Protein AF-A0A7S3MCD0-F1 (afdb_monomer_lite)

InterPro domains:
  IPR003661 Signal transduction histidine kinase, dimerisation/phosphoacceptor domain [PF00512] (341-425)
  IPR003661 Signal transduction histidine kinase, dimerisation/phosphoacceptor domain [SM00388] (340-426)
  IPR003661 Signal transduction histidine kinase, dimerisation/phosphoacceptor domain [cd00082] (338-400)
  IPR036097 Signal transduction histidine kinase, dimerisation/phosphoacceptor domain superfamily [SSF47384] (332-425)

Radius of gyration: 58.05 Å; chains: 1; bounding box: 93×43×176 Å

Sequence (426 aa):
NETYWPFVNLNGFYDTATTLARVSSVDSLIFAPMFRQDKRDEFVTFMADYFANEPAIDMTGTPYQLVGNQIYSINPFTPTYIYPDMDGAVTLYPTPNQNLYSVTLQITFSEDVTPAQLAFNSHPDPLFGPSIDFILACVDNSADYQAALNNCAFFSNTVTLPVPNPMNPTPTTTNMQAFIFRPIVLERVTPEGSVGVIVGTVAGAINWKILLSKAVPTYVNGLDCVVSTSTTTTNEKRYFTYAMVDGEPVFQGESDLHDPEYSEYARSVDLLQDAAVTSFVSYELTFYPRRSYFRVYQTNAPLMTTIGAVVIILFCCLVFFIYDVSISRESSRKELVLETKRRFVRFISHEIRTPLNAVHLGLEALTAELTRAVEQFAGACGAASSTMFADLINNWLELSAEMISNSESAVDVLNDLLNYDKIEMG

Foldseek 3Di:
DVVCPPLDDDPCCQVVQVVVCVVVLFQKKWWWFKDFLVCFVVNLQSQLVVVVPDPVDDPPPDPPPPRSNAQWEADLVPNLDIDGDRQQAQPPDDAPDGRMFGFGRDMHDHPLRDPQRHSYRQCSPPQRNVLVRQLQVQQVPAPAQVSNQQQSWEKGDKDFTSDQGNVRSPDDGFFIKIKTKGFDWDWDQDPVGTGTDGGHIMITINTVQSVQLVVFALCQAAKKKKKWKAFQVPRDIKIWIWGQHNSGTGTDDGHPPDDPVFPVVKDKDWPCPPPSHDYSMTIIIIMTGGPVNCVVVVDCVVVVVVVVVVVVVVVVVVVVVVVVVVVVVVVVVVVVVLVVVVVVLVCCLVVVLVVLVVLLVVLVVVLVVLVVVLVVLVVPDDDPVNVVSVVVSVVVNVVSVVSNVVSVVVNVVSVVVVVVSVVVVD

Organism: NCBI:txid89044

Secondary structure (DSSP, 8-state):
-GGG-SS---TTHHHHHHHHHHHHT-SEEEEEEEEEGGGHHHHHHHHHHHHHT-TTS--TT-S-TTTTT--EEE-TTSTT-EEE-SS----SS--S-TTEEEB--EE---SS--GGGTTBB-SSSTTTHHHHHHHHHHHHT-SSHHHHHHH--EEPPPEEESPP-SS-SS----EEEEEEEEEEEEEEEETTEEEEEEEEEEEEEEEHHHHHHHHS-TT--SEEEEEEEEETTT--EEEEEEEEETTEEEEEESS----GGGGGG-EEEESSTT-S-B-SEEEEEEEEE-HHHHHHH--SHHHHHHHHHHHHHHHHHHHHHHHHHHHHHHHHHHHHHHHHHHHHHHHHHHHHHHHHHHHHHHHHHHHHHHHHHHHHHHHHS-TTSHHHHHHHHHHHHHHHHHHHHHHHHHHHHHHHHHHHHHHHT-

p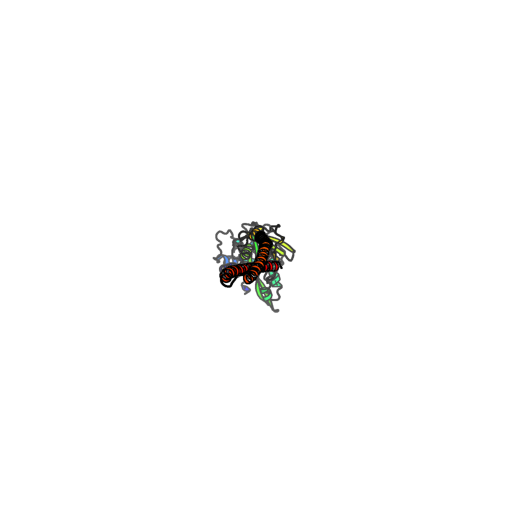LDDT: mean 89.9, std 9.05, range [50.25, 98.62]

Structure (mmCIF, N/CA/C/O backbone):
data_AF-A0A7S3MCD0-F1
#
_entry.id   AF-A0A7S3MCD0-F1
#
loop_
_atom_site.group_PDB
_atom_site.id
_atom_site.type_symbol
_atom_site.label_atom_id
_atom_site.label_alt_id
_atom_site.label_comp_id
_atom_site.label_asym_id
_atom_site.label_entity_id
_atom_site.label_seq_id
_atom_site.pdbx_PDB_ins_code
_atom_site.Cartn_x
_atom_site.Cartn_y
_atom_site.Cartn_z
_atom_site.occupancy
_atom_site.B_iso_or_equiv
_atom_site.auth_seq_id
_atom_site.auth_comp_id
_atom_site.auth_asym_id
_atom_site.auth_atom_id
_atom_site.pdbx_PDB_model_num
ATOM 1 N N . ASN A 1 1 ? 29.640 -6.165 -16.397 1.00 76.12 1 ASN A N 1
ATOM 2 C CA . ASN A 1 1 ? 30.483 -5.990 -17.598 1.00 76.12 1 ASN A CA 1
ATOM 3 C C . ASN A 1 1 ? 29.647 -5.228 -18.616 1.00 76.12 1 ASN A C 1
ATOM 5 O O . ASN A 1 1 ? 28.601 -5.732 -19.001 1.00 76.12 1 ASN A O 1
ATOM 9 N N . GLU A 1 2 ? 30.063 -4.008 -18.960 1.00 84.12 2 GLU A N 1
ATOM 10 C CA . GLU A 1 2 ? 29.336 -3.070 -19.838 1.00 84.12 2 GLU A CA 1
ATOM 11 C C . GLU A 1 2 ? 29.102 -3.634 -21.243 1.00 84.12 2 GLU A C 1
ATOM 13 O O . GLU A 1 2 ? 28.064 -3.379 -21.837 1.00 84.12 2 GLU A O 1
ATOM 18 N N . THR A 1 3 ? 29.998 -4.500 -21.725 1.00 89.62 3 THR A N 1
ATOM 19 C CA . THR A 1 3 ? 29.931 -5.069 -23.085 1.00 89.62 3 THR A CA 1
ATOM 20 C C . THR A 1 3 ? 28.721 -5.963 -23.360 1.00 89.62 3 THR A C 1
ATOM 22 O O . THR A 1 3 ? 28.396 -6.181 -24.521 1.00 89.62 3 THR A O 1
ATOM 25 N N . TYR A 1 4 ? 28.053 -6.474 -22.322 1.00 92.75 4 TYR A N 1
ATOM 26 C CA . TYR A 1 4 ? 26.858 -7.308 -22.486 1.00 92.75 4 TYR A CA 1
ATOM 27 C C . TYR A 1 4 ? 25.556 -6.505 -22.514 1.00 92.75 4 TYR A C 1
ATOM 29 O O . TYR A 1 4 ? 24.523 -7.068 -22.849 1.00 92.75 4 TYR A O 1
ATOM 37 N N . TRP A 1 5 ? 25.565 -5.219 -22.154 1.00 95.44 5 TRP A N 1
ATOM 38 C CA . TRP A 1 5 ? 24.347 -4.409 -22.157 1.00 95.44 5 TRP A CA 1
ATOM 39 C C . TRP A 1 5 ? 24.062 -3.853 -23.558 1.00 95.44 5 TRP A C 1
ATOM 41 O O . TRP A 1 5 ? 24.997 -3.438 -24.243 1.00 95.44 5 TRP A O 1
ATOM 51 N N . PRO A 1 6 ? 22.790 -3.811 -23.997 1.00 96.88 6 PRO A N 1
ATOM 52 C CA . PRO A 1 6 ? 21.570 -4.233 -23.289 1.00 96.88 6 PRO A CA 1
ATOM 53 C C . PRO A 1 6 ? 21.219 -5.732 -23.398 1.00 96.88 6 PRO A C 1
ATOM 55 O O . PRO A 1 6 ? 20.214 -6.149 -22.835 1.00 96.88 6 PRO A O 1
ATOM 58 N N . PHE A 1 7 ? 22.011 -6.540 -24.108 1.00 97.38 7 PHE A N 1
ATOM 59 C CA . PHE A 1 7 ? 21.762 -7.956 -24.446 1.00 97.38 7 PHE A CA 1
ATOM 60 C C . PHE A 1 7 ? 21.980 -8.927 -23.271 1.00 97.38 7 PHE A C 1
ATOM 62 O O . PHE A 1 7 ? 22.774 -9.868 -23.328 1.00 97.38 7 PHE A O 1
ATOM 69 N N . VAL A 1 8 ? 21.287 -8.669 -22.169 1.00 96.56 8 VAL A N 1
ATOM 70 C CA . VAL A 1 8 ? 21.391 -9.405 -20.912 1.00 96.56 8 VAL A CA 1
ATOM 71 C C . VAL A 1 8 ? 20.006 -9.831 -20.456 1.00 96.56 8 VAL A C 1
ATOM 73 O O . VAL A 1 8 ? 19.061 -9.050 -20.477 1.00 96.56 8 VAL A O 1
ATOM 76 N N . ASN A 1 9 ? 19.914 -11.071 -19.989 1.00 95.62 9 ASN A N 1
ATOM 77 C CA . ASN A 1 9 ? 18.785 -11.622 -19.255 1.00 95.62 9 ASN A CA 1
ATOM 78 C C . ASN A 1 9 ? 19.263 -12.137 -17.887 1.00 95.62 9 ASN A C 1
ATOM 80 O O . ASN A 1 9 ? 20.437 -12.463 -17.687 1.00 95.62 9 ASN A O 1
ATOM 84 N N . LEU A 1 10 ? 18.348 -12.230 -16.928 1.00 95.12 10 LEU A N 1
ATOM 85 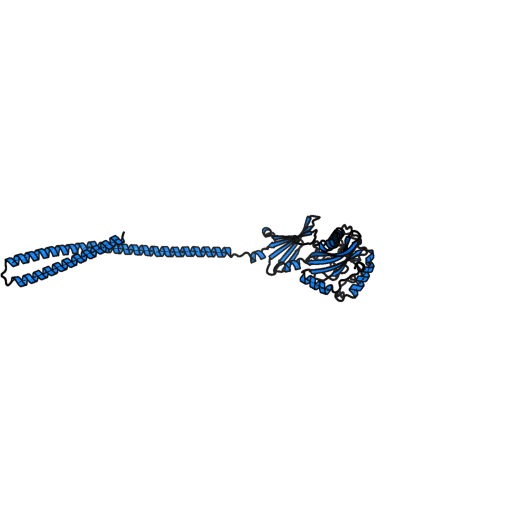C CA . LEU A 1 10 ? 18.611 -12.829 -15.627 1.00 95.12 10 LEU A CA 1
ATOM 86 C C . LEU A 1 10 ? 18.294 -14.329 -15.697 1.00 95.12 10 LEU A C 1
ATOM 88 O O . LEU A 1 10 ? 17.139 -14.736 -15.840 1.00 95.12 10 LEU A O 1
ATOM 92 N N . ASN A 1 11 ? 19.329 -15.164 -15.610 1.00 94.56 11 ASN A N 1
ATOM 93 C CA . ASN A 1 11 ? 19.165 -16.618 -15.581 1.00 94.56 11 ASN A CA 1
ATOM 94 C C . ASN A 1 11 ? 18.426 -17.047 -14.305 1.00 94.56 11 ASN A C 1
ATOM 96 O O . ASN A 1 11 ? 18.782 -16.616 -13.209 1.00 94.56 11 ASN A O 1
ATOM 100 N N . GLY A 1 12 ? 17.406 -17.900 -14.446 1.00 93.56 12 GLY A N 1
ATOM 101 C CA . GLY A 1 12 ? 16.565 -18.318 -13.318 1.00 93.56 12 GLY A CA 1
ATOM 102 C C . GLY A 1 12 ? 15.673 -17.199 -12.765 1.00 93.56 12 GLY A C 1
ATOM 103 O O . GLY A 1 12 ? 15.259 -17.266 -11.604 1.00 93.56 12 GLY A O 1
ATOM 104 N N . PHE A 1 13 ? 15.395 -16.161 -13.571 1.00 96.00 13 PHE A N 1
ATOM 105 C CA . PHE A 1 13 ? 14.531 -15.047 -13.181 1.00 96.00 13 PHE A CA 1
ATOM 106 C C . PHE A 1 13 ? 13.176 -15.537 -12.689 1.00 96.00 13 PHE A C 1
ATOM 108 O O . PHE A 1 13 ? 12.809 -15.217 -11.569 1.00 96.00 13 PHE A O 1
ATOM 115 N N . TYR A 1 14 ? 12.454 -16.343 -13.471 1.00 94.94 14 TYR A N 1
ATOM 116 C CA . TYR A 1 14 ? 11.092 -16.752 -13.120 1.00 94.94 14 TYR A CA 1
ATOM 117 C C . TYR A 1 14 ? 11.027 -17.542 -11.806 1.00 94.94 14 TYR A C 1
ATOM 119 O O . TYR A 1 14 ? 10.143 -17.280 -10.990 1.00 94.94 14 TYR A O 1
ATOM 127 N N . ASP A 1 15 ? 12.000 -18.413 -11.531 1.00 93.25 15 ASP A N 1
ATOM 128 C CA . ASP A 1 15 ? 12.066 -19.173 -10.274 1.00 93.25 15 ASP A CA 1
ATOM 129 C C . ASP A 1 15 ? 12.334 -18.260 -9.066 1.00 93.25 15 ASP A C 1
ATOM 131 O O . ASP A 1 15 ? 11.649 -18.311 -8.034 1.00 93.25 15 ASP A O 1
ATOM 135 N N . THR A 1 16 ? 13.333 -17.385 -9.205 1.00 94.50 16 THR A N 1
ATOM 136 C CA . THR A 1 16 ? 13.794 -16.514 -8.117 1.00 94.50 16 THR A CA 1
ATOM 137 C C . THR A 1 16 ? 12.810 -15.379 -7.868 1.00 94.50 16 THR A C 1
ATOM 139 O O . THR A 1 16 ? 12.421 -15.131 -6.729 1.00 94.50 16 THR A O 1
ATOM 142 N N . ALA A 1 17 ? 12.379 -14.701 -8.929 1.00 94.00 17 ALA A N 1
ATOM 143 C CA . ALA A 1 17 ? 11.503 -13.544 -8.873 1.00 94.00 17 ALA A CA 1
ATOM 144 C C . ALA A 1 17 ? 10.104 -13.927 -8.381 1.00 94.00 17 ALA A C 1
ATOM 146 O O . ALA A 1 17 ? 9.559 -13.221 -7.543 1.00 94.00 17 ALA A O 1
ATOM 147 N N . THR A 1 18 ? 9.547 -15.073 -8.787 1.00 91.50 18 THR A N 1
ATOM 148 C CA . THR A 1 18 ? 8.241 -15.524 -8.263 1.00 91.50 18 THR A CA 1
ATOM 149 C C . THR A 1 18 ? 8.304 -15.774 -6.756 1.00 91.50 18 THR A C 1
ATOM 151 O O . THR A 1 18 ? 7.399 -15.399 -6.006 1.00 91.50 18 THR A O 1
ATOM 154 N N . THR A 1 19 ? 9.400 -16.377 -6.288 1.00 92.75 19 THR A N 1
ATOM 155 C CA . THR A 1 19 ? 9.631 -16.588 -4.855 1.00 92.75 19 THR A CA 1
ATOM 156 C C . THR A 1 19 ? 9.802 -15.256 -4.131 1.00 92.75 19 THR A C 1
ATOM 158 O O . THR A 1 19 ? 9.177 -15.040 -3.092 1.00 92.75 19 THR A O 1
ATOM 161 N N . LEU A 1 20 ? 10.605 -14.350 -4.698 1.00 92.50 20 LEU A N 1
ATOM 162 C CA . LEU A 1 20 ? 10.879 -13.039 -4.126 1.00 92.50 20 LEU A CA 1
ATOM 163 C C . LEU A 1 20 ? 9.606 -12.190 -4.032 1.00 92.50 20 LEU A C 1
ATOM 165 O O . LEU A 1 20 ? 9.331 -11.669 -2.960 1.00 92.50 20 LEU A O 1
ATOM 169 N N . ALA A 1 21 ? 8.805 -12.123 -5.097 1.00 89.50 21 ALA A N 1
ATOM 170 C CA . ALA A 1 21 ? 7.519 -11.428 -5.144 1.00 89.50 21 ALA A CA 1
ATOM 171 C C . ALA A 1 21 ? 6.580 -11.907 -4.022 1.00 89.50 21 ALA A C 1
ATOM 173 O O . ALA A 1 21 ? 6.036 -11.109 -3.252 1.00 89.50 21 ALA A O 1
ATOM 174 N N . ARG A 1 22 ? 6.487 -13.230 -3.825 1.00 87.44 22 ARG A N 1
ATOM 175 C CA . ARG A 1 22 ? 5.665 -13.825 -2.762 1.00 87.44 22 ARG A CA 1
ATOM 176 C C . ARG A 1 22 ? 6.104 -13.392 -1.361 1.00 87.44 22 ARG A C 1
ATOM 178 O O . ARG A 1 22 ? 5.245 -13.063 -0.540 1.00 87.44 22 ARG A O 1
ATOM 185 N N . VAL A 1 23 ? 7.410 -13.406 -1.077 1.00 88.44 23 VAL A N 1
ATOM 186 C CA . VAL A 1 23 ? 7.936 -13.059 0.259 1.00 88.44 23 VAL A CA 1
ATOM 187 C C . VAL A 1 23 ? 7.972 -11.554 0.511 1.00 88.44 23 VAL A C 1
ATOM 189 O O . VAL A 1 23 ? 7.765 -11.130 1.644 1.00 88.44 23 VAL A O 1
ATOM 192 N N . SER A 1 24 ? 8.189 -10.740 -0.524 1.00 86.75 24 SER A N 1
ATOM 193 C CA . SER A 1 24 ? 8.251 -9.278 -0.417 1.00 86.75 24 SER A CA 1
ATOM 194 C C . SER A 1 24 ? 6.884 -8.605 -0.511 1.00 86.75 24 SER A C 1
ATOM 196 O O . SER A 1 24 ? 6.789 -7.397 -0.324 1.00 86.75 24 SER A O 1
ATOM 198 N N . SER A 1 25 ? 5.814 -9.373 -0.751 1.00 87.00 25 SER A N 1
ATOM 199 C CA . SER A 1 25 ? 4.457 -8.847 -0.964 1.00 87.00 25 SER A CA 1
ATOM 200 C C . SER A 1 25 ? 4.339 -7.918 -2.172 1.00 87.00 25 SER A C 1
ATOM 202 O O . SER A 1 25 ? 3.447 -7.076 -2.223 1.00 87.00 25 SER A O 1
ATOM 204 N N . VAL A 1 26 ? 5.230 -8.100 -3.139 1.00 92.75 26 VAL A N 1
ATOM 205 C CA . VAL A 1 26 ? 5.193 -7.439 -4.437 1.00 92.75 26 VAL A CA 1
ATOM 206 C C . VAL A 1 26 ? 4.391 -8.332 -5.381 1.00 92.75 26 VAL A C 1
ATOM 208 O O . VAL A 1 26 ? 4.567 -9.547 -5.383 1.00 92.75 26 VAL A O 1
ATOM 211 N N . ASP A 1 27 ? 3.494 -7.742 -6.162 1.00 94.19 27 ASP A N 1
ATOM 212 C CA . ASP A 1 27 ? 2.631 -8.472 -7.096 1.00 94.19 27 ASP A CA 1
ATOM 213 C C . ASP A 1 27 ? 3.411 -8.967 -8.314 1.00 94.19 27 ASP A C 1
ATOM 215 O O . ASP A 1 27 ? 3.220 -10.079 -8.799 1.00 94.19 27 ASP A O 1
ATOM 219 N N . SER A 1 28 ? 4.333 -8.139 -8.807 1.00 95.50 28 SER A N 1
ATOM 220 C CA . SER A 1 28 ? 5.175 -8.491 -9.943 1.00 95.50 28 SER A CA 1
ATOM 221 C C . SER A 1 28 ? 6.560 -7.865 -9.852 1.00 95.50 28 SER A C 1
ATOM 223 O O . SER A 1 28 ? 6.704 -6.712 -9.455 1.00 95.50 28 SER A O 1
ATOM 225 N N . LEU A 1 29 ? 7.591 -8.611 -10.234 1.00 97.19 29 LEU A N 1
ATOM 226 C CA . LEU A 1 29 ? 8.942 -8.100 -10.436 1.00 97.19 29 LEU A CA 1
ATOM 227 C C . LEU A 1 29 ? 9.212 -7.968 -11.926 1.00 97.19 29 LEU A C 1
ATOM 229 O O . LEU A 1 29 ? 8.868 -8.863 -12.691 1.00 97.19 29 LEU A O 1
ATOM 233 N N . ILE A 1 30 ? 9.846 -6.867 -12.312 1.00 97.50 30 ILE A N 1
ATOM 234 C CA . ILE A 1 30 ? 10.095 -6.470 -13.695 1.00 97.50 30 ILE A CA 1
ATOM 235 C C . ILE A 1 30 ? 11.588 -6.226 -13.860 1.00 97.50 30 ILE A C 1
ATOM 237 O O . ILE A 1 30 ? 12.194 -5.528 -13.050 1.00 97.50 30 ILE A O 1
ATOM 241 N N . PHE A 1 31 ? 12.174 -6.770 -14.917 1.00 98.06 31 PHE A N 1
ATOM 242 C CA . PHE A 1 31 ? 13.521 -6.456 -15.366 1.00 98.06 31 PHE A CA 1
ATOM 243 C C . PHE A 1 31 ? 13.449 -5.795 -16.743 1.00 98.06 31 PHE A C 1
ATOM 245 O O . PHE A 1 31 ? 12.948 -6.395 -17.701 1.00 98.06 31 PHE A O 1
ATOM 252 N N . ALA A 1 32 ? 13.944 -4.559 -16.827 1.00 98.12 32 ALA A N 1
ATOM 253 C CA . ALA A 1 32 ? 13.848 -3.737 -18.023 1.00 98.12 32 ALA A CA 1
ATOM 254 C C . ALA A 1 32 ? 15.209 -3.139 -18.425 1.00 98.12 32 ALA A C 1
ATOM 256 O O . ALA A 1 32 ? 15.612 -2.099 -17.890 1.00 98.12 32 ALA A O 1
ATOM 257 N N . PRO A 1 33 ? 15.941 -3.774 -19.361 1.00 98.12 33 PRO A N 1
ATOM 258 C CA . PRO A 1 33 ? 17.130 -3.185 -19.964 1.00 98.12 33 PRO A CA 1
ATOM 259 C C . PRO A 1 33 ? 16.828 -1.855 -20.655 1.00 98.12 33 PRO A C 1
ATOM 261 O O . PRO A 1 33 ? 15.745 -1.658 -21.216 1.00 98.12 33 PRO A O 1
ATOM 264 N N . MET A 1 34 ? 17.812 -0.957 -20.635 1.00 97.94 34 MET A N 1
ATOM 265 C CA . MET A 1 34 ? 17.740 0.345 -21.285 1.00 97.94 34 MET A CA 1
ATOM 266 C C . MET A 1 34 ? 18.812 0.503 -22.354 1.00 97.94 34 MET A C 1
ATOM 268 O O . MET A 1 34 ? 19.962 0.104 -22.167 1.00 97.94 34 MET A O 1
ATOM 272 N N . PHE A 1 35 ? 18.438 1.101 -23.483 1.00 97.50 35 PHE A N 1
ATOM 273 C CA . PHE A 1 35 ? 19.351 1.354 -24.597 1.00 97.50 35 PHE A CA 1
ATOM 274 C C . PHE A 1 35 ? 18.832 2.440 -25.538 1.00 97.50 35 PHE A C 1
ATOM 276 O O . PHE A 1 35 ? 17.664 2.821 -25.507 1.00 97.50 35 PHE A O 1
ATOM 283 N N . ARG A 1 36 ? 19.728 2.957 -26.379 1.00 96.88 36 ARG A N 1
ATOM 284 C CA . ARG A 1 36 ? 19.425 3.962 -27.403 1.00 96.88 36 ARG A CA 1
ATOM 285 C C . ARG A 1 36 ? 18.975 3.297 -28.706 1.00 96.88 36 ARG A C 1
ATOM 287 O O . ARG A 1 36 ? 19.260 2.127 -28.953 1.00 96.88 36 ARG A O 1
ATOM 294 N N . GLN A 1 37 ? 18.287 4.062 -29.548 1.00 96.38 37 GLN A N 1
ATOM 295 C CA . GLN A 1 37 ? 17.713 3.598 -30.818 1.00 96.38 37 GLN A CA 1
ATOM 296 C C . GLN A 1 37 ? 18.683 2.833 -31.737 1.00 96.38 37 GLN A C 1
ATOM 298 O O . GLN A 1 37 ? 18.252 1.915 -32.430 1.00 96.38 37 GLN A O 1
ATOM 303 N N . ASP A 1 38 ? 19.979 3.143 -31.727 1.00 96.69 38 ASP A N 1
ATOM 304 C CA . ASP A 1 38 ? 20.990 2.457 -32.542 1.00 96.69 38 ASP A CA 1
ATOM 305 C C . ASP A 1 38 ? 21.152 0.966 -32.199 1.00 96.69 38 ASP A C 1
ATOM 307 O O . ASP A 1 38 ? 21.602 0.191 -33.039 1.00 96.69 38 ASP A O 1
ATOM 311 N N . LYS A 1 39 ? 20.743 0.543 -30.995 1.00 97.19 39 LYS A N 1
ATOM 312 C CA . LYS A 1 39 ? 20.791 -0.856 -30.539 1.00 97.19 39 LYS A CA 1
ATOM 313 C C . LYS A 1 39 ? 19.482 -1.621 -30.678 1.00 97.19 39 LYS A C 1
ATOM 315 O O . LYS A 1 39 ? 19.431 -2.802 -30.337 1.00 97.19 39 LYS A O 1
ATOM 320 N N . ARG A 1 40 ? 18.442 -0.983 -31.214 1.00 96.50 40 ARG A N 1
ATOM 321 C CA . ARG A 1 40 ? 17.094 -1.549 -31.312 1.00 96.50 40 ARG A CA 1
ATOM 322 C C . ARG A 1 40 ? 17.052 -2.878 -32.060 1.00 96.50 40 ARG A C 1
ATOM 324 O O . ARG A 1 40 ? 16.559 -3.857 -31.513 1.00 96.50 40 ARG A O 1
ATOM 331 N N . ASP A 1 41 ? 17.558 -2.923 -33.289 1.00 96.69 41 ASP A N 1
ATOM 332 C CA . ASP A 1 41 ? 17.395 -4.104 -34.147 1.00 96.69 41 ASP A CA 1
ATOM 333 C C . ASP A 1 41 ? 18.224 -5.302 -33.641 1.00 96.69 41 ASP A C 1
ATOM 335 O O . ASP A 1 41 ? 17.758 -6.445 -33.662 1.00 96.69 41 ASP A O 1
ATOM 339 N N . GLU A 1 42 ? 19.418 -5.036 -33.093 1.00 97.31 42 GLU A N 1
ATOM 340 C CA . GLU A 1 42 ? 20.219 -6.035 -32.371 1.00 97.31 42 GLU A CA 1
ATOM 341 C C . GLU A 1 42 ? 19.443 -6.573 -31.152 1.00 97.31 42 GLU A C 1
ATOM 343 O O . GLU A 1 42 ? 19.411 -7.781 -30.916 1.00 97.31 42 GLU A O 1
ATOM 348 N N . PHE A 1 43 ? 18.770 -5.695 -30.395 1.00 97.44 43 PHE A N 1
ATOM 349 C CA . PHE A 1 43 ? 18.045 -6.083 -29.183 1.00 97.44 43 PHE A CA 1
ATOM 350 C C . PHE A 1 43 ? 16.774 -6.874 -29.494 1.00 97.44 43 PHE A C 1
ATOM 352 O O . PHE A 1 43 ? 16.485 -7.846 -28.805 1.00 97.44 43 PHE A O 1
ATOM 359 N N . VAL A 1 44 ? 16.040 -6.508 -30.549 1.00 96.50 44 VAL A N 1
ATOM 360 C CA . VAL A 1 44 ? 14.885 -7.283 -31.030 1.00 96.50 44 VAL A CA 1
ATOM 361 C C . VAL A 1 44 ? 15.314 -8.701 -31.406 1.00 96.50 44 VAL A C 1
ATOM 363 O O . VAL A 1 44 ? 14.653 -9.656 -31.014 1.00 96.50 44 VAL A O 1
ATOM 366 N N . THR A 1 45 ? 16.452 -8.854 -32.089 1.00 96.38 45 THR A N 1
ATOM 367 C CA . THR A 1 45 ? 16.998 -10.179 -32.429 1.00 96.38 45 THR A CA 1
ATOM 368 C C . THR A 1 45 ? 17.327 -10.983 -31.169 1.00 96.38 45 THR A C 1
ATOM 370 O O . THR A 1 45 ? 16.883 -12.118 -31.023 1.00 96.38 45 THR A O 1
ATOM 373 N N . PHE A 1 46 ? 18.036 -10.369 -30.216 1.00 96.88 46 PHE A N 1
ATOM 374 C CA . PHE A 1 46 ? 18.345 -10.984 -28.923 1.00 96.88 46 PHE A CA 1
ATOM 375 C C . PHE A 1 46 ? 17.083 -11.420 -28.161 1.00 96.88 46 PHE A C 1
ATOM 377 O O . PHE A 1 46 ? 17.028 -12.518 -27.612 1.00 96.88 46 PHE A O 1
ATOM 384 N N . MET A 1 47 ? 16.060 -10.568 -28.133 1.00 95.81 47 MET A N 1
ATOM 385 C CA . MET A 1 47 ? 14.799 -10.822 -27.447 1.00 95.81 47 MET A CA 1
ATOM 386 C C . MET A 1 47 ? 14.007 -11.963 -28.105 1.00 95.81 47 MET A C 1
ATOM 388 O O . MET A 1 47 ? 13.463 -12.808 -27.392 1.00 95.81 47 MET A O 1
ATOM 392 N N . ALA A 1 48 ? 13.970 -12.020 -29.441 1.00 93.81 48 ALA A N 1
ATOM 393 C CA . ALA A 1 48 ? 13.372 -13.125 -30.190 1.00 93.81 48 ALA A CA 1
ATOM 394 C C . ALA A 1 48 ? 14.053 -14.459 -29.852 1.00 93.81 48 ALA A C 1
ATOM 396 O O . ALA A 1 48 ? 13.375 -15.431 -29.515 1.00 93.81 48 ALA A O 1
ATOM 397 N N . ASP A 1 49 ? 15.389 -14.482 -29.871 1.00 94.81 49 ASP A N 1
ATOM 398 C CA . ASP A 1 49 ? 16.181 -15.663 -29.524 1.00 94.81 49 ASP A CA 1
ATOM 399 C C . ASP A 1 49 ? 15.966 -16.080 -28.062 1.00 94.81 49 ASP A C 1
ATOM 401 O O . ASP A 1 49 ? 15.836 -17.270 -27.769 1.00 94.81 49 ASP A O 1
ATOM 405 N N . TYR A 1 50 ? 15.891 -15.119 -27.136 1.00 94.81 50 TYR A N 1
ATOM 406 C CA . TYR A 1 50 ? 15.620 -15.389 -25.724 1.00 94.81 50 TYR A CA 1
ATOM 407 C C . TYR A 1 50 ? 14.264 -16.079 -25.538 1.00 94.81 50 TYR A C 1
ATOM 409 O O . TYR A 1 50 ? 14.201 -17.172 -24.976 1.00 94.81 50 TYR A O 1
ATOM 417 N N . PHE A 1 51 ? 13.183 -15.486 -26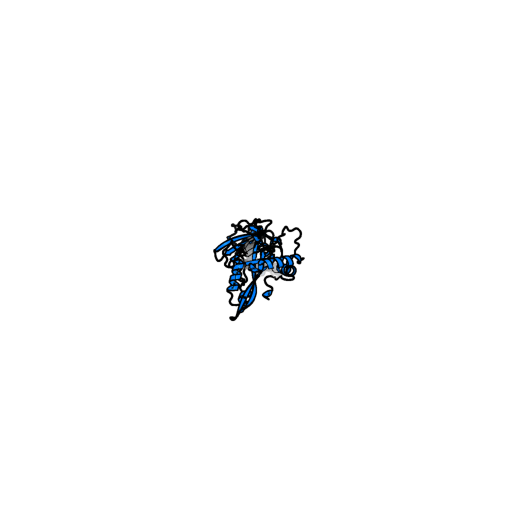.050 1.00 92.56 51 PHE A N 1
ATOM 418 C CA . PHE A 1 51 ? 11.838 -16.029 -25.858 1.00 92.56 51 PHE A CA 1
ATOM 419 C C . PHE A 1 51 ? 11.592 -17.330 -26.628 1.00 92.56 51 PHE A C 1
ATOM 421 O O . PHE A 1 51 ? 10.825 -18.167 -26.160 1.00 92.56 51 PHE A O 1
ATOM 428 N N . ALA A 1 52 ? 12.274 -17.558 -27.755 1.00 90.81 52 ALA A N 1
ATOM 429 C CA . ALA A 1 52 ? 12.232 -18.845 -28.451 1.00 90.81 52 ALA A CA 1
ATOM 430 C C . ALA A 1 52 ? 12.792 -20.005 -27.603 1.00 90.81 52 ALA A C 1
ATOM 432 O O . ALA A 1 52 ? 12.442 -21.162 -27.837 1.00 90.81 52 ALA A O 1
ATOM 433 N N . ASN A 1 53 ? 13.652 -19.701 -26.625 1.00 91.88 53 ASN A N 1
ATOM 434 C CA . ASN A 1 53 ? 14.337 -20.679 -25.783 1.00 91.88 53 ASN A CA 1
ATOM 435 C C . ASN A 1 53 ? 13.886 -20.663 -24.311 1.00 91.88 53 ASN A C 1
ATOM 437 O O . ASN A 1 53 ? 14.424 -21.438 -23.522 1.00 91.88 53 ASN A O 1
ATOM 441 N N . GLU A 1 54 ? 12.933 -19.811 -23.920 1.00 90.94 54 GLU A N 1
ATOM 442 C CA . GLU A 1 54 ? 12.473 -19.674 -22.532 1.00 90.94 54 GLU A CA 1
ATOM 443 C C . GLU A 1 54 ? 11.227 -20.546 -22.274 1.00 90.94 54 GLU A C 1
ATOM 445 O O . GLU A 1 54 ? 10.116 -20.159 -22.641 1.00 90.94 54 GLU A O 1
ATOM 450 N N . PRO A 1 55 ? 11.364 -21.721 -21.628 1.00 84.38 55 PRO A N 1
ATOM 451 C CA . PRO A 1 55 ? 10.246 -22.643 -21.427 1.00 84.38 55 PRO A CA 1
ATOM 452 C C . PRO A 1 55 ? 9.221 -22.152 -20.397 1.00 84.38 55 PRO A C 1
ATOM 454 O O . PRO A 1 55 ? 8.122 -22.700 -20.337 1.00 84.38 55 PRO A O 1
ATOM 457 N N . ALA A 1 56 ? 9.564 -21.164 -19.561 1.00 85.75 56 ALA A N 1
ATOM 458 C CA . ALA A 1 56 ? 8.683 -20.681 -18.499 1.00 85.75 56 ALA A CA 1
ATOM 459 C C . ALA A 1 56 ? 7.495 -19.846 -19.011 1.00 85.75 56 ALA A C 1
ATOM 461 O O . ALA A 1 56 ? 6.543 -19.615 -18.264 1.00 85.75 56 ALA A O 1
ATOM 462 N N . ILE A 1 57 ? 7.537 -19.385 -20.264 1.00 83.88 57 ILE A N 1
ATOM 463 C CA . ILE A 1 57 ? 6.500 -18.536 -20.850 1.00 83.88 57 ILE A CA 1
ATOM 464 C C . ILE A 1 57 ? 5.719 -19.362 -21.866 1.00 83.88 57 ILE A C 1
ATOM 466 O O . ILE A 1 57 ? 6.188 -19.617 -22.975 1.00 83.88 57 ILE A O 1
ATOM 470 N N . ASP A 1 58 ? 4.501 -19.761 -21.503 1.00 80.50 58 ASP A N 1
ATOM 471 C CA . ASP A 1 58 ? 3.593 -20.372 -22.468 1.00 80.50 58 ASP A CA 1
ATOM 472 C C . ASP A 1 58 ? 3.057 -19.297 -23.420 1.00 80.50 58 ASP A C 1
ATOM 474 O O . ASP A 1 58 ? 2.116 -18.562 -23.117 1.00 80.50 58 ASP A O 1
ATOM 478 N N . MET A 1 59 ? 3.692 -19.187 -24.585 1.00 74.44 59 MET A N 1
ATOM 479 C CA . MET A 1 59 ? 3.222 -18.308 -25.652 1.00 74.44 59 MET A CA 1
ATOM 480 C C . MET A 1 59 ? 2.062 -18.924 -26.451 1.00 74.44 59 MET A C 1
ATOM 482 O O . MET A 1 59 ? 1.458 -18.234 -27.278 1.00 74.44 59 MET A O 1
ATOM 486 N N . THR A 1 60 ? 1.704 -20.195 -26.220 1.00 69.50 60 THR A N 1
ATOM 487 C CA . THR A 1 60 ? 0.639 -20.861 -26.975 1.00 69.50 60 THR A CA 1
ATOM 488 C C . THR A 1 60 ? -0.738 -20.328 -26.570 1.00 69.50 60 THR A C 1
ATOM 490 O O . THR A 1 60 ? -1.108 -20.262 -25.404 1.00 69.50 60 THR A O 1
ATOM 493 N N . GLY A 1 61 ? -1.518 -19.879 -27.556 1.00 62.53 61 GLY A N 1
ATOM 494 C CA . GLY A 1 61 ? -2.879 -19.374 -27.333 1.00 62.53 61 GLY A CA 1
ATOM 495 C C . GLY A 1 61 ? -2.978 -17.896 -26.955 1.00 62.53 61 GLY A C 1
ATOM 496 O O . GLY A 1 61 ? -4.087 -17.363 -26.906 1.00 62.53 61 GLY A O 1
ATOM 497 N N . THR A 1 62 ? -1.857 -17.202 -26.770 1.00 59.50 62 THR A N 1
ATOM 498 C CA . THR A 1 62 ? -1.892 -15.746 -26.660 1.00 59.50 62 THR A CA 1
ATOM 499 C C . THR A 1 62 ? -1.851 -15.097 -28.052 1.00 59.50 62 THR A C 1
ATOM 501 O O . THR A 1 62 ? -1.078 -15.528 -28.908 1.00 59.50 62 THR A O 1
ATOM 504 N N . PRO A 1 63 ? -2.645 -14.047 -28.334 1.00 56.00 63 PRO A N 1
ATOM 505 C CA . PRO A 1 63 ? -2.592 -13.326 -29.613 1.00 56.00 63 PRO A CA 1
ATOM 506 C C . PRO A 1 63 ? -1.289 -12.519 -29.809 1.00 56.00 63 PRO A C 1
ATOM 508 O O . PRO A 1 63 ? -1.186 -11.713 -30.733 1.00 56.00 63 PRO A O 1
ATOM 511 N N . TYR A 1 64 ? -0.276 -12.727 -28.964 1.00 62.94 64 TYR A N 1
ATOM 512 C CA . TYR A 1 64 ? 0.958 -11.955 -28.913 1.00 62.94 64 TYR A CA 1
ATOM 513 C C . TYR A 1 64 ? 2.011 -12.452 -29.908 1.00 62.94 64 TYR A C 1
ATOM 515 O O . TYR A 1 64 ? 3.139 -12.753 -29.535 1.00 62.94 64 TYR A O 1
ATOM 523 N N . GLN A 1 65 ? 1.696 -12.420 -31.208 1.00 62.78 65 GLN A N 1
ATOM 524 C CA . GLN A 1 65 ? 2.713 -12.556 -32.273 1.00 62.78 65 GLN A CA 1
ATOM 525 C C . GLN A 1 65 ? 3.831 -11.489 -32.188 1.00 62.78 65 GLN A C 1
ATOM 527 O O . GLN A 1 65 ? 4.834 -11.573 -32.898 1.00 62.78 65 GLN A O 1
ATOM 532 N N . LEU A 1 66 ? 3.643 -10.482 -31.328 1.00 67.69 66 LEU A N 1
ATOM 533 C CA . LEU A 1 66 ? 4.542 -9.355 -31.118 1.00 67.69 66 LEU A CA 1
ATOM 534 C C . LEU A 1 66 ? 5.642 -9.634 -30.086 1.00 67.69 66 LEU A C 1
ATOM 536 O O . LEU A 1 66 ? 6.710 -9.035 -30.193 1.00 67.69 66 LEU A O 1
ATOM 540 N N . VAL A 1 67 ? 5.411 -10.526 -29.113 1.00 75.88 67 VAL A N 1
ATOM 541 C CA . VAL A 1 67 ? 6.397 -10.802 -28.056 1.00 75.88 67 VAL A CA 1
ATOM 542 C C . VAL A 1 67 ? 7.616 -11.468 -28.691 1.00 75.88 67 VAL A C 1
ATOM 544 O O . VAL A 1 67 ? 7.503 -12.476 -29.382 1.00 75.88 67 VAL A O 1
ATOM 547 N N . GLY A 1 68 ? 8.782 -10.846 -28.518 1.00 76.44 68 GLY A N 1
ATOM 548 C CA . GLY A 1 68 ? 10.044 -11.281 -29.119 1.00 76.44 68 GLY A CA 1
ATOM 549 C C . GLY A 1 68 ? 10.364 -10.666 -30.475 1.00 76.44 68 GLY A C 1
ATOM 550 O O . GLY A 1 68 ? 11.517 -10.336 -30.715 1.00 76.44 68 GLY A O 1
ATOM 551 N N . ASN A 1 69 ? 9.374 -10.417 -31.331 1.00 87.75 69 ASN A N 1
ATOM 552 C CA . ASN A 1 69 ? 9.636 -10.000 -32.716 1.00 87.75 69 ASN A CA 1
ATOM 553 C C . ASN A 1 69 ? 9.694 -8.485 -32.924 1.00 87.75 69 ASN A C 1
ATOM 555 O O . ASN A 1 69 ? 10.147 -8.018 -33.968 1.00 87.75 69 ASN A O 1
ATOM 559 N N . GLN A 1 70 ? 9.210 -7.708 -31.962 1.00 93.00 70 GLN A N 1
ATOM 560 C CA . GLN A 1 70 ? 9.268 -6.255 -32.011 1.00 93.00 70 GLN A CA 1
ATOM 561 C C . GLN A 1 70 ? 9.164 -5.670 -30.610 1.00 93.00 70 GLN A C 1
ATOM 563 O O . GLN A 1 70 ? 8.595 -6.279 -29.708 1.00 93.00 70 GLN A O 1
ATOM 568 N N . ILE A 1 71 ? 9.670 -4.453 -30.456 1.00 94.81 71 ILE A N 1
ATOM 569 C CA . ILE A 1 71 ? 9.354 -3.608 -29.310 1.00 94.81 71 ILE A CA 1
ATOM 570 C C . ILE A 1 71 ? 8.086 -2.839 -29.664 1.00 94.81 71 ILE A C 1
ATOM 572 O O . ILE A 1 71 ? 7.951 -2.362 -30.794 1.00 94.81 71 ILE A O 1
ATOM 576 N N . TYR A 1 72 ? 7.151 -2.732 -28.728 1.00 92.75 72 TYR A N 1
ATOM 577 C CA . TYR A 1 72 ? 5.912 -1.997 -28.951 1.00 92.75 72 TYR A CA 1
ATOM 578 C C . TYR A 1 72 ? 5.715 -0.911 -27.897 1.00 92.75 72 TYR A C 1
ATOM 580 O O . TYR A 1 72 ? 6.246 -0.991 -26.790 1.00 92.75 72 TYR A O 1
ATOM 588 N N . SER A 1 73 ? 4.910 0.088 -28.240 1.00 91.75 73 SER A N 1
ATOM 589 C CA . SER A 1 73 ? 4.434 1.103 -27.305 1.00 91.75 73 SER A CA 1
ATOM 590 C C . SER A 1 73 ? 2.925 1.317 -27.474 1.00 91.75 73 SER A C 1
ATOM 592 O O . SER A 1 73 ? 2.306 0.812 -28.420 1.00 91.75 73 SER A O 1
ATOM 594 N N . ILE A 1 74 ? 2.317 2.021 -26.521 1.00 87.06 74 ILE A N 1
ATOM 595 C CA . ILE A 1 74 ? 0.885 2.326 -26.488 1.00 87.06 74 ILE A CA 1
ATOM 596 C C . ILE A 1 74 ? 0.724 3.825 -26.725 1.00 87.06 74 ILE A C 1
ATOM 598 O O . ILE A 1 74 ? 1.414 4.643 -26.121 1.00 87.06 74 ILE A O 1
ATOM 602 N N . ASN A 1 75 ? -0.199 4.206 -27.607 1.00 81.88 75 ASN A N 1
ATOM 603 C CA . ASN A 1 75 ? -0.586 5.603 -27.737 1.00 81.88 75 ASN A CA 1
ATOM 604 C C . ASN A 1 75 ? -1.654 5.939 -26.674 1.00 81.88 75 ASN A C 1
ATOM 606 O O . ASN A 1 75 ? -2.779 5.463 -26.796 1.00 81.88 75 ASN A O 1
ATOM 610 N N . PRO A 1 76 ? -1.387 6.786 -25.668 1.00 70.50 76 PRO A N 1
ATOM 611 C CA . PRO A 1 76 ? -2.339 7.081 -24.600 1.00 70.50 76 PRO A CA 1
ATOM 612 C C . PRO A 1 76 ? -3.545 7.895 -25.088 1.00 70.50 76 PRO A C 1
ATOM 614 O O . PRO A 1 76 ? -4.585 7.883 -24.440 1.00 70.50 76 PRO A O 1
ATOM 617 N N . PHE A 1 77 ? -3.447 8.592 -26.230 1.00 76.25 77 PHE A N 1
ATOM 618 C CA . PHE A 1 77 ? -4.578 9.324 -26.815 1.00 76.25 77 PHE A CA 1
ATOM 619 C C . PHE A 1 77 ? -5.544 8.407 -27.560 1.00 76.25 77 PHE A C 1
ATOM 621 O O . PHE A 1 77 ? -6.718 8.727 -27.733 1.00 76.25 77 PHE A O 1
ATOM 628 N N . THR A 1 78 ? -5.041 7.269 -28.027 1.00 77.75 78 THR A N 1
ATOM 629 C CA . THR A 1 78 ? -5.822 6.233 -28.695 1.00 77.75 78 THR A CA 1
ATOM 630 C C . THR A 1 78 ? -5.354 4.897 -28.142 1.00 77.75 78 THR A C 1
ATOM 632 O O . THR A 1 78 ? -4.646 4.182 -28.840 1.00 77.75 78 THR A O 1
ATOM 635 N N . PRO A 1 79 ? -5.699 4.545 -26.889 1.00 60.94 79 PRO A N 1
ATOM 636 C CA . PRO A 1 79 ? -5.137 3.366 -26.223 1.00 60.94 79 PRO A CA 1
ATOM 637 C C . PRO A 1 79 ? -5.446 2.055 -26.964 1.00 60.94 79 PRO A C 1
ATOM 639 O O . PRO A 1 79 ? -4.776 1.051 -26.762 1.00 60.94 79 PRO A O 1
ATOM 642 N N . THR A 1 80 ? -6.406 2.078 -27.895 1.00 63.03 80 THR A N 1
ATOM 643 C CA . THR A 1 80 ? -6.668 1.030 -28.897 1.00 63.03 80 THR A CA 1
ATOM 644 C C . THR A 1 80 ? -5.520 0.804 -29.888 1.00 63.03 80 THR A C 1
ATOM 646 O O . THR A 1 80 ? -5.546 -0.173 -30.631 1.00 63.03 80 THR A O 1
ATOM 649 N N . TYR A 1 81 ? -4.557 1.721 -29.972 1.00 74.00 81 TYR A N 1
ATOM 650 C CA . TYR A 1 81 ? -3.507 1.748 -30.978 1.00 74.00 81 TYR A CA 1
ATOM 651 C C . TYR A 1 81 ? -2.165 1.398 -30.347 1.00 74.00 81 TYR A C 1
ATOM 653 O O . TYR A 1 81 ? -1.431 2.243 -29.827 1.00 74.00 81 TYR A O 1
ATOM 661 N N . ILE A 1 82 ? -1.859 0.110 -30.419 1.00 80.75 82 ILE A N 1
ATOM 662 C CA . ILE A 1 82 ? -0.520 -0.398 -30.173 1.00 80.75 82 ILE A CA 1
ATOM 663 C C . ILE A 1 82 ? 0.232 -0.374 -31.475 1.00 80.75 82 ILE A C 1
ATOM 665 O O . ILE A 1 82 ? -0.277 -0.795 -32.515 1.00 80.75 82 ILE A O 1
ATOM 669 N N . TYR A 1 83 ? 1.448 0.137 -31.402 1.00 88.06 83 TYR A N 1
ATOM 670 C CA . TYR A 1 83 ? 2.295 0.280 -32.561 1.00 88.06 83 TYR A CA 1
ATOM 671 C C . TYR A 1 83 ? 3.675 -0.303 -32.269 1.00 88.06 83 TYR A C 1
ATOM 673 O O . TYR A 1 83 ? 4.146 -0.238 -31.129 1.00 88.06 83 TYR A O 1
ATOM 681 N N . PRO A 1 84 ? 4.325 -0.893 -33.284 1.00 91.44 84 PRO A N 1
ATOM 682 C CA . PRO A 1 84 ? 5.745 -1.188 -33.208 1.00 91.44 84 PRO A CA 1
ATOM 683 C C . PRO A 1 84 ? 6.492 0.120 -32.952 1.00 91.44 84 PRO A C 1
ATOM 685 O O . PRO A 1 84 ? 6.395 1.054 -33.749 1.00 91.44 84 PRO A O 1
ATOM 688 N N . ASP A 1 85 ? 7.215 0.191 -31.844 1.00 92.94 85 ASP A N 1
ATOM 689 C CA . ASP A 1 85 ? 8.038 1.345 -31.523 1.00 92.94 85 ASP A CA 1
ATOM 690 C C . ASP A 1 85 ? 9.346 1.236 -32.314 1.00 92.94 85 ASP A C 1
ATOM 692 O O . ASP A 1 85 ? 10.106 0.268 -32.174 1.00 92.94 85 ASP A O 1
ATOM 696 N N . MET A 1 86 ? 9.547 2.175 -33.237 1.00 93.62 86 MET A N 1
ATOM 697 C CA . MET A 1 86 ? 10.648 2.158 -34.203 1.00 93.62 86 MET A CA 1
ATOM 698 C C . MET A 1 86 ? 11.764 3.134 -33.834 1.00 93.62 86 MET A C 1
ATOM 700 O O . MET A 1 86 ? 12.905 2.954 -34.264 1.00 93.62 86 MET A O 1
ATOM 704 N N . ASP A 1 87 ? 11.465 4.164 -33.047 1.00 92.25 87 ASP A N 1
ATOM 705 C CA . ASP A 1 87 ? 12.397 5.245 -32.746 1.00 92.25 87 ASP A CA 1
ATOM 706 C C . ASP A 1 87 ? 12.585 5.535 -31.256 1.00 92.25 87 ASP A C 1
ATOM 708 O O . ASP A 1 87 ? 13.595 6.144 -30.908 1.00 92.25 87 ASP A O 1
ATOM 712 N N . GLY A 1 88 ? 11.724 5.025 -30.371 1.00 90.12 88 GLY A N 1
ATOM 713 C CA . GLY A 1 88 ? 11.758 5.363 -28.950 1.00 90.12 88 GLY A CA 1
ATOM 714 C C . GLY A 1 88 ? 11.441 6.842 -28.727 1.00 90.12 88 GLY A C 1
ATOM 715 O O . GLY A 1 88 ? 11.918 7.444 -27.761 1.00 90.12 88 GLY A O 1
ATOM 716 N N . ALA A 1 89 ? 10.718 7.466 -29.663 1.00 90.56 89 ALA A N 1
ATOM 717 C CA . ALA A 1 89 ? 10.354 8.866 -29.571 1.00 90.56 89 ALA A CA 1
ATOM 718 C C . ALA A 1 89 ? 9.271 9.058 -28.507 1.00 90.56 89 ALA A C 1
ATOM 720 O O . ALA A 1 89 ? 8.209 8.431 -28.528 1.00 90.56 89 ALA A O 1
ATOM 721 N N . VAL A 1 90 ? 9.510 9.998 -27.597 1.00 87.12 90 VAL A N 1
ATOM 722 C CA . VAL A 1 90 ? 8.552 10.344 -26.551 1.00 87.12 90 VAL A CA 1
ATOM 723 C C . VAL A 1 90 ? 7.817 11.606 -26.968 1.00 87.12 90 VAL A C 1
ATOM 725 O O . VAL A 1 90 ? 8.364 12.710 -26.948 1.00 87.12 90 VAL A O 1
ATOM 728 N N . THR A 1 91 ? 6.555 11.437 -27.356 1.00 85.81 91 THR A N 1
ATOM 729 C CA . THR A 1 91 ? 5.689 12.530 -27.837 1.00 85.81 91 THR A CA 1
ATOM 730 C C . THR A 1 91 ? 4.659 12.988 -26.804 1.00 85.81 91 THR A C 1
ATOM 732 O O . THR A 1 91 ? 3.962 13.978 -27.016 1.00 85.81 91 THR A O 1
ATOM 735 N N . LEU A 1 92 ? 4.557 12.270 -25.686 1.00 86.56 92 LEU A N 1
ATOM 736 C CA . LEU A 1 92 ? 3.403 12.308 -24.784 1.00 86.56 92 LEU A CA 1
ATOM 737 C C . LEU A 1 92 ? 3.659 13.138 -23.531 1.00 86.56 92 LEU A C 1
ATOM 739 O O . LEU A 1 92 ? 2.725 13.669 -22.933 1.00 86.56 92 LEU A O 1
ATOM 743 N N . TYR A 1 93 ? 4.925 13.283 -23.157 1.00 89.94 93 TYR A N 1
ATOM 744 C CA . TYR A 1 93 ? 5.359 14.144 -22.073 1.00 89.94 93 TYR A CA 1
ATOM 745 C C . TYR A 1 93 ? 6.759 14.703 -22.389 1.00 89.94 93 TYR A C 1
ATOM 747 O O . TYR A 1 93 ? 7.508 14.108 -23.170 1.00 89.94 93 TYR A O 1
ATOM 755 N N . PRO A 1 94 ? 7.120 15.879 -21.849 1.00 90.06 94 PRO A N 1
ATOM 756 C CA . PRO A 1 94 ? 8.419 16.479 -22.116 1.00 90.06 94 PRO A CA 1
ATOM 757 C C . PRO A 1 94 ? 9.525 15.681 -21.421 1.00 90.06 94 PRO A C 1
ATOM 759 O O . PRO A 1 94 ? 9.556 15.593 -20.196 1.00 90.06 94 PRO A O 1
ATOM 762 N N . THR A 1 95 ? 10.461 15.153 -22.208 1.00 93.31 95 THR A N 1
ATOM 763 C CA . THR A 1 95 ? 11.650 14.454 -21.707 1.00 93.31 95 THR A CA 1
ATOM 764 C C . THR A 1 95 ? 12.913 14.898 -22.446 1.00 93.31 95 THR A C 1
ATOM 766 O O . THR A 1 95 ? 12.868 15.101 -23.667 1.00 93.31 95 THR A O 1
ATOM 769 N N . PRO A 1 96 ? 14.053 15.047 -21.742 1.00 92.62 96 PRO A N 1
ATOM 770 C CA . PRO A 1 96 ? 15.349 15.244 -22.383 1.00 92.62 96 PRO A CA 1
ATOM 771 C C . PRO A 1 96 ? 15.894 13.952 -23.020 1.00 92.62 96 PRO A C 1
ATOM 773 O O . PRO A 1 96 ? 16.789 14.018 -23.862 1.00 92.62 96 PRO A O 1
ATOM 776 N N . ASN A 1 97 ? 15.364 12.780 -22.654 1.00 93.00 97 ASN A N 1
ATOM 777 C CA . ASN A 1 97 ? 15.906 11.474 -23.027 1.00 93.00 97 ASN A CA 1
ATOM 778 C C . ASN A 1 97 ? 15.208 10.867 -24.246 1.00 93.00 97 ASN A C 1
ATOM 780 O O . ASN A 1 97 ? 14.807 9.710 -24.229 1.00 93.00 97 ASN A O 1
ATOM 784 N N . GLN A 1 98 ? 15.082 11.635 -25.326 1.00 93.50 98 GLN A N 1
ATOM 785 C CA . GLN A 1 98 ? 14.517 11.126 -26.579 1.00 93.50 98 GLN A CA 1
ATOM 786 C C . GLN A 1 98 ? 15.302 9.909 -27.104 1.00 93.50 98 GLN A C 1
ATOM 788 O O . GLN A 1 98 ? 16.520 9.793 -26.895 1.00 93.50 98 GLN A O 1
ATOM 793 N N . ASN A 1 99 ? 14.603 9.032 -27.826 1.00 95.00 99 ASN A N 1
ATOM 794 C CA . ASN A 1 99 ? 15.153 7.840 -28.477 1.00 95.00 99 ASN A CA 1
ATOM 795 C C . ASN A 1 99 ? 15.758 6.826 -27.488 1.00 95.00 99 ASN A C 1
ATOM 797 O O . ASN A 1 99 ? 16.756 6.157 -27.793 1.00 95.00 99 ASN A O 1
ATOM 801 N N . LEU A 1 100 ? 15.193 6.762 -26.281 1.00 96.81 100 LEU A N 1
ATOM 802 C CA . LEU A 1 100 ? 15.537 5.792 -25.253 1.00 96.81 100 LEU A CA 1
ATOM 803 C C . LEU A 1 100 ? 14.474 4.692 -25.214 1.00 96.81 100 LEU A C 1
ATOM 805 O O . LEU A 1 100 ? 13.273 4.932 -25.309 1.00 96.81 100 LEU A O 1
ATOM 809 N N . TYR A 1 101 ? 14.940 3.468 -25.037 1.00 97.75 101 TYR A N 1
ATOM 810 C CA . TYR A 1 101 ? 14.106 2.307 -24.808 1.00 97.75 101 TYR A CA 1
ATOM 811 C C . TYR A 1 101 ? 14.272 1.846 -23.366 1.00 97.75 101 TYR A C 1
ATOM 813 O O . TYR A 1 101 ? 15.396 1.749 -22.881 1.00 97.75 101 TYR A O 1
ATOM 821 N N . SER A 1 102 ? 13.163 1.537 -22.696 1.00 97.69 102 SER A N 1
ATOM 822 C CA . SER A 1 102 ? 13.119 0.792 -21.436 1.00 97.69 102 SER A CA 1
ATOM 823 C C . SER A 1 102 ? 12.157 -0.373 -21.620 1.00 97.69 102 SER A C 1
ATOM 825 O O . SER A 1 102 ? 10.944 -0.250 -21.423 1.00 97.69 102 SER A O 1
ATOM 827 N N . VAL A 1 103 ? 12.711 -1.484 -22.105 1.00 97.44 103 VAL A N 1
ATOM 828 C CA . VAL A 1 103 ? 11.925 -2.620 -22.594 1.00 97.44 103 VAL A CA 1
ATOM 829 C C . VAL A 1 103 ? 11.722 -3.628 -21.480 1.00 97.44 103 VAL A C 1
ATOM 831 O O . VAL A 1 103 ? 12.694 -4.159 -20.954 1.00 97.44 103 VAL A O 1
ATOM 834 N N . THR A 1 104 ? 10.471 -3.950 -21.167 1.00 96.88 104 THR A N 1
ATOM 835 C CA . THR A 1 104 ? 10.134 -5.030 -20.230 1.00 96.88 104 THR A CA 1
ATOM 836 C C . THR A 1 104 ? 10.536 -6.383 -20.822 1.00 96.88 104 THR A C 1
ATOM 838 O O . THR A 1 104 ? 9.815 -6.945 -21.645 1.00 96.88 104 THR A O 1
ATOM 841 N N . LEU A 1 105 ? 11.702 -6.907 -20.431 1.00 96.94 105 LEU A N 1
ATOM 842 C CA . LEU A 1 105 ? 12.238 -8.162 -20.968 1.00 96.94 105 LEU A CA 1
ATOM 843 C C . LEU A 1 105 ? 11.783 -9.379 -20.157 1.00 96.94 105 LEU A C 1
ATOM 845 O O . LEU A 1 105 ? 11.457 -10.414 -20.730 1.00 96.94 105 LEU A O 1
ATOM 849 N N . GLN A 1 106 ? 11.777 -9.273 -18.827 1.00 97.00 106 GLN A N 1
ATOM 850 C CA . GLN A 1 106 ? 11.333 -10.352 -17.941 1.00 97.00 106 GLN A CA 1
ATOM 851 C C . GLN A 1 106 ? 10.392 -9.784 -16.880 1.00 97.00 106 GLN A C 1
ATOM 853 O O . GLN A 1 106 ? 10.680 -8.742 -16.287 1.00 97.00 106 GLN A O 1
ATOM 858 N N . ILE A 1 107 ? 9.269 -10.459 -16.641 1.00 95.88 107 ILE A N 1
ATOM 859 C CA . ILE A 1 107 ? 8.265 -10.036 -15.661 1.00 95.88 107 ILE A CA 1
ATOM 860 C C . ILE A 1 107 ? 7.588 -11.247 -15.027 1.00 95.88 107 ILE A C 1
ATOM 862 O O . ILE A 1 107 ? 7.244 -12.193 -15.723 1.00 95.88 107 ILE A O 1
ATOM 866 N N . THR A 1 108 ? 7.395 -11.251 -13.711 1.00 95.44 108 THR A N 1
ATOM 867 C CA . THR A 1 108 ? 6.543 -12.270 -13.078 1.00 95.44 108 THR A CA 1
ATOM 868 C C . THR A 1 108 ? 5.078 -11.910 -13.278 1.00 95.44 108 THR A C 1
ATOM 870 O O . THR A 1 108 ? 4.717 -10.749 -13.119 1.00 95.44 108 THR A O 1
ATOM 873 N N . PHE A 1 109 ? 4.235 -12.893 -13.572 1.00 92.31 109 PHE A N 1
ATOM 874 C CA . PHE A 1 109 ? 2.827 -12.656 -13.888 1.00 92.31 109 PHE A CA 1
ATOM 875 C C . PHE A 1 109 ? 1.930 -12.696 -12.644 1.00 92.31 109 PHE A C 1
ATOM 877 O O . PHE A 1 109 ? 2.195 -13.446 -11.702 1.00 92.31 109 PHE A O 1
ATOM 884 N N . SER A 1 110 ? 0.847 -11.922 -12.681 1.00 91.44 110 SER A N 1
ATOM 885 C CA . SER A 1 110 ? -0.237 -11.916 -11.694 1.00 91.44 110 SER A CA 1
ATOM 886 C C . SER A 1 110 ? -1.597 -11.963 -12.404 1.00 91.44 110 SER A C 1
ATOM 888 O O . SER A 1 110 ? -1.660 -12.107 -13.626 1.00 91.44 110 SER A O 1
ATOM 890 N N . GLU A 1 111 ? -2.702 -11.864 -11.661 1.00 89.06 111 GLU A N 1
ATOM 891 C CA . GLU A 1 111 ? -4.040 -11.762 -12.268 1.00 89.06 111 GLU A CA 1
ATOM 892 C C . GLU A 1 111 ? -4.185 -10.498 -13.135 1.00 89.06 111 GLU A C 1
ATOM 894 O O . GLU A 1 111 ? -4.872 -10.526 -14.156 1.00 89.06 111 GLU A O 1
ATOM 899 N N . ASP A 1 112 ? -3.494 -9.416 -12.759 1.00 88.75 112 ASP A N 1
ATOM 900 C CA . ASP A 1 112 ? -3.562 -8.111 -13.424 1.00 88.75 112 ASP A CA 1
ATOM 901 C C . ASP A 1 112 ? -2.386 -7.876 -14.399 1.00 88.75 112 ASP A C 1
ATOM 903 O O . ASP A 1 112 ? -2.475 -7.044 -15.308 1.00 88.75 112 ASP A O 1
ATOM 907 N N . VAL A 1 113 ? -1.284 -8.621 -14.239 1.00 88.56 113 VAL A N 1
ATOM 908 C CA . VAL A 1 113 ? -0.061 -8.511 -15.048 1.00 88.56 113 VAL A CA 1
ATOM 909 C C . VAL A 1 113 ? 0.118 -9.762 -15.901 1.00 88.56 113 VAL A C 1
ATOM 911 O O . VAL A 1 113 ? 0.510 -10.825 -15.422 1.00 88.56 113 VAL A O 1
ATOM 914 N N . THR A 1 114 ? -0.136 -9.624 -17.200 1.00 89.12 114 THR A N 1
ATOM 915 C CA . THR A 1 114 ? -0.116 -10.742 -18.156 1.00 89.12 114 THR A CA 1
ATOM 916 C C . THR A 1 114 ? 1.139 -10.722 -19.041 1.00 89.12 114 THR A C 1
ATOM 918 O O . THR A 1 114 ? 1.808 -9.687 -19.129 1.00 89.12 114 THR A O 1
ATOM 921 N N . PRO A 1 115 ? 1.429 -11.813 -19.783 1.00 89.62 115 PRO A N 1
ATOM 922 C CA . PRO A 1 115 ? 2.496 -11.839 -20.790 1.00 89.62 115 PRO A CA 1
ATOM 923 C C . PRO A 1 115 ? 2.409 -10.746 -21.859 1.00 89.62 115 PRO A C 1
ATOM 925 O O . PRO A 1 115 ? 3.398 -10.503 -22.543 1.00 89.62 115 PRO A O 1
ATOM 928 N N . ALA A 1 116 ? 1.267 -10.052 -21.971 1.00 86.50 116 ALA A N 1
ATOM 929 C CA . ALA A 1 116 ? 1.107 -8.893 -22.842 1.00 86.50 116 ALA A CA 1
ATOM 930 C C . ALA A 1 116 ? 2.206 -7.857 -22.646 1.00 86.50 116 ALA A C 1
ATOM 932 O O . ALA A 1 116 ? 2.610 -7.260 -23.624 1.00 86.50 116 ALA A O 1
ATOM 933 N N . GLN A 1 117 ? 2.654 -7.658 -21.400 1.00 90.81 117 GLN A N 1
ATOM 934 C CA . GLN A 1 117 ? 3.572 -6.587 -21.012 1.00 90.81 117 GLN A CA 1
ATOM 935 C C . GLN A 1 117 ? 5.029 -6.849 -21.425 1.00 90.81 117 GLN A C 1
ATOM 937 O O . GLN A 1 117 ? 5.876 -5.969 -21.285 1.00 90.81 117 GLN A O 1
ATOM 942 N N . LEU A 1 118 ? 5.353 -8.046 -21.923 1.00 93.00 118 LEU A N 1
ATOM 943 C CA . LEU A 1 118 ? 6.683 -8.356 -22.448 1.00 93.00 118 LEU A CA 1
ATOM 944 C C . LEU A 1 118 ? 6.940 -7.580 -23.741 1.00 93.00 118 LEU A C 1
ATOM 946 O O . LEU A 1 118 ? 6.049 -7.446 -24.568 1.00 93.00 118 LEU A O 1
ATOM 950 N N . ALA A 1 119 ? 8.172 -7.119 -23.948 1.00 94.38 119 ALA A N 1
ATOM 951 C CA . ALA A 1 119 ? 8.570 -6.267 -25.074 1.00 94.38 119 ALA A CA 1
ATOM 952 C C . ALA A 1 119 ? 7.921 -4.865 -25.103 1.00 94.38 119 ALA A C 1
ATOM 954 O O . ALA A 1 119 ? 8.106 -4.118 -26.069 1.00 94.38 119 ALA A O 1
ATOM 955 N N . PHE A 1 120 ? 7.207 -4.476 -24.044 1.00 94.12 120 PHE A N 1
ATOM 956 C CA . PHE A 1 120 ? 6.673 -3.127 -23.894 1.00 94.12 120 PHE A CA 1
ATOM 957 C C . PHE A 1 120 ? 7.796 -2.118 -23.647 1.00 94.12 120 PHE A C 1
ATOM 959 O O . PHE A 1 120 ? 8.542 -2.260 -22.672 1.00 94.12 120 PHE A O 1
ATOM 966 N N . ASN A 1 121 ? 7.896 -1.085 -24.487 1.00 96.00 121 ASN A N 1
ATOM 967 C CA . ASN A 1 121 ? 8.696 0.093 -24.177 1.00 96.00 121 ASN A CA 1
ATOM 968 C C . ASN A 1 121 ? 7.915 1.004 -23.229 1.00 96.00 121 ASN A C 1
ATOM 970 O O . ASN A 1 121 ? 7.005 1.723 -23.643 1.00 96.00 121 ASN A O 1
ATOM 974 N N . SER A 1 122 ? 8.306 0.975 -21.960 1.00 95.62 122 SER A N 1
ATOM 975 C CA . SER A 1 122 ? 7.672 1.763 -20.903 1.00 95.62 122 SER A CA 1
ATOM 976 C C . SER A 1 122 ? 8.100 3.234 -20.899 1.00 95.62 122 SER A C 1
ATOM 978 O O . SER A 1 122 ? 7.409 4.059 -20.312 1.00 95.62 122 SER A O 1
ATOM 980 N N . HIS A 1 123 ? 9.206 3.602 -21.560 1.00 96.31 123 HIS A N 1
ATOM 981 C CA . HIS A 1 123 ? 9.724 4.976 -21.502 1.00 96.31 123 HIS A CA 1
ATOM 982 C C . HIS A 1 123 ? 8.810 6.016 -22.177 1.00 96.31 123 HIS A C 1
ATOM 984 O O . HIS A 1 123 ? 8.546 7.032 -21.545 1.00 96.31 123 HIS A O 1
ATOM 990 N N . PRO A 1 124 ? 8.238 5.786 -23.375 1.00 94.81 124 PRO A N 1
ATOM 991 C CA . PRO A 1 124 ? 7.322 6.747 -23.989 1.00 94.81 124 PRO A CA 1
ATOM 992 C C . PRO A 1 124 ? 5.988 6.911 -23.255 1.00 94.81 124 PRO A C 1
ATOM 994 O O . PRO A 1 124 ? 5.302 7.914 -23.459 1.00 94.81 124 PRO A O 1
ATOM 997 N N . ASP A 1 125 ? 5.599 5.945 -22.422 1.00 92.50 125 ASP A N 1
ATOM 998 C CA . ASP A 1 125 ? 4.307 5.946 -21.747 1.00 92.50 125 ASP A CA 1
ATOM 999 C C . ASP A 1 125 ? 4.288 6.976 -20.597 1.00 92.50 125 ASP A C 1
ATOM 1001 O O . ASP A 1 125 ? 5.142 6.920 -19.709 1.00 92.50 125 ASP A O 1
ATOM 1005 N N . PRO A 1 126 ? 3.316 7.907 -20.551 1.00 92.06 126 PRO A N 1
ATOM 1006 C CA . PRO A 1 126 ? 3.256 8.942 -19.519 1.00 92.06 126 PRO A CA 1
ATOM 1007 C C . PRO A 1 126 ? 3.047 8.401 -18.094 1.00 92.06 126 PRO A C 1
ATOM 1009 O O . PRO A 1 126 ? 3.277 9.140 -17.136 1.00 92.06 126 PRO A O 1
ATOM 1012 N N . LEU A 1 127 ? 2.619 7.146 -17.926 1.00 90.31 127 LEU A N 1
ATOM 1013 C CA . LEU A 1 127 ? 2.484 6.500 -16.620 1.00 90.31 127 LEU A CA 1
ATOM 1014 C C . LEU A 1 127 ? 3.844 6.090 -16.036 1.00 90.31 127 LEU A C 1
ATOM 1016 O O . LEU A 1 127 ? 4.045 6.181 -14.823 1.00 90.31 127 LEU A O 1
ATOM 1020 N N . PHE A 1 128 ? 4.791 5.669 -16.879 1.00 93.88 128 PHE A N 1
ATOM 1021 C CA . PHE A 1 128 ? 6.071 5.096 -16.440 1.00 93.88 128 PHE A CA 1
ATOM 1022 C C . PHE A 1 128 ? 7.269 5.992 -16.765 1.00 93.88 128 PHE A C 1
ATOM 1024 O O . PHE A 1 128 ? 8.176 6.137 -15.942 1.00 93.88 128 PHE A O 1
ATOM 1031 N N . GLY A 1 129 ? 7.249 6.642 -17.924 1.00 95.12 129 GLY A N 1
ATOM 1032 C CA . GLY A 1 129 ? 8.308 7.492 -18.450 1.00 95.12 129 GLY A CA 1
ATOM 1033 C C . GLY A 1 129 ? 8.827 8.559 -17.481 1.00 95.12 129 GLY A C 1
ATOM 1034 O O . GLY A 1 129 ? 10.034 8.597 -17.237 1.00 95.12 129 GLY A O 1
ATOM 1035 N N . PRO A 1 130 ? 7.965 9.363 -16.823 1.00 94.50 130 PRO A N 1
ATOM 1036 C CA . PRO A 1 130 ? 8.419 10.348 -15.838 1.00 94.50 130 PRO A CA 1
ATOM 1037 C C . PRO A 1 130 ? 9.203 9.738 -14.666 1.00 94.50 130 PRO A C 1
ATOM 1039 O O . PRO A 1 130 ? 10.145 10.350 -14.164 1.00 94.50 130 PRO A O 1
ATOM 1042 N N . SER A 1 131 ? 8.842 8.522 -14.244 1.00 94.75 131 SER A N 1
ATOM 1043 C CA . SER A 1 131 ? 9.559 7.787 -13.192 1.00 94.75 131 SER A CA 1
ATOM 1044 C C . SER A 1 131 ? 10.942 7.349 -13.677 1.00 94.75 131 SER A C 1
ATOM 1046 O O . SER A 1 131 ? 11.927 7.483 -12.956 1.00 94.75 131 SER A O 1
ATOM 1048 N N . ILE A 1 132 ? 11.027 6.871 -14.921 1.00 96.50 132 ILE A N 1
ATOM 1049 C CA . ILE A 1 132 ? 12.288 6.491 -15.568 1.00 96.50 132 ILE A CA 1
ATOM 1050 C C . ILE A 1 132 ? 13.207 7.707 -15.716 1.00 96.50 132 ILE A C 1
ATOM 1052 O O . ILE A 1 132 ? 14.371 7.640 -15.328 1.00 96.50 132 ILE A O 1
ATOM 1056 N N . ASP A 1 133 ? 12.688 8.833 -16.206 1.00 96.38 133 ASP A N 1
ATOM 1057 C CA . ASP A 1 133 ? 13.465 10.062 -16.380 1.00 96.38 133 ASP A CA 1
ATOM 1058 C C . ASP A 1 133 ? 13.965 10.641 -15.061 1.00 96.38 133 ASP A C 1
ATOM 1060 O O . ASP A 1 133 ? 15.087 11.146 -14.997 1.00 96.38 133 ASP A O 1
ATOM 1064 N N . PHE A 1 134 ? 13.178 10.520 -13.991 1.00 95.38 134 PHE A N 1
ATOM 1065 C CA . PHE A 1 134 ? 13.629 10.892 -12.657 1.00 95.38 134 PHE A CA 1
ATOM 1066 C C . PHE A 1 134 ? 14.838 10.057 -12.216 1.00 95.38 134 PHE A C 1
ATOM 1068 O O . PHE A 1 134 ? 15.816 10.603 -11.708 1.00 95.38 134 PHE A O 1
ATOM 1075 N N . ILE A 1 135 ? 14.799 8.741 -12.433 1.00 96.12 135 ILE A N 1
ATOM 1076 C CA . ILE A 1 135 ? 15.900 7.843 -12.062 1.00 96.12 135 ILE A CA 1
ATOM 1077 C C . ILE A 1 135 ? 17.141 8.132 -12.906 1.00 96.12 135 ILE A C 1
ATOM 1079 O O . ILE A 1 135 ? 18.233 8.207 -12.347 1.00 96.12 135 ILE A O 1
ATOM 1083 N N . LEU A 1 136 ? 16.979 8.332 -14.221 1.00 96.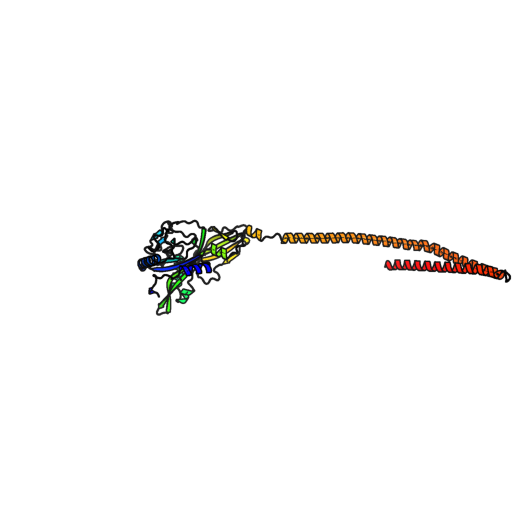75 136 LEU A N 1
ATOM 1084 C CA . LEU A 1 136 ? 18.066 8.745 -15.117 1.00 96.75 136 LEU A CA 1
ATOM 1085 C C . LEU A 1 136 ? 18.730 10.021 -14.584 1.00 96.75 136 LEU A C 1
ATOM 1087 O O . LEU A 1 136 ? 19.931 10.032 -14.330 1.00 96.75 136 LEU A O 1
ATOM 1091 N N . ALA A 1 137 ? 17.932 11.056 -14.306 1.00 96.50 137 ALA A N 1
ATOM 1092 C CA . ALA A 1 137 ? 18.429 12.317 -13.769 1.00 96.50 137 ALA A CA 1
ATOM 1093 C C . ALA A 1 137 ? 19.082 12.158 -12.386 1.00 96.50 137 ALA A C 1
ATOM 1095 O O . ALA A 1 137 ? 20.068 12.832 -12.098 1.00 96.50 137 ALA A O 1
ATOM 1096 N N . CYS A 1 138 ? 18.566 11.286 -11.517 1.00 96.56 138 CYS A N 1
ATOM 1097 C CA . CYS A 1 138 ? 19.185 11.015 -10.220 1.00 96.56 138 CYS A CA 1
ATOM 1098 C C . CYS A 1 138 ? 20.567 10.370 -10.380 1.00 96.56 138 CYS A C 1
ATOM 1100 O O . CYS A 1 138 ? 21.524 10.802 -9.736 1.00 96.56 138 CYS A O 1
ATOM 1102 N N . VAL A 1 139 ? 20.684 9.358 -11.247 1.00 96.88 139 VAL A N 1
ATOM 1103 C CA . VAL A 1 139 ? 21.954 8.665 -11.500 1.00 96.88 139 VAL A CA 1
ATOM 1104 C C . VAL A 1 139 ? 22.963 9.618 -12.140 1.00 96.88 139 VAL A C 1
ATOM 1106 O O . VAL A 1 139 ? 24.090 9.694 -11.659 1.00 96.88 139 VAL A O 1
ATOM 1109 N N . ASP A 1 140 ? 22.548 10.408 -13.134 1.00 96.06 140 ASP A N 1
ATOM 1110 C CA . ASP A 1 140 ? 23.413 11.381 -13.817 1.00 96.06 140 ASP A CA 1
ATOM 1111 C C . ASP A 1 140 ? 23.922 12.489 -12.879 1.00 96.06 140 ASP A C 1
ATOM 1113 O O . ASP A 1 140 ? 25.044 12.968 -13.030 1.00 96.06 140 ASP A O 1
ATOM 1117 N N . ASN A 1 141 ? 23.113 12.890 -11.891 1.00 96.38 141 ASN A N 1
ATOM 1118 C CA . ASN A 1 141 ? 23.476 13.915 -10.907 1.00 96.38 141 ASN A CA 1
ATOM 1119 C C . ASN A 1 141 ? 24.143 13.349 -9.639 1.00 96.38 141 ASN A C 1
ATOM 1121 O O . ASN A 1 141 ? 24.460 14.110 -8.720 1.00 96.38 141 ASN A O 1
ATOM 1125 N N . SER A 1 142 ? 24.332 12.032 -9.543 1.00 96.62 142 SER A N 1
ATOM 1126 C CA . SER A 1 142 ? 24.959 11.410 -8.377 1.00 96.62 142 SER A CA 1
ATOM 1127 C C . SER A 1 142 ? 26.460 11.698 -8.334 1.00 96.62 142 SER A C 1
ATOM 1129 O O . SER A 1 142 ? 27.139 11.694 -9.355 1.00 96.62 142 SER A O 1
ATOM 1131 N N . ALA A 1 143 ? 26.992 11.923 -7.129 1.00 93.94 143 ALA A N 1
ATOM 1132 C CA . ALA A 1 143 ? 28.401 12.278 -6.943 1.00 93.94 143 ALA A CA 1
ATOM 1133 C C . ALA A 1 143 ? 29.372 11.153 -7.346 1.00 93.94 143 ALA A C 1
ATOM 1135 O O . ALA A 1 143 ? 30.474 11.431 -7.813 1.00 93.94 143 ALA A O 1
ATOM 1136 N N . ASP A 1 144 ? 28.965 9.897 -7.152 1.00 96.31 144 ASP A N 1
ATOM 1137 C CA . ASP A 1 144 ? 29.743 8.708 -7.484 1.00 96.31 144 ASP A CA 1
ATOM 1138 C C . ASP A 1 144 ? 28.828 7.494 -7.742 1.00 96.31 144 ASP A C 1
ATOM 1140 O O . ASP A 1 144 ? 27.603 7.543 -7.570 1.00 96.31 144 ASP A O 1
ATOM 1144 N N . TYR A 1 145 ? 29.438 6.382 -8.158 1.00 96.38 145 TYR A N 1
ATOM 1145 C CA . TYR A 1 145 ? 28.755 5.109 -8.399 1.00 96.38 145 TYR A CA 1
ATOM 1146 C C . TYR A 1 145 ? 27.963 4.580 -7.182 1.00 96.38 145 TYR A C 1
ATOM 1148 O O . TYR A 1 145 ? 26.857 4.058 -7.348 1.00 96.38 145 TYR A O 1
ATOM 1156 N N . GLN A 1 146 ? 28.482 4.716 -5.958 1.00 96.31 146 GLN A N 1
ATOM 1157 C CA . GLN A 1 146 ? 27.817 4.207 -4.751 1.00 96.31 146 GLN A CA 1
ATOM 1158 C C . GLN A 1 146 ? 26.605 5.058 -4.369 1.00 96.31 146 GLN A C 1
ATOM 1160 O O . GLN A 1 146 ? 25.580 4.518 -3.947 1.00 96.31 146 GLN A O 1
ATOM 1165 N N . ALA A 1 147 ? 26.693 6.376 -4.541 1.00 95.50 147 ALA A N 1
ATOM 1166 C CA . ALA A 1 147 ? 25.574 7.288 -4.363 1.00 95.50 147 ALA A CA 1
ATOM 1167 C C . ALA A 1 147 ? 24.445 6.962 -5.351 1.00 95.50 147 ALA A C 1
ATOM 1169 O O . ALA A 1 147 ? 23.299 6.815 -4.924 1.00 95.50 147 ALA A O 1
ATOM 1170 N N . ALA A 1 148 ? 24.774 6.744 -6.629 1.00 95.31 148 ALA A N 1
ATOM 1171 C CA . ALA A 1 148 ? 23.798 6.344 -7.643 1.00 95.31 148 ALA A CA 1
ATOM 1172 C C . ALA A 1 148 ? 23.097 5.021 -7.282 1.00 95.31 148 ALA A C 1
ATOM 1174 O O . ALA A 1 148 ? 21.878 4.898 -7.398 1.00 95.31 148 ALA A O 1
ATOM 1175 N N . LEU A 1 149 ? 23.853 4.032 -6.797 1.00 93.94 149 LEU A N 1
ATOM 1176 C CA . LEU A 1 149 ? 23.324 2.711 -6.452 1.00 93.94 149 LEU A CA 1
ATOM 1177 C C . LEU A 1 149 ? 22.404 2.717 -5.216 1.00 93.94 149 LEU A C 1
ATOM 1179 O O . LEU A 1 149 ? 21.445 1.937 -5.145 1.00 93.94 149 LEU A O 1
ATOM 1183 N N . ASN A 1 150 ? 22.718 3.554 -4.225 1.00 93.88 150 ASN A N 1
ATOM 1184 C CA . ASN A 1 150 ? 22.043 3.538 -2.927 1.00 93.88 150 ASN A CA 1
ATOM 1185 C C . ASN A 1 150 ? 20.914 4.565 -2.814 1.00 93.88 150 ASN A C 1
ATOM 1187 O O . ASN A 1 150 ? 19.945 4.299 -2.108 1.00 93.88 150 ASN A O 1
ATOM 1191 N N . ASN A 1 151 ? 21.006 5.696 -3.519 1.00 94.88 151 ASN A N 1
ATOM 1192 C CA . ASN A 1 151 ? 20.101 6.829 -3.305 1.00 94.88 151 ASN A CA 1
ATOM 1193 C C . ASN A 1 151 ? 19.088 7.040 -4.437 1.00 94.88 151 ASN A C 1
ATOM 1195 O O . ASN A 1 151 ? 18.121 7.766 -4.237 1.00 94.88 151 ASN A O 1
ATOM 1199 N N . CYS A 1 152 ? 19.261 6.402 -5.600 1.00 95.81 152 CYS A N 1
ATOM 1200 C CA . CYS A 1 152 ? 18.379 6.604 -6.759 1.00 95.81 152 CYS A CA 1
ATOM 1201 C C . CYS A 1 152 ? 17.268 5.558 -6.905 1.00 95.81 152 CYS A C 1
ATOM 1203 O O . CYS A 1 152 ? 16.720 5.380 -7.992 1.00 95.81 152 CYS A O 1
ATOM 1205 N N . ALA A 1 153 ? 16.919 4.858 -5.821 1.00 94.62 153 ALA A N 1
ATOM 1206 C CA . ALA A 1 153 ? 15.676 4.096 -5.777 1.00 94.62 153 ALA A CA 1
ATOM 1207 C C . ALA A 1 153 ? 14.484 5.061 -5.767 1.00 94.62 153 ALA A C 1
ATOM 1209 O O . ALA A 1 153 ? 14.513 6.076 -5.063 1.00 94.62 153 ALA A O 1
ATOM 1210 N N . PHE A 1 154 ? 13.444 4.728 -6.527 1.00 94.31 154 PHE A N 1
ATOM 1211 C CA . PHE A 1 154 ? 12.337 5.631 -6.801 1.00 94.31 154 PHE A CA 1
ATOM 1212 C C . PHE A 1 154 ? 10.972 4.963 -6.601 1.00 94.31 154 PHE A C 1
ATOM 1214 O O . PHE A 1 154 ? 10.770 3.836 -7.051 1.00 94.31 154 PHE A O 1
ATOM 1221 N N . PHE A 1 155 ? 10.031 5.654 -5.954 1.00 94.81 155 PHE A N 1
ATOM 1222 C CA . PHE A 1 155 ? 8.643 5.201 -5.800 1.00 94.81 155 PHE A CA 1
ATOM 1223 C C . PHE A 1 155 ? 7.732 5.965 -6.770 1.00 94.81 155 PHE A C 1
ATOM 1225 O O . PHE A 1 155 ? 7.631 7.188 -6.702 1.00 94.81 155 PHE A O 1
ATOM 1232 N N . SER A 1 156 ? 7.078 5.256 -7.689 1.00 95.06 156 SER A N 1
ATOM 1233 C CA . SER A 1 156 ? 6.269 5.861 -8.751 1.00 95.06 156 SER A CA 1
ATOM 1234 C C . SER A 1 156 ? 4.958 6.443 -8.255 1.00 95.06 156 SER A C 1
ATOM 1236 O O . SER A 1 156 ? 4.545 6.200 -7.126 1.00 95.06 156 SER A O 1
ATOM 1238 N N . ASN A 1 157 ? 4.260 7.170 -9.129 1.00 93.75 157 ASN A N 1
ATOM 1239 C CA . ASN A 1 157 ? 2.837 7.435 -8.933 1.00 93.75 157 ASN A CA 1
ATOM 1240 C C . ASN A 1 157 ? 2.013 6.150 -9.136 1.00 93.75 157 ASN A C 1
ATOM 1242 O O . ASN A 1 157 ? 2.533 5.131 -9.603 1.00 93.75 157 ASN A O 1
ATOM 1246 N N . THR A 1 158 ? 0.734 6.206 -8.785 1.00 95.00 158 THR A N 1
ATOM 1247 C CA . THR A 1 158 ? -0.183 5.087 -8.975 1.00 95.00 158 THR A CA 1
ATOM 1248 C C . THR A 1 158 ? -0.647 4.956 -10.419 1.00 95.00 158 THR A C 1
ATOM 1250 O O . THR A 1 158 ? -0.853 5.944 -11.123 1.00 95.00 158 THR A O 1
ATOM 1253 N N . VAL A 1 159 ? -0.821 3.709 -10.837 1.00 94.69 159 VAL A N 1
ATOM 1254 C CA . VAL A 1 159 ? -1.438 3.301 -12.093 1.00 94.69 159 VAL A CA 1
ATOM 1255 C C . VAL A 1 159 ? -2.711 2.523 -11.790 1.00 94.69 159 VAL A C 1
ATOM 1257 O O . VAL A 1 159 ? -2.807 1.827 -10.772 1.00 94.69 159 VAL A O 1
ATOM 1260 N N . THR A 1 160 ? -3.687 2.639 -12.678 1.00 94.94 160 THR A N 1
ATOM 1261 C CA . THR A 1 160 ? -4.909 1.842 -12.626 1.00 94.94 160 THR A CA 1
ATOM 1262 C C . THR A 1 160 ? -4.627 0.423 -13.112 1.00 94.94 160 THR A C 1
ATOM 1264 O O . THR A 1 160 ? -3.812 0.198 -14.011 1.00 94.94 160 THR A O 1
ATOM 1267 N N . LEU A 1 161 ? -5.295 -0.546 -12.492 1.00 94.38 161 LEU A N 1
ATOM 1268 C CA . LEU A 1 161 ? -5.284 -1.945 -12.897 1.00 94.38 161 LEU A CA 1
ATOM 1269 C C . LEU A 1 161 ? -6.690 -2.385 -13.336 1.00 94.38 161 LEU A C 1
ATOM 1271 O O . LEU A 1 161 ? -7.671 -1.957 -12.717 1.00 94.38 161 LEU A O 1
ATOM 1275 N N . PRO A 1 162 ? -6.805 -3.269 -14.342 1.00 92.56 162 PRO A N 1
ATOM 1276 C CA . PRO A 1 162 ? -5.718 -3.783 -15.182 1.00 92.56 162 PRO A CA 1
ATOM 1277 C C . PRO A 1 162 ? -5.051 -2.682 -16.019 1.00 92.56 162 PRO A C 1
ATOM 1279 O O . PRO A 1 162 ? -5.708 -1.717 -16.401 1.00 92.56 162 PRO A O 1
ATOM 1282 N N . VAL A 1 163 ? -3.757 -2.824 -16.323 1.00 87.75 163 VAL A N 1
ATOM 1283 C CA . VAL A 1 163 ? -3.072 -1.876 -17.220 1.00 87.75 163 VAL A CA 1
ATOM 1284 C C . VAL A 1 163 ? -3.660 -2.024 -18.632 1.00 87.75 163 VAL A C 1
ATOM 1286 O O . VAL A 1 163 ? -3.812 -3.164 -19.098 1.00 87.75 163 VAL A O 1
ATOM 1289 N N . PRO A 1 164 ? -3.984 -0.917 -19.332 1.00 83.75 164 PRO A N 1
ATOM 1290 C CA . PRO A 1 164 ? -4.393 -0.954 -20.733 1.00 83.75 164 PRO A CA 1
ATOM 1291 C C . PRO A 1 164 ? -3.472 -1.830 -21.588 1.00 83.75 164 PRO A C 1
ATOM 1293 O O . PRO A 1 164 ? -2.249 -1.774 -21.473 1.00 83.75 164 PRO A O 1
ATOM 1296 N N . ASN A 1 165 ? -4.061 -2.668 -22.440 1.00 79.69 165 ASN A N 1
ATOM 1297 C CA . ASN A 1 165 ? -3.320 -3.609 -23.281 1.00 79.69 165 ASN A CA 1
ATOM 1298 C C . ASN A 1 165 ? -4.009 -3.785 -24.653 1.00 79.69 165 ASN A C 1
ATOM 1300 O O . ASN A 1 165 ? -5.122 -3.282 -24.835 1.00 79.69 165 ASN A O 1
ATOM 1304 N N . PRO A 1 166 ? -3.403 -4.508 -25.623 1.00 70.50 166 PRO A N 1
ATOM 1305 C CA . PRO A 1 166 ? -3.963 -4.621 -26.975 1.00 70.50 166 PRO A CA 1
ATOM 1306 C C . PRO A 1 166 ? -5.387 -5.167 -27.028 1.00 70.50 166 PRO A C 1
ATOM 1308 O O . PRO A 1 166 ? -6.164 -4.804 -27.906 1.00 70.50 166 PRO A O 1
ATOM 1311 N N . MET A 1 167 ? -5.716 -6.080 -26.116 1.00 76.94 167 MET A N 1
ATOM 1312 C CA . MET A 1 167 ? -7.008 -6.759 -26.088 1.00 76.94 167 MET A CA 1
ATOM 1313 C C . MET A 1 167 ? -8.060 -5.942 -25.338 1.00 76.94 167 MET A C 1
ATOM 1315 O O . MET A 1 167 ? -9.249 -6.068 -25.622 1.00 76.94 167 MET A O 1
ATOM 1319 N N . ASN A 1 168 ? -7.629 -5.117 -24.381 1.00 82.38 168 ASN A N 1
ATOM 1320 C CA . ASN A 1 168 ? -8.492 -4.264 -23.580 1.00 82.38 168 ASN A CA 1
ATOM 1321 C C . ASN A 1 168 ? -7.828 -2.894 -23.346 1.00 82.38 168 ASN A C 1
ATOM 1323 O O . ASN A 1 168 ? -7.121 -2.711 -22.353 1.00 82.38 168 ASN A O 1
ATOM 1327 N N . PRO A 1 169 ? -8.027 -1.933 -24.262 1.00 81.38 169 PRO A N 1
ATOM 1328 C CA . PRO A 1 169 ? -7.381 -0.622 -24.200 1.00 81.38 169 PRO A CA 1
ATOM 1329 C C . PRO A 1 169 ? -8.011 0.322 -23.172 1.00 81.38 169 PRO A C 1
ATOM 1331 O O . PRO A 1 169 ? -7.398 1.302 -22.766 1.00 81.38 169 PRO A O 1
ATOM 1334 N N . THR A 1 170 ? -9.243 0.047 -22.751 1.00 87.50 170 THR A N 1
ATOM 1335 C CA . THR A 1 170 ? -9.960 0.824 -21.733 1.00 87.50 170 THR A CA 1
ATOM 1336 C C . THR A 1 170 ? -10.522 -0.132 -20.686 1.00 87.50 170 THR A C 1
ATOM 1338 O O . THR A 1 170 ? -11.744 -0.316 -20.608 1.00 87.50 170 THR A O 1
ATOM 1341 N N . PRO A 1 171 ? -9.648 -0.814 -19.929 1.00 90.69 171 PRO A N 1
ATOM 1342 C CA . PRO A 1 171 ? -10.097 -1.733 -18.905 1.00 90.69 171 PRO A CA 1
ATOM 1343 C C . PRO A 1 171 ? -10.857 -0.960 -17.825 1.00 90.69 171 PRO A C 1
ATOM 1345 O O . PRO A 1 171 ? -10.551 0.190 -17.521 1.00 90.69 171 PRO A O 1
ATOM 1348 N N . THR A 1 172 ? -11.885 -1.584 -17.255 1.00 94.62 172 THR A N 1
ATOM 1349 C CA . THR A 1 172 ? -12.537 -1.030 -16.066 1.00 94.62 172 THR A CA 1
ATOM 1350 C C . THR A 1 172 ? -11.554 -1.119 -14.909 1.00 94.62 172 THR A C 1
ATOM 1352 O O . THR A 1 172 ? -11.081 -2.217 -14.622 1.00 94.62 172 THR A O 1
ATOM 1355 N N . THR A 1 173 ? -11.260 0.008 -14.256 1.00 95.94 173 THR A N 1
ATOM 1356 C CA . THR A 1 173 ? -10.385 0.031 -13.082 1.00 95.94 173 THR A CA 1
ATOM 1357 C C . THR A 1 173 ? -10.983 -0.847 -11.985 1.00 95.94 173 THR A C 1
ATOM 1359 O O . THR A 1 173 ? -12.058 -0.560 -11.457 1.00 95.94 173 THR A O 1
ATOM 1362 N N . THR A 1 174 ? -10.293 -1.926 -11.640 1.00 96.25 174 THR A N 1
ATOM 1363 C CA . THR A 1 174 ? -10.658 -2.824 -10.538 1.00 96.25 174 THR A CA 1
ATOM 1364 C C . THR A 1 174 ? -9.727 -2.671 -9.346 1.00 96.25 174 THR A C 1
ATOM 1366 O O . THR A 1 174 ? -10.042 -3.168 -8.264 1.00 96.25 174 THR A O 1
ATOM 1369 N N . ASN A 1 175 ? -8.569 -2.037 -9.536 1.00 96.44 175 ASN A N 1
ATOM 1370 C CA . ASN A 1 175 ? -7.514 -1.970 -8.541 1.00 96.44 175 ASN A CA 1
ATOM 1371 C C . ASN A 1 175 ? -6.505 -0.854 -8.884 1.00 96.44 175 ASN A C 1
ATOM 1373 O O . ASN A 1 175 ? -6.554 -0.271 -9.966 1.00 96.44 175 ASN A O 1
ATOM 1377 N N . MET A 1 176 ? -5.578 -0.573 -7.969 1.00 97.06 176 MET A N 1
ATOM 1378 C CA . MET A 1 176 ? -4.493 0.394 -8.137 1.00 97.06 176 MET A CA 1
ATOM 1379 C C . MET A 1 176 ? -3.156 -0.277 -7.835 1.00 97.06 176 MET A C 1
ATOM 1381 O O . MET A 1 176 ? -3.056 -1.158 -6.973 1.00 97.06 176 MET A O 1
ATOM 1385 N N . GLN A 1 177 ? -2.103 0.195 -8.490 1.00 96.06 177 GLN A N 1
ATOM 1386 C CA . GLN A 1 177 ? -0.740 -0.280 -8.283 1.00 96.06 177 GLN A CA 1
ATOM 1387 C C . GLN A 1 177 ? 0.251 0.880 -8.296 1.00 96.06 177 GLN A C 1
ATOM 1389 O O . GLN A 1 177 ? 0.019 1.889 -8.946 1.00 96.06 177 GLN A O 1
ATOM 1394 N N . ALA A 1 178 ? 1.353 0.756 -7.568 1.00 96.00 178 ALA A N 1
ATOM 1395 C CA . ALA A 1 178 ? 2.517 1.632 -7.686 1.00 96.00 178 ALA A CA 1
ATOM 1396 C C . ALA A 1 178 ? 3.765 0.786 -7.958 1.00 96.00 178 ALA A C 1
ATOM 1398 O O . ALA A 1 178 ? 3.723 -0.435 -7.828 1.00 96.00 178 ALA A O 1
ATOM 1399 N N . PHE A 1 179 ? 4.883 1.409 -8.306 1.00 95.75 179 PHE A N 1
ATOM 1400 C CA . PHE A 1 179 ? 6.130 0.710 -8.596 1.00 95.75 179 PHE A CA 1
ATOM 1401 C C . PHE A 1 179 ? 7.266 1.265 -7.753 1.00 95.75 179 PHE A C 1
ATOM 1403 O O . PHE A 1 179 ? 7.466 2.475 -7.674 1.00 95.75 179 PHE A O 1
ATOM 1410 N N . ILE A 1 180 ? 8.056 0.368 -7.173 1.00 95.19 180 ILE A N 1
ATOM 1411 C CA . ILE A 1 180 ? 9.389 0.701 -6.680 1.00 95.19 180 ILE A CA 1
ATOM 1412 C C . ILE A 1 180 ? 10.367 0.365 -7.784 1.00 95.19 180 ILE A C 1
ATOM 1414 O O . ILE A 1 180 ? 10.559 -0.805 -8.102 1.00 95.19 180 ILE A O 1
ATOM 1418 N N . PHE A 1 181 ? 11.013 1.377 -8.333 1.00 96.19 181 PHE A N 1
ATOM 1419 C CA . PHE A 1 181 ? 12.086 1.219 -9.289 1.00 96.19 181 PHE A CA 1
ATOM 1420 C C . PHE A 1 181 ? 13.438 1.270 -8.589 1.00 96.19 181 PHE A C 1
ATOM 1422 O O . PHE A 1 181 ? 13.702 2.127 -7.742 1.00 96.19 181 PHE A O 1
ATOM 1429 N N . ARG A 1 182 ? 14.333 0.378 -8.998 1.00 96.50 182 ARG A N 1
ATOM 1430 C CA . ARG A 1 182 ? 15.737 0.399 -8.618 1.00 96.50 182 ARG A CA 1
ATOM 1431 C C . ARG A 1 182 ? 16.604 0.426 -9.875 1.00 96.50 182 ARG A C 1
ATOM 1433 O O . ARG A 1 182 ? 16.444 -0.455 -10.727 1.00 96.50 182 ARG A O 1
ATOM 1440 N N . PRO A 1 183 ? 17.504 1.412 -10.020 1.00 97.44 183 PRO A N 1
ATOM 1441 C CA . PRO A 1 183 ? 18.375 1.474 -11.178 1.00 97.44 183 PRO A CA 1
ATOM 1442 C C . PRO A 1 183 ? 19.381 0.330 -11.152 1.00 97.44 183 PRO A C 1
ATOM 1444 O O . PRO A 1 183 ? 19.903 -0.051 -10.101 1.00 97.44 183 PRO A O 1
ATOM 1447 N N . ILE A 1 184 ? 19.688 -0.178 -12.337 1.00 97.56 184 ILE A N 1
ATOM 1448 C CA . ILE A 1 184 ? 20.848 -1.023 -12.572 1.00 97.56 184 ILE A CA 1
ATOM 1449 C C . ILE A 1 184 ? 21.941 -0.105 -13.086 1.00 97.56 184 ILE A C 1
ATOM 1451 O O . ILE A 1 184 ? 21.847 0.441 -14.185 1.00 97.56 184 ILE A O 1
ATOM 1455 N N . VAL A 1 185 ? 22.956 0.087 -12.252 1.00 97.25 185 VAL A N 1
ATOM 1456 C CA . VAL A 1 185 ? 24.041 1.031 -12.495 1.00 97.25 185 VAL A CA 1
ATOM 1457 C C . VAL A 1 185 ? 25.318 0.247 -12.771 1.00 97.25 185 VAL A C 1
ATOM 1459 O O . VAL A 1 185 ? 25.650 -0.691 -12.047 1.00 97.25 185 VAL A O 1
ATOM 1462 N N . LEU A 1 186 ? 26.041 0.627 -13.818 1.00 96.25 186 LEU A N 1
ATOM 1463 C CA . LEU A 1 186 ? 27.405 0.189 -14.071 1.00 96.25 186 LEU A CA 1
ATOM 1464 C C . LEU A 1 186 ? 28.393 1.238 -13.584 1.00 96.25 186 LEU A C 1
ATOM 1466 O O . LEU A 1 186 ? 28.153 2.438 -13.691 1.00 96.25 186 LEU A O 1
ATOM 1470 N N . GLU A 1 187 ? 29.527 0.766 -13.086 1.00 96.19 187 GLU A N 1
ATOM 1471 C CA . GLU A 1 187 ? 30.644 1.625 -12.733 1.00 96.19 187 GLU A CA 1
ATOM 1472 C C . GLU A 1 187 ? 31.449 1.972 -13.991 1.00 96.19 187 GLU A C 1
ATOM 1474 O O . GLU A 1 187 ? 31.975 1.085 -14.668 1.00 96.19 187 GLU A O 1
ATOM 1479 N N . ARG A 1 188 ? 31.565 3.268 -14.292 1.00 94.50 188 ARG A N 1
ATOM 1480 C CA . ARG A 1 188 ? 32.461 3.793 -15.322 1.00 94.50 188 ARG A CA 1
ATOM 1481 C C . ARG A 1 188 ? 33.584 4.569 -14.651 1.00 94.50 188 ARG A C 1
ATOM 1483 O O . ARG A 1 188 ? 33.347 5.563 -13.971 1.00 94.50 188 ARG A O 1
ATOM 1490 N N . VAL A 1 189 ? 34.817 4.124 -14.865 1.00 94.62 189 VAL A N 1
ATOM 1491 C CA . VAL A 1 189 ? 36.007 4.797 -14.333 1.00 94.62 189 VAL A CA 1
ATOM 1492 C C . VAL A 1 189 ? 36.351 5.988 -15.227 1.00 94.62 189 VAL A C 1
ATOM 1494 O O . VAL A 1 189 ? 36.617 5.814 -16.417 1.00 94.62 189 VAL A O 1
ATOM 1497 N N . THR A 1 190 ? 36.350 7.191 -14.659 1.00 93.31 190 THR A N 1
ATOM 1498 C CA . THR A 1 190 ? 36.832 8.430 -15.282 1.00 93.31 190 THR A CA 1
ATOM 1499 C C . THR A 1 190 ? 38.128 8.884 -14.594 1.00 93.31 190 THR A C 1
ATOM 1501 O O . THR A 1 190 ? 38.499 8.348 -13.546 1.00 93.31 190 THR A O 1
ATOM 1504 N N . PRO A 1 191 ? 38.869 9.853 -15.160 1.00 95.62 191 PRO A N 1
ATOM 1505 C CA . PRO A 1 191 ? 40.040 10.422 -14.491 1.00 95.62 191 PRO A CA 1
ATOM 1506 C C . PRO A 1 191 ? 39.736 11.045 -13.115 1.00 95.62 191 PRO A C 1
ATOM 1508 O O . PRO A 1 191 ? 40.612 11.077 -12.254 1.00 95.62 191 PRO A O 1
ATOM 1511 N N . GLU A 1 192 ? 38.513 11.535 -12.906 1.00 93.62 192 GLU A N 1
ATOM 1512 C CA . GLU A 1 192 ? 38.065 12.231 -11.693 1.00 93.62 192 GLU A CA 1
ATOM 1513 C C . GLU A 1 192 ? 37.505 11.292 -10.610 1.00 93.62 192 GLU A C 1
ATOM 1515 O O . GLU A 1 192 ? 37.341 11.715 -9.466 1.00 93.62 192 GLU A O 1
ATOM 1520 N N . GLY A 1 193 ? 37.216 10.030 -10.941 1.00 93.62 193 GLY A N 1
ATOM 1521 C CA . GLY A 1 193 ? 36.617 9.062 -10.022 1.00 93.62 193 GLY A CA 1
ATOM 1522 C C . GLY A 1 193 ? 35.825 7.980 -10.752 1.00 93.62 193 GLY A C 1
ATOM 1523 O O . GLY A 1 193 ? 35.985 7.786 -11.954 1.00 93.62 193 GLY A O 1
ATOM 1524 N N . SER A 1 194 ? 34.965 7.253 -10.037 1.00 94.94 194 SER A N 1
ATOM 1525 C CA . SER A 1 194 ? 34.022 6.330 -10.668 1.00 94.94 194 SER A CA 1
ATOM 1526 C C . SER A 1 194 ? 32.600 6.880 -10.634 1.00 94.94 194 SER A C 1
ATOM 1528 O O . SER A 1 194 ? 32.058 7.221 -9.582 1.00 94.94 194 SER A O 1
ATOM 1530 N N . VAL A 1 195 ? 32.001 6.981 -11.819 1.00 96.19 195 VAL A N 1
ATOM 1531 C CA . VAL A 1 195 ? 30.636 7.478 -12.007 1.00 96.19 195 VAL A CA 1
ATOM 1532 C C . VAL A 1 195 ? 29.696 6.319 -12.307 1.00 96.19 195 VAL A C 1
ATOM 1534 O O . VAL A 1 195 ? 30.089 5.312 -12.903 1.00 96.19 195 VAL A O 1
ATOM 1537 N N . GLY A 1 196 ? 28.446 6.454 -11.875 1.00 96.25 196 GLY A N 1
ATOM 1538 C CA . GLY A 1 196 ? 27.393 5.502 -12.198 1.00 96.25 196 GLY A CA 1
ATOM 1539 C C . GLY A 1 196 ? 26.805 5.762 -13.581 1.00 96.25 196 GLY A C 1
ATOM 1540 O O . GLY A 1 196 ? 26.536 6.903 -13.936 1.00 96.25 196 GLY A O 1
ATOM 1541 N N . VAL A 1 197 ? 26.578 4.703 -14.354 1.00 95.94 197 VAL A N 1
ATOM 1542 C CA . VAL A 1 197 ? 25.864 4.756 -15.635 1.00 95.94 197 VAL A CA 1
ATOM 1543 C C . VAL A 1 197 ? 24.696 3.793 -15.572 1.00 95.94 197 VAL A C 1
ATOM 1545 O O . VAL A 1 197 ? 24.883 2.589 -15.411 1.00 95.94 197 VAL A O 1
ATOM 1548 N N . ILE A 1 198 ? 23.484 4.311 -15.696 1.00 96.94 198 ILE A N 1
ATOM 1549 C CA . ILE A 1 198 ? 22.281 3.487 -15.734 1.00 96.94 198 ILE A CA 1
ATOM 1550 C C . ILE A 1 198 ? 22.180 2.718 -17.055 1.00 96.94 198 ILE A C 1
ATOM 1552 O O . ILE A 1 198 ? 22.363 3.275 -18.135 1.00 96.94 198 ILE A O 1
ATOM 1556 N N . VAL A 1 199 ? 21.885 1.424 -16.954 1.00 97.56 199 VAL A N 1
ATOM 1557 C CA . VAL A 1 199 ? 21.749 0.506 -18.102 1.00 97.56 199 VAL A CA 1
ATOM 1558 C C . VAL A 1 199 ? 20.433 -0.267 -18.108 1.00 97.56 199 VAL A C 1
ATOM 1560 O O . VAL A 1 199 ? 20.149 -1.023 -19.032 1.00 97.56 199 VAL A O 1
ATOM 1563 N N . GLY A 1 200 ? 19.610 -0.083 -17.081 1.00 97.75 200 GLY A N 1
ATOM 1564 C CA . GLY A 1 200 ? 18.316 -0.731 -16.950 1.00 97.75 200 GLY A CA 1
ATOM 1565 C C . GLY A 1 200 ? 17.694 -0.461 -15.591 1.00 97.75 200 GLY A C 1
ATOM 1566 O O . GLY A 1 200 ? 18.276 0.223 -14.744 1.00 97.75 200 GLY A O 1
ATOM 1567 N N . THR A 1 201 ? 16.522 -1.036 -15.363 1.00 97.94 201 THR A N 1
ATOM 1568 C CA . THR A 1 201 ? 15.825 -0.986 -14.079 1.00 97.94 201 THR A CA 1
ATOM 1569 C C . THR A 1 201 ? 15.352 -2.372 -13.660 1.00 97.94 201 THR A C 1
ATOM 1571 O O . THR A 1 201 ? 15.049 -3.240 -14.481 1.00 97.94 201 THR A O 1
ATOM 1574 N N . VAL A 1 202 ? 15.289 -2.572 -12.345 1.00 97.31 202 VAL A N 1
ATOM 1575 C CA . VAL A 1 202 ? 14.446 -3.598 -11.732 1.00 97.31 202 VAL A CA 1
ATOM 1576 C C . VAL A 1 202 ? 13.295 -2.874 -11.058 1.00 97.31 202 VAL A C 1
ATOM 1578 O O . VAL A 1 202 ? 13.538 -1.944 -10.291 1.00 97.31 202 VAL A O 1
ATOM 1581 N N . ALA A 1 203 ? 12.058 -3.278 -11.322 1.00 96.88 203 ALA A N 1
ATOM 1582 C CA . ALA A 1 203 ? 10.893 -2.704 -10.665 1.00 96.88 203 ALA A CA 1
ATOM 1583 C C . ALA A 1 203 ? 10.109 -3.765 -9.892 1.00 96.88 203 ALA A C 1
ATOM 1585 O O . ALA A 1 203 ? 10.004 -4.910 -10.323 1.00 96.88 203 ALA A O 1
ATOM 1586 N N . GLY A 1 204 ? 9.561 -3.379 -8.745 1.00 96.38 204 GLY A N 1
ATOM 1587 C CA . GLY A 1 204 ? 8.591 -4.161 -7.991 1.00 96.38 204 GLY A CA 1
ATOM 1588 C C . GLY A 1 204 ? 7.240 -3.464 -7.992 1.00 96.38 204 GLY A C 1
ATOM 1589 O O . GLY A 1 204 ? 7.136 -2.324 -7.548 1.00 96.38 204 GLY A O 1
ATOM 1590 N N . ALA A 1 205 ? 6.217 -4.150 -8.479 1.00 96.31 205 ALA A N 1
ATOM 1591 C CA . ALA A 1 205 ? 4.853 -3.667 -8.563 1.00 96.31 205 ALA A CA 1
ATOM 1592 C C . ALA A 1 205 ? 4.103 -3.906 -7.235 1.00 96.31 205 ALA A C 1
ATOM 1594 O O . ALA A 1 205 ? 3.875 -5.043 -6.822 1.00 96.31 205 ALA A O 1
ATOM 1595 N N . ILE A 1 206 ? 3.729 -2.837 -6.541 1.00 95.31 206 ILE A N 1
ATOM 1596 C CA . ILE A 1 206 ? 2.987 -2.863 -5.278 1.00 95.31 206 ILE A CA 1
ATOM 1597 C C . ILE A 1 206 ? 1.503 -2.741 -5.580 1.00 95.31 206 ILE A C 1
ATOM 1599 O O . ILE A 1 206 ? 1.005 -1.665 -5.905 1.00 95.31 206 ILE A O 1
ATOM 1603 N N . ASN A 1 207 ? 0.797 -3.855 -5.452 1.00 95.75 207 ASN A N 1
ATOM 1604 C CA . ASN A 1 207 ? -0.648 -3.914 -5.591 1.00 95.75 207 ASN A CA 1
ATOM 1605 C C . ASN A 1 207 ? -1.308 -3.527 -4.257 1.00 95.75 207 ASN A C 1
ATOM 1607 O O . ASN A 1 207 ? -1.112 -4.203 -3.242 1.00 95.75 207 ASN A O 1
ATOM 1611 N N . TRP A 1 208 ? -2.087 -2.441 -4.247 1.00 96.38 208 TRP A N 1
ATOM 1612 C CA . TRP A 1 208 ? -2.671 -1.893 -3.016 1.00 96.38 208 TRP A CA 1
ATOM 1613 C C . TRP A 1 208 ? -3.652 -2.856 -2.347 1.00 96.38 208 TRP A C 1
ATOM 1615 O O . TRP A 1 208 ? -3.68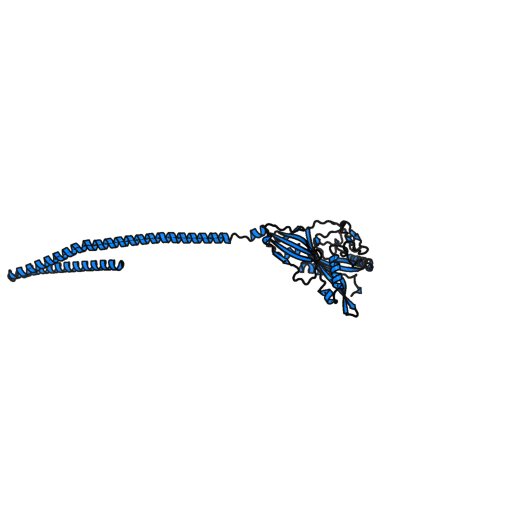4 -2.935 -1.121 1.00 96.38 208 TRP A O 1
ATOM 1625 N N . LYS A 1 209 ? -4.382 -3.660 -3.130 1.00 96.31 209 LYS A N 1
ATOM 1626 C CA . LYS A 1 209 ? -5.243 -4.724 -2.601 1.00 96.31 209 LYS A CA 1
ATOM 1627 C C . LYS A 1 209 ? -4.432 -5.766 -1.821 1.00 96.31 209 LYS A C 1
ATOM 1629 O O . LYS A 1 209 ? -4.806 -6.121 -0.709 1.00 96.31 209 LYS A O 1
ATOM 1634 N N . ILE A 1 210 ? -3.301 -6.223 -2.367 1.00 95.00 210 ILE A N 1
ATOM 1635 C CA . ILE A 1 210 ? -2.420 -7.208 -1.707 1.00 95.00 210 ILE A CA 1
ATOM 1636 C C . ILE A 1 210 ? -1.743 -6.607 -0.470 1.00 95.00 210 ILE A C 1
ATOM 1638 O O . ILE A 1 210 ? -1.573 -7.286 0.544 1.00 95.00 210 ILE A O 1
ATOM 1642 N N . LEU A 1 211 ? -1.347 -5.335 -0.539 1.00 94.38 211 LEU A N 1
ATOM 1643 C CA . LEU A 1 211 ? -0.744 -4.642 0.595 1.00 94.38 211 LEU A CA 1
ATOM 1644 C C . LEU A 1 211 ? -1.744 -4.516 1.753 1.00 94.38 211 LEU A C 1
ATOM 1646 O O . LEU A 1 211 ? -1.419 -4.865 2.887 1.00 94.38 211 LEU A O 1
ATOM 1650 N N . LEU A 1 212 ? -2.971 -4.069 1.467 1.00 96.31 212 LEU A N 1
ATOM 1651 C CA . LEU A 1 212 ? -4.014 -3.880 2.475 1.00 96.31 212 LEU A CA 1
ATOM 1652 C C . LEU A 1 212 ? -4.495 -5.202 3.083 1.00 96.31 212 LEU A C 1
ATOM 1654 O O . LEU A 1 212 ? -4.706 -5.242 4.290 1.00 96.31 212 LEU A O 1
ATOM 1658 N N . SER A 1 213 ? -4.599 -6.290 2.311 1.00 95.75 213 SER A N 1
ATOM 1659 C CA . SER A 1 213 ? -5.007 -7.601 2.850 1.00 95.75 213 SER A CA 1
ATOM 1660 C C . SER A 1 213 ? -3.984 -8.197 3.822 1.00 95.75 213 SER A C 1
ATOM 1662 O O . SER A 1 213 ? -4.327 -9.013 4.674 1.00 95.75 213 SER A O 1
ATOM 1664 N N . LYS A 1 214 ? -2.718 -7.776 3.722 1.00 93.62 214 LYS A N 1
ATOM 1665 C CA . LYS A 1 214 ? -1.652 -8.154 4.660 1.00 93.62 214 LYS A CA 1
ATOM 1666 C C . LYS A 1 214 ? -1.528 -7.189 5.835 1.00 93.62 214 LYS A C 1
ATOM 1668 O O . LYS A 1 214 ? -1.181 -7.616 6.933 1.00 93.62 214 LYS A O 1
ATOM 1673 N N . ALA A 1 215 ? -1.766 -5.900 5.600 1.00 93.56 215 ALA A N 1
ATOM 1674 C CA . ALA A 1 215 ? -1.641 -4.860 6.616 1.00 93.56 215 ALA A CA 1
ATOM 1675 C C . ALA A 1 215 ? -2.842 -4.827 7.572 1.00 93.56 215 ALA A C 1
ATOM 1677 O O . ALA A 1 215 ? -2.672 -4.598 8.770 1.00 93.56 215 ALA A O 1
ATOM 1678 N N . VAL A 1 216 ? -4.052 -5.056 7.058 1.00 95.19 216 VAL A N 1
ATOM 1679 C CA . VAL A 1 216 ? -5.287 -5.054 7.842 1.00 95.19 216 VAL A CA 1
ATOM 1680 C C . VAL A 1 216 ? -5.630 -6.492 8.239 1.00 95.19 216 VAL A C 1
ATOM 1682 O O . VAL A 1 216 ? -5.794 -7.338 7.363 1.00 95.19 216 VAL A O 1
ATOM 1685 N N . PRO A 1 217 ? -5.761 -6.808 9.542 1.00 95.62 217 PRO A N 1
ATOM 1686 C CA . PRO A 1 217 ? -6.120 -8.155 9.966 1.00 95.62 217 PRO A CA 1
ATOM 1687 C C . PRO A 1 217 ? -7.484 -8.590 9.423 1.00 95.62 217 PRO A C 1
ATOM 1689 O O . PRO A 1 217 ? -8.445 -7.826 9.463 1.00 95.62 217 PRO A O 1
ATOM 1692 N N . THR A 1 218 ? -7.607 -9.857 9.030 1.00 95.75 218 THR A N 1
ATOM 1693 C CA . THR A 1 218 ? -8.827 -10.409 8.409 1.00 95.75 218 THR A CA 1
ATOM 1694 C C . THR A 1 218 ? -10.067 -10.402 9.314 1.00 95.75 218 THR A C 1
ATOM 1696 O O . THR A 1 218 ? -11.186 -10.546 8.835 1.00 95.75 218 THR A O 1
ATOM 1699 N N . TYR A 1 219 ? -9.913 -10.219 10.630 1.00 93.69 219 TYR A N 1
ATOM 1700 C CA . TYR A 1 219 ? -11.050 -10.064 11.548 1.00 93.69 219 TYR A CA 1
ATOM 1701 C C . TYR A 1 219 ? -11.620 -8.636 11.578 1.00 93.69 219 TYR A C 1
ATOM 1703 O O . TYR A 1 219 ? -12.651 -8.401 12.211 1.00 93.69 219 TYR A O 1
ATOM 1711 N N . VAL A 1 220 ? -10.947 -7.672 10.945 1.00 94.56 220 VAL A N 1
ATOM 1712 C CA . VAL A 1 220 ? -11.381 -6.277 10.881 1.00 94.56 220 VAL A CA 1
ATOM 1713 C C . VAL A 1 220 ? -12.295 -6.089 9.672 1.00 94.56 220 VAL A C 1
ATOM 1715 O O . VAL A 1 220 ? -11.920 -6.364 8.537 1.00 94.56 220 VAL A O 1
ATOM 1718 N N . ASN A 1 221 ? -13.508 -5.597 9.918 1.00 95.38 221 ASN A N 1
ATOM 1719 C CA . ASN A 1 221 ? -14.522 -5.348 8.895 1.00 95.38 221 ASN A CA 1
ATOM 1720 C C . ASN A 1 221 ? -15.096 -3.938 9.069 1.00 95.38 221 ASN A C 1
ATOM 1722 O O . ASN A 1 221 ? -15.187 -3.438 10.192 1.00 95.38 221 ASN A O 1
ATOM 1726 N N . GLY A 1 222 ? -15.514 -3.310 7.972 1.00 96.06 222 GLY A N 1
ATOM 1727 C CA . GLY A 1 222 ? -16.142 -1.996 8.007 1.00 96.06 222 GLY A CA 1
ATOM 1728 C C . GLY A 1 222 ? -15.166 -0.838 8.140 1.00 96.06 222 GLY A C 1
ATOM 1729 O O . GLY A 1 222 ? -15.500 0.138 8.799 1.00 96.06 222 GLY A O 1
ATOM 1730 N N . LEU A 1 223 ? -13.978 -0.935 7.554 1.00 97.44 223 LEU A N 1
ATOM 1731 C CA . LEU A 1 223 ? -13.068 0.201 7.415 1.00 97.44 223 LEU A CA 1
ATOM 1732 C C . LEU A 1 223 ? -13.017 0.641 5.954 1.00 97.44 223 LEU A C 1
ATOM 1734 O O . LEU A 1 223 ? -12.958 -0.208 5.071 1.00 97.44 223 LEU A O 1
ATOM 1738 N N . ASP A 1 224 ? -12.994 1.943 5.715 1.00 98.44 224 ASP A N 1
ATOM 1739 C CA . ASP A 1 224 ? -12.544 2.526 4.458 1.00 98.44 224 ASP A CA 1
ATOM 1740 C C . ASP A 1 224 ? -11.070 2.897 4.572 1.00 98.44 224 ASP A C 1
ATOM 1742 O O . ASP A 1 224 ? -10.648 3.586 5.499 1.00 98.44 224 ASP A O 1
ATOM 1746 N N . CYS A 1 225 ? -10.285 2.423 3.618 1.00 98.38 225 CYS A N 1
ATOM 1747 C CA . CYS A 1 225 ? -8.882 2.733 3.433 1.00 98.38 225 CYS A CA 1
ATOM 1748 C C . CYS A 1 225 ? -8.778 3.669 2.230 1.00 98.38 225 CYS A C 1
ATOM 1750 O O . CYS A 1 225 ? -8.875 3.227 1.083 1.00 98.38 225 CYS A O 1
ATOM 1752 N N . VAL A 1 226 ? -8.604 4.959 2.494 1.00 98.50 226 VAL A N 1
ATOM 1753 C CA . VAL A 1 226 ? -8.440 5.984 1.464 1.00 98.50 226 VAL A CA 1
ATOM 1754 C C . VAL A 1 226 ? -6.955 6.261 1.323 1.00 98.50 226 VAL A C 1
ATOM 1756 O O . VAL A 1 226 ? -6.308 6.690 2.274 1.00 98.50 226 VAL A O 1
ATOM 1759 N N . VAL A 1 227 ? -6.401 6.011 0.144 1.00 98.19 227 VAL A N 1
ATOM 1760 C CA . VAL A 1 227 ? -5.023 6.388 -0.164 1.00 98.19 227 VAL A CA 1
ATOM 1761 C C . VAL A 1 227 ? -5.064 7.698 -0.924 1.00 98.19 227 VAL A C 1
ATOM 1763 O O . VAL A 1 227 ? -5.753 7.810 -1.940 1.00 98.19 227 VAL A O 1
ATOM 1766 N N . SER A 1 228 ? -4.316 8.683 -0.439 1.00 97.62 228 SER A N 1
ATOM 1767 C CA . SER A 1 228 ? -4.099 9.934 -1.146 1.00 97.62 228 SER A CA 1
ATOM 1768 C C . SER A 1 228 ? -2.661 10.042 -1.632 1.00 97.62 228 SER A C 1
ATOM 1770 O O . SER A 1 228 ? -1.711 9.719 -0.915 1.00 97.62 228 SER A O 1
ATOM 1772 N N . THR A 1 229 ? -2.510 10.490 -2.874 1.00 96.25 229 THR A N 1
ATOM 1773 C CA . THR A 1 229 ? -1.214 10.719 -3.511 1.00 96.25 229 THR A CA 1
ATOM 1774 C C . THR A 1 229 ? -1.086 12.183 -3.880 1.00 96.25 229 THR A C 1
ATOM 1776 O O . THR A 1 229 ? -1.995 12.714 -4.520 1.00 96.25 229 THR A O 1
ATOM 1779 N N . SER A 1 230 ? 0.025 12.829 -3.527 1.00 94.81 230 SER A N 1
ATOM 1780 C CA . SER A 1 230 ? 0.291 14.224 -3.897 1.00 94.81 230 SER A CA 1
ATOM 1781 C C . SER A 1 230 ? 1.623 14.343 -4.619 1.00 94.81 230 SER A C 1
ATOM 1783 O O . SER A 1 230 ? 2.665 13.993 -4.070 1.00 94.81 230 SER A O 1
ATOM 1785 N N . THR A 1 231 ? 1.608 14.868 -5.840 1.00 91.44 231 THR A N 1
ATOM 1786 C CA . THR A 1 231 ? 2.821 15.178 -6.608 1.00 91.44 231 THR A CA 1
ATOM 1787 C C . THR A 1 231 ? 3.435 16.494 -6.135 1.00 91.44 231 THR A C 1
ATOM 1789 O O . THR A 1 231 ? 2.749 17.512 -6.053 1.00 91.44 231 THR A O 1
ATOM 1792 N N . THR A 1 232 ? 4.740 16.518 -5.867 1.00 86.88 232 THR A N 1
ATOM 1793 C CA . THR A 1 232 ? 5.456 17.718 -5.386 1.00 86.88 232 THR A CA 1
ATOM 1794 C C . THR A 1 232 ? 5.452 18.869 -6.392 1.00 86.88 232 THR A C 1
ATOM 1796 O O . THR A 1 232 ? 5.538 20.033 -6.008 1.00 86.88 232 THR A O 1
ATOM 1799 N N . THR A 1 233 ? 5.348 18.559 -7.685 1.00 84.94 233 THR A N 1
ATOM 1800 C CA . THR A 1 233 ? 5.408 19.543 -8.772 1.00 84.94 233 THR A CA 1
ATOM 1801 C C . THR A 1 233 ? 4.094 20.291 -8.976 1.00 84.94 233 THR A C 1
ATOM 1803 O O . THR A 1 233 ? 4.115 21.495 -9.220 1.00 84.94 233 THR A O 1
ATOM 1806 N N . THR A 1 234 ? 2.952 19.605 -8.880 1.00 88.25 234 THR A N 1
ATOM 1807 C CA . THR A 1 234 ? 1.629 20.194 -9.151 1.00 88.25 234 THR A CA 1
ATOM 1808 C C . THR A 1 234 ? 0.787 20.403 -7.896 1.00 88.25 234 THR A C 1
ATOM 1810 O O . THR A 1 234 ? -0.190 21.146 -7.954 1.00 88.25 234 THR A O 1
ATOM 1813 N N . ASN A 1 235 ? 1.149 19.779 -6.767 1.00 88.56 235 ASN A N 1
ATOM 1814 C CA . ASN A 1 235 ? 0.312 19.663 -5.566 1.00 88.56 235 ASN A CA 1
ATOM 1815 C C . ASN A 1 235 ? -1.094 19.100 -5.857 1.00 88.56 235 ASN A C 1
ATOM 1817 O O . ASN A 1 235 ? -2.034 19.327 -5.093 1.00 88.56 235 ASN A O 1
ATOM 1821 N N . GLU A 1 236 ? -1.255 18.384 -6.973 1.00 93.19 236 GLU A N 1
ATOM 1822 C CA . GLU A 1 236 ? -2.500 17.708 -7.312 1.00 93.19 236 GLU A CA 1
ATOM 1823 C C . GLU A 1 236 ? -2.643 16.490 -6.401 1.00 93.19 236 GLU A C 1
ATOM 1825 O O . GLU A 1 236 ? -1.800 15.590 -6.414 1.00 93.19 236 GLU A O 1
ATOM 1830 N N . LYS A 1 237 ? -3.711 16.476 -5.600 1.00 95.06 237 LYS A N 1
ATOM 1831 C CA . LYS A 1 237 ? -4.069 15.320 -4.783 1.00 95.06 237 LYS A CA 1
ATOM 1832 C C . LYS A 1 237 ? -5.000 14.409 -5.563 1.00 95.06 237 LYS A C 1
ATOM 1834 O O . LYS A 1 237 ? -6.050 14.847 -6.031 1.00 95.06 237 LYS A O 1
ATOM 1839 N N . ARG A 1 238 ? -4.634 13.136 -5.654 1.00 96.25 238 ARG A N 1
ATOM 1840 C CA . ARG A 1 238 ? -5.508 12.066 -6.143 1.00 96.25 238 ARG A CA 1
ATOM 1841 C C . ARG A 1 238 ? -5.855 11.137 -5.001 1.00 96.25 238 ARG A C 1
ATOM 1843 O O . ARG A 1 238 ? -5.075 11.001 -4.062 1.00 96.25 238 ARG A O 1
ATOM 1850 N N . TYR A 1 239 ? -7.023 10.523 -5.103 1.00 97.75 239 TYR A N 1
ATOM 1851 C CA . TYR A 1 239 ? -7.574 9.659 -4.074 1.00 97.75 239 TYR A CA 1
ATOM 1852 C C . TYR A 1 239 ? -8.077 8.378 -4.707 1.00 97.75 239 TYR A C 1
ATOM 1854 O O . TYR A 1 239 ? -8.605 8.393 -5.818 1.00 97.75 239 TYR A O 1
ATOM 1862 N N . PHE A 1 240 ? -7.957 7.288 -3.971 1.00 98.31 240 PHE A N 1
ATOM 1863 C CA . PHE A 1 240 ? -8.658 6.058 -4.280 1.00 98.31 240 PHE A CA 1
ATOM 1864 C C . PHE A 1 240 ? -8.989 5.314 -2.994 1.00 98.31 240 PHE A C 1
ATOM 1866 O O . PHE A 1 240 ? -8.257 5.393 -2.005 1.00 98.31 240 PHE A O 1
ATOM 1873 N N . THR A 1 241 ? -10.114 4.605 -3.005 1.00 98.62 241 THR A N 1
ATOM 1874 C CA . THR A 1 241 ? -10.696 4.028 -1.789 1.00 98.62 241 THR A CA 1
ATOM 1875 C C . THR A 1 241 ? -10.837 2.518 -1.904 1.00 98.62 241 THR A C 1
ATOM 1877 O O . THR A 1 241 ? -11.321 2.001 -2.913 1.00 98.62 241 THR A O 1
ATOM 1880 N N . TYR A 1 242 ? -10.477 1.813 -0.833 1.00 98.62 242 TYR A N 1
ATOM 1881 C CA . TYR A 1 242 ? -10.810 0.409 -0.602 1.00 98.62 242 TYR A CA 1
ATOM 1882 C C . TYR A 1 242 ? -11.719 0.292 0.614 1.00 98.62 242 TYR A C 1
ATOM 1884 O O . TYR A 1 242 ? -11.475 0.935 1.626 1.00 98.62 242 TYR A O 1
ATOM 1892 N N . ALA A 1 243 ? -12.723 -0.573 0.544 1.00 98.31 243 ALA A N 1
ATOM 1893 C CA . ALA A 1 243 ? -13.520 -0.959 1.697 1.00 98.31 243 ALA A CA 1
ATOM 1894 C C . ALA A 1 243 ? -13.071 -2.335 2.187 1.00 98.31 243 ALA A C 1
ATOM 1896 O O . ALA A 1 243 ? -13.010 -3.280 1.404 1.00 98.31 243 ALA A O 1
ATOM 1897 N N . MET A 1 244 ? -12.804 -2.467 3.480 1.00 98.06 244 MET A N 1
ATOM 1898 C CA . MET A 1 244 ? -12.554 -3.748 4.130 1.00 98.06 244 MET A CA 1
ATOM 1899 C C . MET A 1 244 ? -13.893 -4.444 4.368 1.00 98.06 244 MET A C 1
ATOM 1901 O O . MET A 1 244 ? -14.635 -4.067 5.282 1.00 98.06 244 MET A O 1
ATOM 1905 N N . VAL A 1 245 ? -14.205 -5.433 3.532 1.00 97.19 245 VAL A N 1
ATOM 1906 C CA . VAL A 1 245 ? -15.432 -6.233 3.590 1.00 97.19 245 VAL A CA 1
ATOM 1907 C C . VAL A 1 245 ? -15.044 -7.664 3.923 1.00 97.19 245 VAL A C 1
ATOM 1909 O O . VAL A 1 245 ? -14.323 -8.309 3.171 1.00 97.19 245 VAL A O 1
ATOM 1912 N N . ASP A 1 246 ? -15.503 -8.143 5.077 1.00 95.38 246 ASP A N 1
ATOM 1913 C CA . ASP A 1 246 ? -15.230 -9.502 5.570 1.00 95.38 246 ASP A CA 1
ATOM 1914 C C . ASP A 1 246 ? -13.729 -9.846 5.629 1.00 95.38 246 ASP A C 1
ATOM 1916 O O . ASP A 1 246 ? -13.317 -10.970 5.355 1.00 95.38 246 ASP A O 1
ATOM 1920 N N . GLY A 1 247 ? -12.910 -8.858 6.003 1.00 94.25 247 GLY A N 1
ATOM 1921 C CA . GLY A 1 247 ? -11.459 -9.008 6.124 1.00 94.25 247 GLY A CA 1
ATOM 1922 C C . GLY A 1 247 ? -10.678 -8.812 4.828 1.00 94.25 247 GLY A C 1
ATOM 1923 O O . GLY A 1 247 ? -9.453 -8.815 4.873 1.00 94.25 247 GLY A O 1
ATOM 1924 N N . GLU A 1 248 ? -11.355 -8.599 3.699 1.00 97.44 248 GLU A N 1
ATOM 1925 C CA . GLU A 1 248 ? -10.727 -8.434 2.389 1.00 97.44 248 GLU A CA 1
ATOM 1926 C C . GLU A 1 248 ? -10.902 -6.999 1.858 1.00 97.44 248 GLU A C 1
ATOM 1928 O O . GLU A 1 248 ? -11.988 -6.420 1.970 1.00 97.44 248 GLU A O 1
ATOM 1933 N N . PRO A 1 249 ? -9.861 -6.397 1.258 1.00 97.88 249 PRO A N 1
ATOM 1934 C CA . PRO A 1 249 ? -9.965 -5.087 0.631 1.00 97.88 249 PRO A CA 1
ATOM 1935 C C . PRO A 1 249 ? -10.692 -5.175 -0.716 1.00 97.88 249 PRO A C 1
ATOM 1937 O O . PRO A 1 249 ? -10.275 -5.878 -1.642 1.00 97.88 249 PRO A O 1
ATOM 1940 N N . VAL A 1 250 ? -11.759 -4.393 -0.852 1.00 98.00 250 VAL A N 1
ATOM 1941 C CA . VAL A 1 250 ? -12.567 -4.269 -2.069 1.00 98.00 250 VAL A CA 1
ATOM 1942 C C . VAL A 1 250 ? -12.449 -2.851 -2.607 1.00 98.00 250 VAL A C 1
ATOM 1944 O O . VAL A 1 250 ? -12.901 -1.900 -1.968 1.00 98.00 250 VAL A O 1
ATOM 1947 N N . PHE A 1 251 ? -11.866 -2.705 -3.795 1.00 98.19 251 PHE A N 1
ATOM 1948 C CA . PHE A 1 251 ? -11.729 -1.413 -4.463 1.00 98.19 251 PHE A CA 1
ATOM 1949 C C . PHE A 1 251 ? -13.099 -0.766 -4.707 1.00 98.19 251 PHE A C 1
ATOM 1951 O O . PHE A 1 251 ? -14.010 -1.413 -5.221 1.00 98.19 251 PHE A O 1
ATOM 1958 N N . GLN A 1 252 ? -13.248 0.497 -4.311 1.00 98.31 252 GLN A N 1
ATOM 1959 C CA . GLN A 1 252 ? -14.490 1.264 -4.448 1.00 98.31 252 GLN A CA 1
ATOM 1960 C C . GLN A 1 252 ? -14.437 2.253 -5.621 1.00 98.31 252 GLN A C 1
ATOM 1962 O O . GLN A 1 252 ? -15.473 2.533 -6.218 1.00 98.31 252 GLN A O 1
ATOM 1967 N N . GLY A 1 253 ? -13.252 2.781 -5.956 1.00 98.00 253 GLY A N 1
ATOM 1968 C CA . GLY A 1 253 ? -13.066 3.723 -7.062 1.00 98.00 253 GLY A CA 1
ATOM 1969 C C . GLY A 1 253 ? -11.959 4.759 -6.836 1.00 98.00 253 GLY A C 1
ATOM 1970 O O . GLY A 1 253 ? -11.370 4.848 -5.757 1.00 98.00 253 GLY A O 1
ATOM 1971 N N . GLU A 1 254 ? -11.710 5.562 -7.873 1.00 97.25 254 GLU A N 1
ATOM 1972 C CA . GLU A 1 254 ? -10.701 6.637 -7.941 1.00 97.25 254 GLU A CA 1
ATOM 1973 C C . GLU A 1 254 ? -11.227 7.959 -7.353 1.00 97.25 254 GLU A C 1
ATOM 1975 O O . GLU A 1 254 ? -11.307 8.997 -8.013 1.00 97.25 254 GLU A O 1
ATOM 1980 N N . SER A 1 255 ? -11.672 7.911 -6.103 1.00 97.75 255 SER A N 1
ATOM 1981 C CA . SER A 1 255 ? -11.995 9.107 -5.331 1.00 97.75 255 SER A CA 1
ATOM 1982 C C . SER A 1 255 ? -11.926 8.804 -3.842 1.00 97.75 255 SER A C 1
ATOM 1984 O O . SER A 1 255 ? -11.686 7.661 -3.440 1.00 97.75 255 SER A O 1
ATOM 1986 N N . ASP A 1 256 ? -12.155 9.828 -3.029 1.00 98.25 256 ASP A N 1
ATOM 1987 C CA . ASP A 1 256 ? -12.428 9.647 -1.615 1.00 98.25 256 ASP A CA 1
ATOM 1988 C C . ASP A 1 256 ? -13.906 9.252 -1.438 1.00 98.25 256 ASP A C 1
ATOM 1990 O O . ASP A 1 256 ? -14.809 10.081 -1.558 1.00 98.25 256 ASP A O 1
ATOM 1994 N N . LEU A 1 257 ? -14.143 7.954 -1.245 1.00 98.31 257 LEU A N 1
ATOM 1995 C CA . LEU A 1 257 ? -15.470 7.334 -1.173 1.00 98.31 257 LEU A CA 1
ATOM 1996 C C . LEU A 1 257 ? -15.776 6.811 0.238 1.00 98.31 257 LEU A C 1
ATOM 1998 O O . LEU A 1 257 ? -16.585 5.890 0.385 1.00 98.31 257 LEU A O 1
ATOM 2002 N N . HIS A 1 258 ? -15.110 7.350 1.265 1.00 98.25 258 HIS A N 1
ATOM 2003 C CA . HIS A 1 258 ? -15.409 6.986 2.648 1.00 98.25 258 HIS A CA 1
ATOM 2004 C C . HIS A 1 258 ? -16.817 7.427 3.065 1.00 98.25 258 HIS A C 1
ATOM 2006 O O . HIS A 1 258 ? -17.411 8.338 2.486 1.00 98.25 258 HIS A O 1
ATOM 2012 N N . ASP A 1 259 ? -17.347 6.791 4.108 1.00 97.38 259 ASP A N 1
ATOM 2013 C CA . ASP A 1 259 ? -18.601 7.211 4.736 1.00 97.38 259 ASP A CA 1
ATOM 2014 C C . ASP A 1 259 ? -18.427 8.552 5.491 1.00 97.38 259 ASP A C 1
ATOM 2016 O O . ASP A 1 259 ? -17.743 8.587 6.524 1.00 97.38 259 ASP A O 1
ATOM 2020 N N . PRO A 1 260 ? -19.047 9.659 5.030 1.00 97.75 260 PRO A N 1
ATOM 2021 C CA . PRO A 1 260 ? -18.832 10.981 5.611 1.00 97.75 260 PRO A CA 1
ATOM 2022 C C . PRO A 1 260 ? -19.415 11.134 7.024 1.00 97.75 260 PRO A C 1
ATOM 2024 O O . PRO A 1 260 ? -19.064 12.079 7.729 1.00 97.75 260 PRO A O 1
ATOM 2027 N N . GLU A 1 261 ? -20.292 10.225 7.475 1.00 97.75 261 GLU A N 1
ATOM 2028 C CA . GLU A 1 261 ? -20.804 10.235 8.855 1.00 97.75 261 GLU A CA 1
ATOM 2029 C C . GLU A 1 261 ? -19.675 10.015 9.879 1.00 97.75 261 GLU A C 1
ATOM 2031 O O . GLU A 1 261 ? -19.768 10.459 11.023 1.00 97.75 261 GLU A O 1
ATOM 2036 N N . TYR A 1 262 ? -18.578 9.379 9.460 1.00 96.44 262 TYR A N 1
ATOM 2037 C CA . TYR A 1 262 ? -17.486 8.966 10.335 1.00 96.44 262 TYR A CA 1
ATOM 2038 C C . TYR A 1 262 ? -16.155 9.673 10.048 1.00 96.44 262 TYR A C 1
ATOM 2040 O O . TYR A 1 262 ? -15.119 9.266 10.584 1.00 96.44 262 TYR A O 1
ATOM 2048 N N . SER A 1 263 ? -16.157 10.756 9.260 1.00 97.94 263 SER A N 1
ATOM 2049 C CA . SER A 1 263 ? -14.941 11.510 8.912 1.00 97.94 263 SER A CA 1
ATOM 2050 C C . SER A 1 263 ? -14.156 11.997 10.136 1.00 97.94 263 SER A C 1
ATOM 2052 O O . SER A 1 263 ? -12.932 12.086 10.092 1.00 97.94 263 SER A O 1
ATOM 2054 N N . GLU A 1 264 ? -14.833 12.289 11.251 1.00 97.56 264 GLU A N 1
ATOM 2055 C CA . GLU A 1 264 ? -14.186 12.760 12.486 1.00 97.56 264 GLU A CA 1
ATOM 2056 C C . GLU A 1 264 ? -13.270 11.716 13.151 1.00 97.56 264 GLU A C 1
ATOM 2058 O O . GLU A 1 264 ? -12.378 12.070 13.924 1.00 97.56 264 GLU A O 1
ATOM 2063 N N . TYR A 1 265 ? -13.453 10.430 12.836 1.00 96.75 265 TYR A N 1
ATOM 2064 C CA . TYR A 1 265 ? -12.666 9.328 13.395 1.00 96.75 265 TYR A CA 1
ATOM 2065 C C . TYR A 1 265 ? -11.463 8.946 12.530 1.00 96.75 265 TYR A C 1
ATOM 2067 O O . TYR A 1 265 ? -10.782 7.964 12.836 1.00 96.75 265 TYR A O 1
ATOM 2075 N N . ALA A 1 266 ? -11.196 9.709 11.468 1.00 97.81 266 ALA A N 1
ATOM 2076 C CA . ALA A 1 266 ? -10.110 9.451 10.541 1.00 97.81 266 ALA A CA 1
ATOM 2077 C C . ALA A 1 266 ? -8.747 9.354 11.243 1.00 97.81 266 ALA A C 1
ATOM 2079 O O . ALA A 1 266 ? -8.416 10.118 12.165 1.00 97.81 266 ALA A O 1
ATOM 2080 N N . ARG A 1 267 ? -7.925 8.416 10.771 1.00 97.75 267 ARG A N 1
ATOM 2081 C CA . ARG A 1 267 ? -6.520 8.282 11.165 1.00 97.75 267 ARG A CA 1
ATOM 2082 C C . ARG A 1 267 ? -5.651 8.141 9.928 1.00 97.75 267 ARG A C 1
ATOM 2084 O O . ARG A 1 267 ? -5.774 7.153 9.213 1.00 97.75 267 ARG A O 1
ATOM 2091 N N . SER A 1 268 ? -4.779 9.121 9.719 1.00 97.56 268 SER A N 1
ATOM 2092 C CA . SER A 1 268 ? -3.821 9.153 8.616 1.00 97.56 268 SER A CA 1
ATOM 2093 C C . SER A 1 268 ? -2.438 8.678 9.041 1.00 97.56 268 SER A C 1
ATOM 2095 O O . SER A 1 268 ? -2.008 8.935 10.169 1.00 97.56 268 SER A O 1
ATOM 2097 N N . VAL A 1 269 ? -1.722 8.051 8.113 1.00 96.06 269 VAL A N 1
ATOM 2098 C CA . VAL A 1 269 ? -0.300 7.715 8.227 1.00 96.06 269 VAL A CA 1
ATOM 2099 C C . VAL A 1 269 ? 0.393 8.061 6.910 1.00 96.06 269 VAL A C 1
ATOM 2101 O O . VAL A 1 269 ? -0.092 7.689 5.842 1.00 96.06 269 VAL A O 1
ATOM 2104 N N . ASP A 1 270 ? 1.531 8.751 6.988 1.00 95.50 270 ASP A N 1
ATOM 2105 C CA . ASP A 1 270 ? 2.429 8.933 5.845 1.00 95.50 270 ASP A CA 1
ATOM 2106 C C . ASP A 1 270 ? 3.236 7.646 5.635 1.00 95.50 270 ASP A C 1
ATOM 2108 O O . ASP A 1 270 ? 3.946 7.186 6.531 1.00 95.50 270 ASP A O 1
ATOM 2112 N N . LEU A 1 271 ? 3.095 7.036 4.459 1.00 93.19 271 LEU A N 1
ATOM 2113 C CA . LEU A 1 271 ? 3.696 5.741 4.151 1.00 93.19 271 LEU A CA 1
ATOM 2114 C C . LEU A 1 271 ? 5.179 5.831 3.780 1.00 93.19 271 LEU A C 1
ATOM 2116 O O . LEU A 1 271 ? 5.863 4.808 3.799 1.00 93.19 271 LEU A O 1
ATOM 2120 N N . LEU A 1 272 ? 5.680 7.018 3.425 1.00 90.44 272 LEU A N 1
ATOM 2121 C CA . LEU A 1 272 ? 7.056 7.202 2.959 1.00 90.44 272 LEU A CA 1
ATOM 2122 C C . LEU A 1 272 ? 7.947 7.954 3.953 1.00 90.44 272 LEU A C 1
ATOM 2124 O O . LEU A 1 272 ? 9.130 8.123 3.671 1.00 90.44 272 LEU A O 1
ATOM 2128 N N . GLN A 1 273 ? 7.426 8.359 5.116 1.00 89.12 273 GLN A N 1
ATOM 2129 C CA . GLN A 1 273 ? 8.161 9.182 6.086 1.00 89.12 273 GLN A CA 1
ATOM 2130 C C . GLN A 1 273 ? 9.521 8.587 6.503 1.00 89.12 273 GLN A C 1
ATOM 2132 O O . GLN A 1 273 ? 10.500 9.325 6.602 1.00 89.12 273 GLN A O 1
ATOM 2137 N N . ASP A 1 274 ? 9.594 7.266 6.693 1.00 86.12 274 ASP A N 1
ATOM 2138 C CA . ASP A 1 274 ? 10.815 6.555 7.107 1.00 86.12 274 ASP A CA 1
ATOM 2139 C C . ASP A 1 274 ? 11.469 5.750 5.965 1.00 86.12 274 ASP A C 1
ATOM 2141 O O . ASP A 1 274 ? 12.430 5.003 6.178 1.00 86.12 274 ASP A O 1
ATOM 2145 N N . ALA A 1 275 ? 10.952 5.857 4.738 1.00 82.75 275 ALA A N 1
ATOM 2146 C CA . ALA A 1 275 ? 11.463 5.093 3.609 1.00 82.75 275 ALA A CA 1
ATOM 2147 C C . ALA A 1 275 ? 12.733 5.745 3.042 1.00 82.75 275 ALA A C 1
ATOM 2149 O O . ALA A 1 275 ? 12.730 6.904 2.636 1.00 82.75 275 ALA A O 1
ATOM 2150 N N . ALA A 1 276 ? 13.819 4.973 2.923 1.00 79.94 276 ALA A N 1
ATOM 2151 C CA . ALA A 1 276 ? 15.036 5.382 2.213 1.00 79.94 276 ALA A CA 1
ATOM 2152 C C . ALA A 1 276 ? 14.850 5.313 0.681 1.00 79.94 276 ALA A C 1
ATOM 2154 O O . ALA A 1 276 ? 15.624 4.672 -0.028 1.00 79.94 276 ALA A O 1
ATOM 2155 N N . VAL A 1 277 ? 13.768 5.905 0.176 1.00 83.06 277 VAL A N 1
ATOM 2156 C CA . VAL A 1 277 ? 13.391 5.904 -1.239 1.00 83.06 277 VAL A CA 1
ATOM 2157 C C . VAL A 1 277 ? 13.077 7.335 -1.642 1.00 83.06 277 VAL A C 1
ATOM 2159 O O . VAL A 1 277 ? 12.357 8.046 -0.946 1.00 83.06 277 VAL A O 1
ATOM 2162 N N . THR A 1 278 ? 13.621 7.768 -2.775 1.00 86.19 278 THR A N 1
ATOM 2163 C CA . THR A 1 278 ? 13.268 9.073 -3.333 1.00 86.19 278 THR A CA 1
ATOM 2164 C C . THR A 1 278 ? 11.902 8.983 -4.007 1.00 86.19 278 THR A C 1
ATOM 2166 O O . THR A 1 278 ? 11.575 7.997 -4.662 1.00 86.19 278 THR A O 1
ATOM 2169 N N . SER A 1 279 ? 11.064 9.997 -3.835 1.00 87.38 279 SER A N 1
ATOM 2170 C CA . SER A 1 279 ? 9.754 10.045 -4.477 1.00 87.38 279 SER A CA 1
ATOM 2171 C C . SER A 1 279 ? 9.378 11.492 -4.761 1.00 87.38 279 SER A C 1
ATOM 2173 O O . SER A 1 279 ? 9.621 12.371 -3.934 1.00 87.38 279 SER A O 1
ATOM 2175 N N . PHE A 1 280 ? 8.766 11.751 -5.918 1.00 88.19 280 PHE A N 1
ATOM 2176 C CA . PHE A 1 280 ? 8.066 13.017 -6.166 1.00 88.19 280 PHE A CA 1
ATOM 2177 C C . PHE A 1 280 ? 6.587 12.937 -5.766 1.00 88.19 280 PHE A C 1
ATOM 2179 O O . PHE A 1 280 ? 5.856 13.910 -5.932 1.00 88.19 280 PHE A O 1
ATOM 2186 N N . VAL A 1 281 ? 6.143 11.785 -5.259 1.00 91.06 281 VAL A N 1
ATOM 2187 C CA . VAL A 1 281 ? 4.776 11.525 -4.807 1.00 91.06 281 VAL A CA 1
ATOM 2188 C C . VAL A 1 281 ? 4.793 11.207 -3.317 1.00 91.06 281 VAL A C 1
ATOM 2190 O O . VAL A 1 281 ? 5.451 10.256 -2.895 1.00 91.06 281 VAL A O 1
ATOM 2193 N N . SER A 1 282 ? 4.065 11.972 -2.510 1.00 94.31 282 SER A N 1
ATOM 2194 C CA . SER A 1 282 ? 3.784 11.577 -1.129 1.00 94.31 282 SER A CA 1
ATOM 2195 C C . SER A 1 282 ? 2.573 10.651 -1.093 1.00 94.31 282 SER A C 1
ATOM 2197 O O . SER A 1 282 ? 1.635 10.830 -1.872 1.00 94.31 282 SER A O 1
ATOM 2199 N N . TYR A 1 283 ? 2.597 9.678 -0.185 1.00 95.94 283 TYR A N 1
ATOM 2200 C CA . TYR A 1 283 ? 1.522 8.713 0.015 1.00 95.94 283 TYR A CA 1
ATOM 2201 C C . TYR A 1 283 ? 1.006 8.819 1.442 1.00 95.94 283 TYR A C 1
ATOM 2203 O O . TYR A 1 283 ? 1.739 8.553 2.389 1.00 95.94 283 TYR A O 1
ATOM 2211 N N . GLU A 1 284 ? -0.265 9.166 1.593 1.00 97.00 284 GLU A N 1
ATOM 2212 C CA . GLU A 1 284 ? -0.943 9.199 2.886 1.00 97.00 284 GLU A CA 1
ATOM 2213 C C . GLU A 1 284 ? -2.088 8.186 2.852 1.00 97.00 284 GLU A C 1
ATOM 2215 O O . GLU A 1 284 ? -2.966 8.264 1.991 1.00 97.00 284 GLU A O 1
ATOM 2220 N N . LEU A 1 285 ? -2.060 7.218 3.766 1.00 97.62 285 LEU A N 1
ATOM 2221 C CA . LEU A 1 285 ? -3.135 6.251 3.954 1.00 97.62 285 LEU A CA 1
ATOM 2222 C C . LEU A 1 285 ? -3.994 6.688 5.134 1.00 97.62 285 LEU A C 1
ATOM 2224 O O . LEU A 1 285 ? -3.509 6.767 6.264 1.00 97.62 285 LEU A O 1
ATOM 2228 N N . THR A 1 286 ? -5.275 6.909 4.871 1.00 98.44 286 THR A N 1
ATOM 2229 C CA . THR A 1 286 ? -6.254 7.318 5.870 1.00 98.44 286 THR A CA 1
ATOM 2230 C C . THR A 1 286 ? -7.286 6.224 6.079 1.00 98.44 286 THR A C 1
ATOM 2232 O O . THR A 1 286 ? -7.951 5.777 5.144 1.00 98.44 286 THR A O 1
ATOM 2235 N N . PHE A 1 287 ? -7.431 5.792 7.328 1.00 98.06 287 PHE A N 1
ATOM 2236 C CA . PHE A 1 287 ? -8.455 4.843 7.742 1.00 98.06 287 PHE A CA 1
ATOM 2237 C C . PHE A 1 287 ? -9.670 5.585 8.288 1.00 98.06 287 PHE A C 1
ATOM 2239 O O . PHE A 1 287 ? -9.541 6.385 9.220 1.00 98.06 287 PHE A O 1
ATOM 2246 N N . TYR A 1 288 ? -10.845 5.260 7.760 1.00 98.06 288 TYR A N 1
ATOM 2247 C CA . TYR A 1 288 ? -12.136 5.739 8.237 1.00 98.06 288 TYR A CA 1
ATOM 2248 C C . TYR A 1 288 ? -12.980 4.549 8.697 1.00 98.06 288 TYR A C 1
ATOM 2250 O O . TYR A 1 288 ? -13.178 3.600 7.937 1.00 98.06 288 TYR A O 1
ATOM 2258 N N . PRO A 1 289 ? -13.489 4.539 9.934 1.00 97.50 289 PRO A N 1
ATOM 2259 C CA . PRO A 1 289 ? -14.447 3.523 10.339 1.00 97.50 289 PRO A CA 1
ATOM 2260 C C . PRO A 1 289 ? -15.793 3.724 9.640 1.00 97.50 289 PRO A C 1
ATOM 2262 O O . PRO A 1 289 ? -16.226 4.845 9.420 1.00 97.50 289 PRO A O 1
ATOM 2265 N N . ARG A 1 290 ? -16.493 2.629 9.349 1.00 95.88 290 ARG A N 1
ATOM 2266 C CA . ARG A 1 290 ? -17.896 2.619 8.921 1.00 95.88 290 ARG A CA 1
ATOM 2267 C C . ARG A 1 290 ? -18.803 2.219 10.074 1.00 95.88 290 ARG A C 1
ATOM 2269 O O . ARG A 1 290 ? -18.377 1.652 11.087 1.00 95.88 290 ARG A O 1
ATOM 2276 N N . ARG A 1 291 ? -20.108 2.363 9.851 1.00 95.00 291 ARG A N 1
ATOM 2277 C CA . ARG A 1 291 ? -21.154 1.877 10.758 1.00 95.00 291 ARG A CA 1
ATOM 2278 C C . ARG A 1 291 ? -20.992 0.409 11.163 1.00 95.00 291 ARG A C 1
ATOM 2280 O O . ARG A 1 291 ? -21.293 0.053 12.302 1.00 95.00 291 ARG A O 1
ATOM 2287 N N . SER A 1 292 ? -20.539 -0.457 10.255 1.00 94.19 292 SER A N 1
ATOM 2288 C CA . SER A 1 292 ? -20.306 -1.878 10.552 1.00 94.19 292 SER A CA 1
ATOM 2289 C C . SER A 1 292 ? -19.171 -2.084 11.555 1.00 94.19 292 SER A C 1
ATOM 2291 O O . SER A 1 292 ? -19.344 -2.882 12.474 1.00 94.19 292 SER A O 1
ATOM 2293 N N . TYR A 1 293 ? -18.078 -1.321 11.456 1.00 94.38 293 TYR A N 1
ATOM 2294 C CA . TYR A 1 293 ? -16.997 -1.342 12.443 1.00 94.38 293 TYR A CA 1
ATOM 2295 C C . TYR A 1 293 ? -17.496 -0.862 13.809 1.00 94.38 293 TYR A C 1
ATOM 2297 O O . TYR A 1 293 ? -17.334 -1.552 14.816 1.00 94.38 293 TYR A O 1
ATOM 2305 N N . PHE A 1 294 ? -18.213 0.267 13.846 1.00 92.19 294 PHE A N 1
ATOM 2306 C CA . PHE A 1 294 ? -18.809 0.762 15.089 1.00 92.19 294 PHE A CA 1
ATOM 2307 C C . PHE A 1 294 ? -19.759 -0.245 15.718 1.00 92.19 294 PHE A C 1
ATOM 2309 O O . PHE A 1 294 ? -19.687 -0.463 16.916 1.00 92.19 294 PHE A O 1
ATOM 2316 N N . ARG A 1 295 ? -20.605 -0.929 14.948 1.00 90.88 295 ARG A N 1
ATOM 2317 C CA . ARG A 1 295 ? -21.534 -1.920 15.508 1.00 90.88 295 ARG A CA 1
ATOM 2318 C C . ARG A 1 295 ? -20.824 -3.072 16.231 1.00 90.88 295 ARG A C 1
ATOM 2320 O O . ARG A 1 295 ? -21.401 -3.637 17.157 1.00 90.88 295 ARG A O 1
ATOM 2327 N N . VAL A 1 296 ? -19.608 -3.423 15.812 1.00 89.38 296 VAL A N 1
ATOM 2328 C CA . VAL A 1 296 ? -18.807 -4.484 16.443 1.00 89.38 296 VAL A CA 1
ATOM 2329 C C . VAL A 1 296 ? -18.155 -3.995 17.739 1.00 89.38 296 VAL A C 1
ATOM 2331 O O . VAL A 1 296 ? -18.150 -4.724 18.729 1.00 89.38 296 VAL A O 1
ATOM 2334 N N . TYR A 1 297 ? -17.641 -2.763 17.762 1.00 86.50 297 TYR A N 1
ATOM 2335 C CA . TYR A 1 297 ? -16.861 -2.243 18.895 1.00 86.50 297 TYR A CA 1
ATOM 2336 C C . TYR A 1 297 ? -17.653 -1.354 19.866 1.00 86.50 297 TYR A C 1
ATOM 2338 O O . TYR A 1 297 ? -17.267 -1.192 21.026 1.00 86.50 297 TYR A O 1
ATOM 2346 N N . GLN A 1 298 ? -18.784 -0.800 19.437 1.00 85.00 298 GLN A N 1
ATOM 2347 C CA . GLN A 1 298 ? -19.687 -0.014 20.266 1.00 85.00 298 GLN A CA 1
ATOM 2348 C C . GLN A 1 298 ? -20.510 -0.966 21.130 1.00 85.00 298 GLN A C 1
ATOM 2350 O O . GLN A 1 298 ? -21.555 -1.485 20.739 1.00 85.00 298 GLN A O 1
ATOM 2355 N N . THR A 1 299 ? -20.011 -1.217 22.335 1.00 86.62 299 THR A N 1
ATOM 2356 C CA . THR A 1 299 ? -20.715 -2.047 23.309 1.00 86.62 299 THR A CA 1
ATOM 2357 C C . THR A 1 299 ? -21.616 -1.185 24.189 1.00 86.62 299 THR A C 1
ATOM 2359 O O . THR A 1 299 ? -21.214 -0.141 24.698 1.00 86.62 299 THR A O 1
ATOM 2362 N N . ASN A 1 300 ? -22.825 -1.674 24.469 1.00 88.25 300 ASN A N 1
ATOM 2363 C CA . ASN A 1 300 ? -23.680 -1.113 25.522 1.00 88.25 300 ASN A CA 1
ATOM 2364 C C . ASN A 1 300 ? -23.190 -1.499 26.931 1.00 88.25 300 ASN A C 1
ATOM 2366 O O . ASN A 1 300 ? -23.918 -1.325 27.906 1.00 88.25 300 ASN A O 1
ATOM 2370 N N . ALA A 1 301 ? -21.974 -2.041 27.063 1.00 90.06 301 ALA A N 1
ATOM 2371 C CA . ALA A 1 301 ? -21.444 -2.526 28.329 1.00 90.06 301 ALA A CA 1
ATOM 2372 C C . ALA A 1 301 ? -21.387 -1.430 29.409 1.00 90.06 301 ALA A C 1
ATOM 2374 O O . ALA A 1 301 ? -21.840 -1.709 30.520 1.00 90.06 301 ALA A O 1
ATOM 2375 N N . PRO A 1 302 ? -20.959 -0.179 29.131 1.00 92.50 302 PRO A N 1
ATOM 2376 C CA . PRO A 1 302 ? -20.981 0.882 30.139 1.00 92.50 302 PRO A CA 1
ATOM 2377 C C . PRO A 1 302 ? -22.401 1.220 30.605 1.00 92.50 302 PRO A C 1
ATOM 2379 O O . PRO A 1 302 ? -22.632 1.399 31.801 1.00 92.50 302 PRO A O 1
ATOM 2382 N N . LEU A 1 303 ? -23.370 1.232 29.683 1.00 93.69 303 LEU A N 1
ATOM 2383 C CA . LEU A 1 303 ? -24.775 1.484 30.000 1.00 93.69 303 LEU A CA 1
ATOM 2384 C C . LEU A 1 303 ? -25.351 0.353 30.861 1.00 93.69 303 LEU A C 1
ATOM 2386 O O . LEU A 1 303 ? -25.918 0.617 31.917 1.00 93.69 303 LEU A O 1
ATOM 2390 N N . MET A 1 304 ? -25.152 -0.903 30.455 1.00 95.06 304 MET A N 1
ATOM 2391 C CA . MET A 1 304 ? -25.607 -2.077 31.209 1.00 95.06 304 MET A CA 1
ATOM 2392 C C . MET A 1 304 ? -24.951 -2.155 32.591 1.00 95.06 304 MET A C 1
ATOM 2394 O O . MET A 1 304 ? -25.623 -2.466 33.572 1.00 95.06 304 MET A O 1
ATOM 2398 N N . THR A 1 305 ? -23.665 -1.809 32.689 1.00 96.12 305 THR A N 1
ATOM 2399 C CA . THR A 1 305 ? -22.937 -1.748 33.964 1.00 96.12 305 THR A CA 1
ATOM 2400 C C . THR A 1 305 ? -23.500 -0.648 34.861 1.00 96.12 305 THR A C 1
ATOM 2402 O O . THR A 1 305 ? -23.732 -0.881 36.045 1.00 96.12 305 THR A O 1
ATOM 2405 N N . THR A 1 306 ? -23.800 0.527 34.300 1.00 96.94 306 THR A N 1
ATOM 2406 C CA . THR A 1 306 ? -24.430 1.636 35.036 1.00 96.94 306 THR A CA 1
ATOM 2407 C C . THR A 1 306 ? -25.821 1.259 35.540 1.00 96.94 306 THR A C 1
ATOM 2409 O O . THR A 1 306 ? -26.122 1.469 36.712 1.00 96.94 306 THR A O 1
ATOM 2412 N N . ILE A 1 307 ? -26.658 0.649 34.692 1.00 97.31 307 ILE A N 1
ATOM 2413 C CA . ILE A 1 307 ? -27.990 0.164 35.086 1.00 97.31 307 ILE A CA 1
ATOM 2414 C C . ILE A 1 307 ? -27.864 -0.870 36.211 1.00 97.31 307 ILE A C 1
ATOM 2416 O O . ILE A 1 307 ? -28.565 -0.766 37.216 1.00 97.31 307 ILE A O 1
ATOM 2420 N N . GLY A 1 308 ? -26.939 -1.826 36.083 1.00 97.75 308 GLY A N 1
ATOM 2421 C CA . GLY A 1 308 ? -26.663 -2.817 37.123 1.00 97.75 308 GLY A CA 1
ATOM 2422 C C . GLY A 1 308 ? -26.263 -2.177 38.454 1.00 97.75 308 GLY A C 1
ATOM 2423 O O . GLY A 1 308 ? -26.819 -2.527 39.495 1.00 97.75 308 GLY A O 1
ATOM 2424 N N . ALA A 1 309 ? -25.367 -1.187 38.428 1.00 98.19 309 ALA A N 1
ATOM 2425 C CA . ALA A 1 309 ? -24.954 -0.451 39.621 1.00 98.19 309 ALA A CA 1
ATOM 2426 C C . ALA A 1 309 ? -26.128 0.291 40.284 1.00 98.19 309 ALA A C 1
ATOM 2428 O O . ALA A 1 309 ? -26.303 0.202 41.499 1.00 98.19 309 ALA A O 1
ATOM 2429 N N . VAL A 1 310 ? -26.975 0.966 39.499 1.00 98.38 310 VAL A N 1
ATOM 2430 C CA . VAL A 1 310 ? -28.171 1.658 40.010 1.00 98.38 310 VAL A CA 1
ATOM 2431 C C . VAL A 1 310 ? -29.143 0.678 40.671 1.00 98.38 310 VAL A C 1
ATOM 2433 O O . VAL A 1 310 ? -29.651 0.962 41.755 1.00 98.38 310 VAL A O 1
ATOM 2436 N N . VAL A 1 311 ? -29.373 -0.496 40.075 1.00 98.31 311 VAL A N 1
ATOM 2437 C CA . VAL A 1 311 ? -30.248 -1.532 40.652 1.00 98.31 311 VAL A CA 1
ATOM 2438 C C . VAL A 1 311 ? -29.706 -2.044 41.987 1.00 98.31 311 VAL A C 1
ATOM 2440 O O . VAL A 1 311 ? -30.477 -2.187 42.934 1.00 98.31 311 VAL A O 1
ATOM 2443 N N . ILE A 1 312 ? -28.392 -2.268 42.098 1.00 98.44 312 ILE A N 1
ATOM 2444 C CA . ILE A 1 312 ? -27.752 -2.675 43.359 1.00 98.44 312 ILE A CA 1
ATOM 2445 C C . ILE A 1 312 ? -27.935 -1.594 44.427 1.00 98.44 312 ILE A C 1
ATOM 2447 O O . ILE A 1 312 ? -28.300 -1.912 45.555 1.00 98.44 312 ILE A O 1
ATOM 2451 N N . ILE A 1 313 ? -27.733 -0.319 44.078 1.00 98.38 313 ILE A N 1
ATOM 2452 C CA . ILE A 1 313 ? -27.923 0.799 45.012 1.00 98.38 313 ILE A CA 1
ATOM 2453 C C . ILE A 1 313 ? -29.375 0.851 45.498 1.00 98.38 313 ILE A C 1
ATOM 2455 O O . ILE A 1 313 ? -29.608 0.889 46.704 1.00 98.38 313 ILE A O 1
ATOM 2459 N N . LEU A 1 314 ? -30.352 0.790 44.587 1.00 98.25 314 LEU A N 1
ATOM 2460 C CA . LEU A 1 314 ? -31.774 0.790 44.944 1.00 98.25 314 LEU A CA 1
ATOM 2461 C C . LEU A 1 314 ? -32.147 -0.411 45.820 1.00 98.25 314 LEU A C 1
ATOM 2463 O O . LEU A 1 314 ? -32.902 -0.261 46.780 1.00 98.25 314 LEU A O 1
ATOM 2467 N N . PHE A 1 315 ? -31.592 -1.587 45.527 1.00 98.19 315 PHE A N 1
ATOM 2468 C CA . PHE A 1 315 ? -31.785 -2.782 46.340 1.00 98.19 315 PHE A CA 1
ATOM 2469 C C . PHE A 1 315 ? -31.201 -2.612 47.747 1.00 98.19 315 PHE A C 1
ATOM 2471 O O . PHE A 1 315 ? -31.890 -2.889 48.727 1.00 98.19 315 PHE A O 1
ATOM 2478 N N . CYS A 1 316 ? -29.978 -2.093 47.873 1.00 98.25 316 CYS A N 1
ATOM 2479 C CA . CYS A 1 316 ? -29.375 -1.781 49.168 1.00 98.25 316 CYS A CA 1
ATOM 2480 C C . CYS A 1 316 ? -30.225 -0.772 49.950 1.00 98.25 316 CYS A C 1
ATOM 2482 O O . CYS A 1 316 ? -30.507 -1.000 51.125 1.00 98.25 316 CYS A O 1
ATOM 2484 N N . CYS A 1 317 ? -30.698 0.300 49.305 1.00 98.00 317 CYS A N 1
ATOM 2485 C CA . CYS A 1 317 ? -31.606 1.268 49.922 1.00 98.00 317 CYS A CA 1
ATOM 2486 C C . CYS A 1 317 ? -32.904 0.610 50.412 1.00 98.00 317 CYS A C 1
ATOM 2488 O O . CYS A 1 317 ? -33.344 0.896 51.523 1.00 98.00 317 CYS A O 1
ATOM 2490 N N . LEU A 1 318 ? -33.494 -0.299 49.629 1.00 97.75 318 LEU A N 1
ATOM 2491 C CA . LEU A 1 318 ? -34.695 -1.039 50.019 1.00 97.75 318 LEU A CA 1
ATOM 2492 C C . LEU A 1 318 ? -34.436 -1.957 51.221 1.00 97.75 318 LEU A C 1
ATOM 2494 O O . LEU A 1 318 ? -35.244 -1.990 52.145 1.00 97.75 318 LEU A O 1
ATOM 2498 N N . VAL A 1 319 ? -33.318 -2.686 51.233 1.00 97.69 319 VAL A N 1
ATOM 2499 C CA . VAL A 1 319 ? -32.941 -3.556 52.358 1.00 97.69 319 VAL A CA 1
ATOM 2500 C C . VAL A 1 319 ? -32.726 -2.734 53.624 1.00 97.69 319 VAL A C 1
ATOM 2502 O O . VAL A 1 319 ? -33.267 -3.091 54.668 1.00 97.69 319 VAL A O 1
ATOM 2505 N N . PHE A 1 320 ? -32.006 -1.612 53.536 1.00 97.56 320 PHE A N 1
ATOM 2506 C CA . PHE A 1 320 ? -31.836 -0.704 54.670 1.00 97.56 320 PHE A CA 1
ATOM 2507 C C . PHE A 1 320 ? -33.165 -0.123 55.141 1.00 97.56 320 PHE A C 1
ATOM 2509 O O . PHE A 1 320 ? -33.389 -0.049 56.342 1.00 97.56 320 PHE A O 1
ATOM 2516 N N . PHE A 1 321 ? -34.074 0.212 54.227 1.00 97.31 321 PHE A N 1
ATOM 2517 C CA . PHE A 1 321 ? -35.411 0.676 54.583 1.00 97.31 321 PHE A CA 1
ATOM 2518 C C . PHE A 1 321 ? -36.223 -0.406 55.312 1.00 97.31 321 PHE A C 1
ATOM 2520 O O . PHE A 1 321 ? -36.822 -0.138 56.349 1.00 97.31 321 PHE A O 1
ATOM 2527 N N . ILE A 1 322 ? -36.216 -1.650 54.823 1.00 97.00 322 ILE A N 1
ATOM 2528 C CA . ILE A 1 322 ? -36.893 -2.778 55.487 1.00 97.00 322 ILE A CA 1
ATOM 2529 C C . ILE A 1 322 ? -36.279 -3.041 56.865 1.00 97.00 322 ILE A C 1
ATOM 2531 O O . ILE A 1 322 ? -37.006 -3.299 57.829 1.00 97.00 322 ILE A O 1
ATOM 2535 N N . TYR A 1 323 ? -34.952 -2.975 56.960 1.00 96.81 323 TYR A N 1
ATOM 2536 C CA . TYR A 1 323 ? -34.230 -3.109 58.216 1.00 96.81 323 TYR A CA 1
ATOM 2537 C C . TYR A 1 323 ? -34.627 -2.002 59.201 1.00 96.81 323 TYR A C 1
ATOM 2539 O O . TYR A 1 323 ? -34.995 -2.314 60.330 1.00 96.81 323 TYR A O 1
ATOM 2547 N N . ASP A 1 324 ? -34.655 -0.742 58.759 1.00 96.31 324 ASP A N 1
ATOM 2548 C CA . ASP A 1 324 ? -35.035 0.420 59.569 1.00 96.31 324 ASP A CA 1
ATOM 2549 C C . ASP A 1 324 ? -36.499 0.345 60.050 1.00 96.31 324 ASP A C 1
ATOM 2551 O O . ASP A 1 324 ? -36.822 0.581 61.217 1.00 96.31 324 ASP A O 1
ATOM 2555 N N . VAL A 1 325 ? -37.411 -0.117 59.192 1.00 94.88 325 VAL A N 1
ATOM 2556 C CA . VAL A 1 325 ? -38.807 -0.384 59.579 1.00 94.88 325 VAL A CA 1
ATOM 2557 C C . VAL A 1 325 ? -38.902 -1.544 60.577 1.00 94.88 325 VAL A C 1
ATOM 2559 O O . VAL A 1 325 ? -39.708 -1.508 61.505 1.00 94.88 325 VAL A O 1
ATOM 2562 N N . SER A 1 326 ? -38.097 -2.592 60.418 1.00 93.56 326 SER A N 1
ATOM 2563 C CA . SER A 1 326 ? -38.126 -3.744 61.327 1.00 93.56 326 SER A CA 1
ATOM 2564 C C . SER A 1 326 ? -37.571 -3.383 62.705 1.00 93.56 326 SER A C 1
ATOM 2566 O O . SER A 1 326 ? -38.196 -3.701 63.719 1.00 93.56 326 SER A O 1
ATOM 2568 N N . ILE A 1 327 ? -36.446 -2.662 62.743 1.00 95.06 327 ILE A N 1
ATOM 2569 C CA . ILE A 1 327 ? -35.797 -2.247 63.988 1.00 95.06 327 ILE A CA 1
ATOM 2570 C C . ILE A 1 327 ? -36.616 -1.185 64.724 1.00 95.06 327 ILE A C 1
ATOM 2572 O O . ILE A 1 327 ? -36.748 -1.276 65.941 1.00 95.06 327 ILE A O 1
ATOM 2576 N N . SER A 1 328 ? -37.244 -0.239 64.015 1.00 92.12 328 SER A N 1
ATOM 2577 C CA . SER A 1 328 ? -38.139 0.749 64.634 1.00 92.12 328 SER A CA 1
ATOM 2578 C C . SER A 1 328 ? -39.379 0.095 65.246 1.00 92.12 328 SER A C 1
ATOM 2580 O O . SER A 1 328 ? -39.804 0.452 66.342 1.00 92.12 328 SER A O 1
ATOM 2582 N N . ARG A 1 329 ? -39.942 -0.939 64.607 1.00 90.75 329 ARG A N 1
ATOM 2583 C CA . ARG A 1 329 ? -41.048 -1.704 65.207 1.00 90.75 329 ARG A CA 1
ATOM 2584 C C . ARG A 1 329 ? -40.608 -2.481 66.439 1.00 90.75 329 ARG A C 1
ATOM 2586 O O . ARG A 1 329 ? -41.377 -2.586 67.394 1.00 90.75 329 ARG A O 1
ATOM 2593 N N . GLU A 1 330 ? -39.408 -3.053 66.422 1.00 90.88 330 GLU A N 1
ATOM 2594 C CA . GLU A 1 330 ? -38.869 -3.760 67.581 1.00 90.88 330 GLU A CA 1
ATOM 2595 C C . GLU A 1 330 ? -38.567 -2.798 68.734 1.00 90.88 330 GLU A C 1
ATOM 2597 O O . GLU A 1 330 ? -38.918 -3.100 69.875 1.00 90.88 330 GLU A O 1
ATOM 2602 N N . SER A 1 331 ? -37.987 -1.629 68.452 1.00 86.75 331 SER A N 1
ATOM 2603 C CA . SER A 1 331 ? -37.705 -0.618 69.471 1.00 86.75 331 SER A CA 1
ATOM 2604 C C . SER A 1 331 ? -38.993 -0.105 70.110 1.00 86.75 331 SER A C 1
ATOM 2606 O O . SER A 1 331 ? -39.091 -0.137 71.332 1.00 86.75 331 SER A O 1
ATOM 2608 N N . SER A 1 332 ? -40.030 0.220 69.327 1.00 87.56 332 SER A N 1
ATOM 2609 C CA . SER A 1 332 ? -41.333 0.622 69.877 1.00 87.56 332 SER A CA 1
ATOM 2610 C C . SER A 1 332 ? -41.994 -0.488 70.701 1.00 87.56 332 SER A C 1
ATOM 2612 O O . SER A 1 332 ? -42.630 -0.214 71.717 1.00 87.56 332 SER A O 1
ATOM 2614 N N . ARG A 1 333 ? -41.839 -1.763 70.309 1.00 86.62 333 ARG A N 1
ATOM 2615 C CA . ARG A 1 333 ? -42.325 -2.896 71.119 1.00 86.62 333 ARG A CA 1
ATOM 2616 C C . ARG A 1 333 ? -41.570 -3.005 72.438 1.00 86.62 333 ARG A C 1
ATOM 2618 O O . ARG A 1 333 ? -42.204 -3.201 73.470 1.00 86.62 333 ARG A O 1
ATOM 2625 N N . LYS A 1 334 ? -40.241 -2.879 72.413 1.00 86.38 334 LYS A N 1
ATOM 2626 C CA . LYS A 1 334 ? -39.410 -2.888 73.624 1.00 86.38 334 LYS A CA 1
ATOM 2627 C C . LYS A 1 334 ? -39.761 -1.718 74.534 1.00 86.38 334 LYS A C 1
ATOM 2629 O O . LYS A 1 334 ? -39.896 -1.922 75.733 1.00 86.38 334 LYS A O 1
ATOM 2634 N N . GLU A 1 335 ? -39.992 -0.537 73.973 1.00 87.00 335 GLU A N 1
ATOM 2635 C CA . GLU A 1 335 ? -40.411 0.646 74.719 1.00 87.00 335 GLU A CA 1
ATOM 2636 C C . GLU A 1 335 ? -41.770 0.436 75.400 1.00 87.00 335 GLU A C 1
ATOM 2638 O O . GLU A 1 335 ? -41.894 0.687 76.596 1.00 87.00 335 GLU A O 1
ATOM 2643 N N . LEU A 1 336 ? -42.755 -0.143 74.703 1.00 84.69 336 LEU A N 1
ATOM 2644 C CA . LEU A 1 336 ? -44.069 -0.447 75.281 1.00 84.69 336 LEU A CA 1
ATOM 2645 C C . LEU A 1 336 ? -44.009 -1.545 76.356 1.00 84.69 336 LEU A C 1
ATOM 2647 O O . LEU A 1 336 ? -44.708 -1.470 77.370 1.00 84.69 336 LEU A O 1
ATOM 2651 N N . VAL A 1 337 ? -43.161 -2.562 76.168 1.00 84.81 337 VAL A N 1
ATOM 2652 C CA . VAL A 1 337 ? -42.916 -3.596 77.186 1.00 84.81 337 VAL A CA 1
ATOM 2653 C C . VAL A 1 337 ? -42.253 -2.986 78.420 1.00 84.81 337 VAL A C 1
ATOM 2655 O O . VAL A 1 337 ? -42.691 -3.261 79.537 1.00 84.81 337 VAL A O 1
ATOM 2658 N N . LEU A 1 338 ? -41.251 -2.124 78.238 1.00 84.06 338 LEU A N 1
ATOM 2659 C CA . LEU A 1 338 ? -40.602 -1.405 79.334 1.00 84.06 338 LEU A CA 1
ATOM 2660 C C . LEU A 1 338 ? -41.585 -0.476 80.052 1.00 84.06 338 LEU A C 1
ATOM 2662 O O . LEU A 1 338 ? -41.622 -0.464 81.279 1.00 84.06 338 LEU A O 1
ATOM 2666 N N . GLU A 1 339 ? -42.433 0.249 79.324 1.00 85.75 339 GLU A N 1
ATOM 2667 C CA . GLU A 1 339 ? -43.465 1.094 79.924 1.00 85.75 339 GLU A CA 1
ATOM 2668 C C . GLU A 1 339 ? -44.476 0.267 80.734 1.00 85.75 339 GLU A C 1
ATOM 2670 O O . GLU A 1 339 ? -44.835 0.640 81.853 1.00 85.75 339 GLU A O 1
ATOM 2675 N N . THR A 1 340 ? -44.890 -0.892 80.216 1.00 85.31 340 THR A N 1
ATOM 2676 C CA . THR A 1 340 ? -45.802 -1.805 80.919 1.00 85.31 340 THR A CA 1
ATOM 2677 C C . THR A 1 340 ? -45.148 -2.383 82.177 1.00 85.31 340 THR A C 1
ATOM 2679 O O . THR A 1 340 ? -45.772 -2.377 83.238 1.00 85.31 340 THR A O 1
ATOM 2682 N N . LYS A 1 341 ? -43.875 -2.804 82.097 1.00 83.06 341 LYS A N 1
ATOM 2683 C CA . LYS A 1 341 ? -43.074 -3.254 83.251 1.00 83.06 341 LYS A CA 1
ATOM 2684 C C . LYS A 1 341 ? -42.993 -2.151 84.312 1.00 83.06 341 LYS A C 1
ATOM 2686 O O . LYS A 1 341 ? -43.292 -2.411 85.473 1.00 83.06 341 LYS A O 1
ATOM 2691 N N . ARG A 1 342 ? -42.694 -0.909 83.915 1.00 81.31 342 ARG A N 1
ATOM 2692 C CA . ARG A 1 342 ? -42.650 0.256 84.818 1.00 81.31 342 ARG A CA 1
ATOM 2693 C C . ARG A 1 342 ? -43.995 0.514 85.492 1.00 81.31 342 ARG A C 1
ATOM 2695 O O . ARG A 1 342 ? -44.051 0.719 86.702 1.00 81.31 342 ARG A O 1
ATOM 2702 N N . ARG A 1 343 ? -45.097 0.493 84.732 1.00 83.06 343 ARG A N 1
ATOM 2703 C CA . ARG A 1 343 ? -46.451 0.665 85.292 1.00 83.06 343 ARG A CA 1
ATOM 2704 C C . ARG A 1 343 ? -46.784 -0.438 86.295 1.00 83.06 343 ARG A C 1
ATOM 2706 O O . ARG A 1 343 ? -47.325 -0.133 87.352 1.00 83.06 343 ARG A O 1
ATOM 2713 N N . PHE A 1 344 ? -46.416 -1.684 86.002 1.00 85.19 344 PHE A N 1
ATOM 2714 C CA . PHE A 1 344 ? -46.617 -2.817 86.902 1.00 85.19 344 PHE A CA 1
ATOM 2715 C C . PHE A 1 344 ? -45.803 -2.694 88.196 1.00 85.19 344 PHE A C 1
ATOM 2717 O O . PHE A 1 344 ? -46.360 -2.863 89.277 1.00 85.19 344 PHE A O 1
ATOM 2724 N N . VAL A 1 345 ? -44.519 -2.328 88.108 1.00 82.19 345 VAL A N 1
ATOM 2725 C CA . VAL A 1 345 ? -43.661 -2.116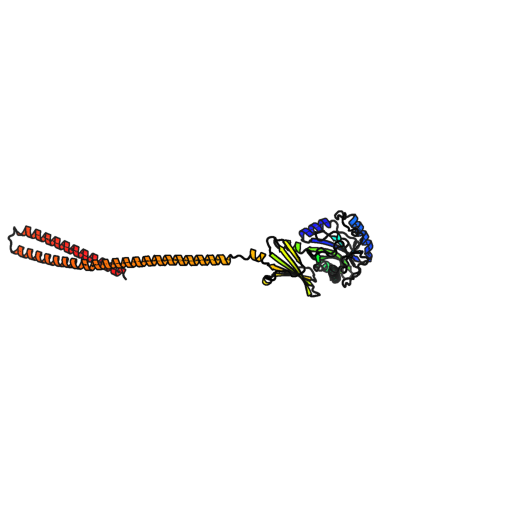 89.288 1.00 82.19 345 VAL A CA 1
ATOM 2726 C C . VAL A 1 345 ? -44.208 -0.989 90.168 1.00 82.19 345 VAL A C 1
ATOM 2728 O O . VAL A 1 345 ? -44.321 -1.161 91.381 1.00 82.19 345 VAL A O 1
ATOM 2731 N N . ARG A 1 346 ? -44.633 0.138 89.579 1.00 79.50 346 ARG A N 1
ATOM 2732 C CA . ARG A 1 346 ? -45.278 1.225 90.340 1.00 79.50 346 ARG A CA 1
ATOM 2733 C C . ARG A 1 346 ? -46.586 0.781 90.988 1.00 79.50 346 ARG A C 1
ATOM 2735 O O . ARG A 1 346 ? -46.830 1.134 92.137 1.00 79.50 346 ARG A O 1
ATOM 2742 N N . PHE A 1 347 ? -47.405 0.008 90.274 1.00 84.56 347 PHE A N 1
ATOM 2743 C CA . PHE A 1 347 ? -48.657 -0.525 90.805 1.00 84.56 347 PHE A CA 1
ATOM 2744 C C . PHE A 1 347 ? -48.403 -1.440 92.006 1.00 84.56 347 PHE A C 1
ATOM 2746 O O . PHE A 1 347 ? -48.935 -1.183 93.078 1.00 84.56 347 PHE A O 1
ATOM 2753 N N . ILE A 1 348 ? -47.512 -2.429 91.875 1.00 82.12 348 ILE A N 1
ATOM 2754 C CA . ILE A 1 348 ? -47.106 -3.295 92.991 1.00 82.12 348 ILE A CA 1
ATOM 2755 C C . ILE A 1 348 ? -46.571 -2.467 94.162 1.00 82.12 348 ILE A C 1
ATOM 2757 O O . ILE A 1 348 ? -46.940 -2.707 95.310 1.00 82.12 348 ILE A O 1
ATOM 2761 N N . SER A 1 349 ? -45.749 -1.456 93.882 1.00 77.69 349 SER A N 1
ATOM 2762 C CA . SER A 1 349 ? -45.196 -0.597 94.923 1.00 77.69 349 SER A CA 1
ATOM 2763 C C . SER A 1 349 ? -46.250 0.150 95.724 1.00 77.69 349 SER A C 1
ATOM 2765 O O . SER A 1 349 ? -46.092 0.276 96.934 1.00 77.69 349 SER A O 1
ATOM 2767 N N . HIS A 1 350 ? -47.284 0.689 95.085 1.00 81.00 350 HIS A N 1
ATOM 2768 C CA . HIS A 1 350 ? -48.289 1.484 95.788 1.00 81.00 350 HIS A CA 1
ATOM 2769 C C . HIS A 1 350 ? -49.399 0.621 96.397 1.00 81.00 350 HIS A C 1
ATOM 2771 O O . HIS A 1 350 ? -49.820 0.881 97.527 1.00 81.00 350 HIS A O 1
ATOM 2777 N N . GLU A 1 351 ? -49.804 -0.445 95.711 1.00 81.88 351 GLU A N 1
ATOM 2778 C CA . GLU A 1 351 ? -50.924 -1.291 96.127 1.00 81.88 351 GLU A CA 1
ATOM 2779 C C . GLU A 1 351 ? -50.530 -2.382 97.129 1.00 81.88 351 GLU A C 1
ATOM 2781 O O . GLU A 1 351 ? -51.374 -2.795 97.912 1.00 81.88 351 GLU A O 1
ATOM 2786 N N . ILE A 1 352 ? -49.268 -2.838 97.163 1.00 81.31 352 ILE A N 1
ATOM 2787 C CA . ILE A 1 352 ? -48.814 -3.845 98.144 1.00 81.31 352 ILE A CA 1
ATOM 2788 C C . ILE A 1 352 ? -48.201 -3.186 99.383 1.00 81.31 352 ILE A C 1
ATOM 2790 O O . ILE A 1 352 ? -48.483 -3.608 100.500 1.00 81.31 352 ILE A O 1
ATOM 2794 N N . ARG A 1 353 ? -47.416 -2.111 99.230 1.00 81.38 353 ARG A N 1
ATOM 2795 C CA . ARG A 1 353 ? -46.743 -1.453 100.368 1.00 81.38 353 ARG A CA 1
ATOM 2796 C C . ARG A 1 353 ? -47.723 -0.877 101.385 1.00 81.38 353 ARG A C 1
ATOM 2798 O O . ARG A 1 353 ? -47.490 -0.973 102.582 1.00 81.38 353 ARG A O 1
ATOM 2805 N N . THR A 1 354 ? -48.817 -0.281 100.920 1.00 83.44 354 THR A N 1
ATOM 2806 C CA . THR A 1 354 ? -49.813 0.357 101.792 1.00 83.44 354 THR A CA 1
ATOM 2807 C C . THR A 1 354 ? -50.516 -0.646 102.719 1.00 83.44 354 THR A C 1
ATOM 2809 O O . THR A 1 354 ? -50.485 -0.433 103.932 1.00 83.44 354 THR A O 1
ATOM 2812 N N . PRO A 1 355 ? -51.105 -1.756 102.223 1.00 83.12 355 PRO A N 1
ATOM 2813 C CA . PRO A 1 355 ? -51.694 -2.762 103.101 1.00 83.12 355 PRO A CA 1
ATOM 2814 C C . PRO A 1 355 ? -50.640 -3.514 103.914 1.00 83.12 355 PRO A C 1
ATOM 2816 O O . PRO A 1 355 ? -50.912 -3.846 105.059 1.00 83.12 355 PRO A O 1
ATOM 2819 N N . LEU A 1 356 ? -49.435 -3.739 103.379 1.00 83.25 356 LEU A N 1
ATOM 2820 C CA . LEU A 1 356 ? -48.366 -4.412 104.119 1.00 83.25 356 LEU A CA 1
ATOM 2821 C C . LEU A 1 356 ? -47.883 -3.571 105.313 1.00 83.25 356 LEU A C 1
ATOM 2823 O O . LEU A 1 356 ? -47.757 -4.100 106.411 1.00 83.25 356 LEU A O 1
ATOM 2827 N N . ASN A 1 357 ? -47.730 -2.253 105.143 1.00 80.94 357 ASN A N 1
ATOM 2828 C CA . ASN A 1 357 ? -47.451 -1.333 106.250 1.00 80.94 357 ASN A CA 1
ATOM 2829 C C . ASN A 1 357 ? -48.616 -1.265 107.248 1.00 80.94 357 ASN A C 1
ATOM 2831 O O . ASN A 1 357 ? -48.389 -1.147 108.446 1.00 80.94 357 ASN A O 1
ATOM 2835 N N . ALA A 1 358 ? -49.866 -1.347 106.781 1.00 83.69 358 ALA A N 1
ATOM 2836 C CA . ALA A 1 358 ? -51.024 -1.408 107.673 1.00 83.69 358 ALA A CA 1
ATOM 2837 C C . ALA A 1 358 ? -51.056 -2.713 108.491 1.00 83.69 358 ALA A C 1
ATOM 2839 O O . ALA A 1 358 ? -51.402 -2.682 109.670 1.00 83.69 358 ALA A O 1
ATOM 2840 N N . VAL A 1 359 ? -50.666 -3.845 107.888 1.00 84.06 359 VAL A N 1
ATOM 2841 C CA . VAL A 1 359 ? -50.502 -5.133 108.579 1.00 84.06 359 VAL A CA 1
ATOM 2842 C C . VAL A 1 359 ? -49.359 -5.060 109.588 1.00 84.06 359 VAL A C 1
ATOM 2844 O O . VAL A 1 359 ? -49.556 -5.478 110.722 1.00 84.06 359 VAL A O 1
ATOM 2847 N N . HIS A 1 360 ? -48.211 -4.488 109.215 1.00 83.44 360 HIS A N 1
ATOM 2848 C CA . HIS A 1 360 ? -47.067 -4.282 110.112 1.00 83.44 360 HIS A CA 1
ATOM 2849 C C . HIS A 1 360 ? -47.465 -3.458 111.345 1.00 83.44 360 HIS A C 1
ATOM 2851 O O . HIS A 1 360 ? -47.376 -3.958 112.464 1.00 83.44 360 HIS A O 1
ATOM 2857 N N . LEU A 1 361 ? -48.062 -2.277 111.146 1.00 86.44 361 LEU A N 1
ATOM 2858 C CA . LEU A 1 361 ? -48.561 -1.429 112.239 1.00 86.44 361 LEU A CA 1
ATOM 2859 C C . LEU A 1 361 ? -49.633 -2.129 113.090 1.00 86.44 361 LEU A C 1
ATOM 2861 O O . LEU A 1 361 ? -49.669 -1.977 114.312 1.00 86.44 361 LEU A O 1
ATOM 2865 N N . GLY A 1 362 ? -50.521 -2.902 112.458 1.00 85.50 362 GLY A N 1
ATOM 2866 C CA . GLY A 1 362 ? -51.533 -3.691 113.158 1.00 85.50 362 GLY A CA 1
ATOM 2867 C C . GLY A 1 362 ? -50.925 -4.796 114.025 1.00 85.50 362 GLY A C 1
ATOM 2868 O O . GLY A 1 362 ? -51.380 -5.012 115.148 1.00 85.50 362 GLY A O 1
ATOM 2869 N N . LEU A 1 363 ? -49.881 -5.469 113.533 1.00 85.69 363 LEU A N 1
ATOM 2870 C CA . LEU A 1 363 ? -49.147 -6.500 114.265 1.00 85.69 363 LEU A CA 1
ATOM 2871 C C . LEU A 1 363 ? -48.313 -5.907 115.405 1.00 85.69 363 LEU A C 1
ATOM 2873 O O . LEU A 1 363 ? -48.269 -6.507 116.477 1.00 85.69 363 LEU A O 1
ATOM 2877 N N . GLU A 1 364 ? -47.712 -4.729 115.235 1.00 86.00 364 GLU A N 1
ATOM 2878 C CA . GLU A 1 364 ? -47.039 -4.015 116.329 1.00 86.00 364 GLU A CA 1
ATOM 2879 C C . GLU A 1 364 ? -48.022 -3.656 117.448 1.00 86.00 364 GLU A C 1
ATOM 2881 O O . GLU A 1 364 ? -47.755 -3.920 118.622 1.00 86.00 364 GLU A O 1
ATOM 2886 N N . ALA A 1 365 ? -49.195 -3.121 117.093 1.00 86.06 365 ALA A N 1
ATOM 2887 C CA . ALA A 1 365 ? -50.244 -2.814 118.061 1.00 86.06 365 ALA A CA 1
ATOM 2888 C C . ALA A 1 365 ? -50.729 -4.079 118.793 1.00 86.06 365 ALA A C 1
ATOM 2890 O O . ALA A 1 365 ? -50.870 -4.070 120.016 1.00 86.06 365 ALA A O 1
ATOM 2891 N N . LEU A 1 366 ? -50.924 -5.184 118.065 1.00 87.12 366 LEU A N 1
ATOM 2892 C CA . LEU A 1 366 ? -51.296 -6.478 118.641 1.00 87.12 366 LEU A CA 1
ATOM 2893 C C . LEU A 1 366 ? -50.218 -7.011 119.597 1.00 87.12 366 LEU A C 1
ATOM 2895 O O . LEU A 1 366 ? -50.538 -7.471 120.689 1.00 87.12 366 LEU A O 1
ATOM 2899 N N . THR A 1 367 ? -48.946 -6.907 119.214 1.00 86.75 367 THR A N 1
ATOM 2900 C CA . THR A 1 367 ? -47.794 -7.321 120.030 1.00 86.75 367 THR A CA 1
ATOM 2901 C C . THR A 1 367 ? -47.715 -6.490 121.316 1.00 86.75 367 THR A C 1
ATOM 2903 O O . THR A 1 367 ? -47.524 -7.042 122.402 1.00 86.75 367 THR A O 1
ATOM 2906 N N . ALA A 1 368 ? -47.939 -5.173 121.232 1.00 85.88 368 ALA A N 1
ATOM 2907 C CA . ALA A 1 368 ? -47.968 -4.285 122.393 1.00 85.88 368 ALA A CA 1
ATOM 2908 C C . ALA A 1 368 ? -49.121 -4.612 123.361 1.00 85.88 368 ALA A C 1
ATOM 2910 O O . ALA A 1 368 ? -48.920 -4.628 124.578 1.00 85.88 368 ALA A O 1
ATOM 2911 N N . GLU A 1 369 ? -50.313 -4.916 122.840 1.00 86.75 369 GLU A N 1
ATOM 2912 C CA . GLU A 1 369 ? -51.466 -5.326 123.653 1.00 86.75 369 GLU A CA 1
ATOM 2913 C C . GLU A 1 369 ? -51.267 -6.712 124.286 1.00 86.75 369 GLU A C 1
ATOM 2915 O O . GLU A 1 369 ? -51.534 -6.886 125.475 1.00 86.75 369 GLU A O 1
ATOM 2920 N N . LEU A 1 370 ? -50.727 -7.686 123.544 1.00 85.12 370 LEU A N 1
ATOM 2921 C CA . LEU A 1 370 ? -50.388 -9.011 124.079 1.00 85.12 370 LEU A CA 1
ATOM 2922 C C . LEU A 1 370 ? -49.341 -8.919 125.196 1.00 85.12 370 LEU A C 1
ATOM 2924 O O . LEU A 1 370 ? -49.503 -9.553 126.236 1.00 85.12 370 LEU A O 1
ATOM 2928 N N . THR A 1 371 ? -48.314 -8.084 125.027 1.00 84.06 371 THR A N 1
ATOM 2929 C CA . THR A 1 371 ? -47.281 -7.867 126.055 1.00 84.06 371 THR A CA 1
ATOM 2930 C C . THR A 1 371 ? -47.884 -7.265 127.329 1.00 84.06 371 THR A C 1
ATOM 2932 O O . THR A 1 371 ? -47.638 -7.762 128.429 1.00 84.06 371 THR A O 1
ATOM 2935 N N . ARG A 1 372 ? -48.766 -6.261 127.197 1.00 84.19 372 ARG A N 1
ATOM 2936 C CA . ARG A 1 372 ? -49.519 -5.701 128.335 1.00 84.19 372 ARG A CA 1
ATOM 2937 C C . ARG A 1 372 ? -50.421 -6.729 129.013 1.00 84.19 372 ARG A C 1
ATOM 2939 O O . ARG A 1 372 ? -50.520 -6.735 130.240 1.00 84.19 372 ARG A O 1
ATOM 2946 N N . ALA A 1 373 ? -51.079 -7.589 128.236 1.00 81.19 373 ALA A N 1
ATOM 2947 C CA . ALA A 1 373 ? -51.931 -8.644 128.770 1.00 81.19 373 ALA A CA 1
ATOM 2948 C C . ALA A 1 373 ? -51.124 -9.644 129.615 1.00 81.19 373 ALA A C 1
ATOM 2950 O O . ALA A 1 373 ? -51.588 -10.031 130.688 1.00 81.19 373 ALA A O 1
ATOM 2951 N N . VAL A 1 374 ? -49.907 -10.004 129.187 1.00 79.69 374 VAL A N 1
ATOM 2952 C CA . VAL A 1 374 ? -48.983 -10.860 129.955 1.00 79.69 374 VAL A CA 1
ATOM 2953 C C . VAL A 1 374 ? -48.587 -10.204 131.276 1.00 79.69 374 VAL A C 1
ATOM 2955 O O . VAL A 1 374 ? -48.679 -10.846 132.323 1.00 79.69 374 VAL A O 1
ATOM 2958 N N . GLU A 1 375 ? -48.199 -8.927 131.259 1.00 80.00 375 GLU A N 1
ATOM 2959 C CA . GLU A 1 375 ? -47.799 -8.189 132.467 1.00 80.00 375 GLU A CA 1
ATOM 2960 C C . GLU A 1 375 ? -48.936 -8.096 133.496 1.00 80.00 375 GLU A C 1
ATOM 2962 O O . GLU A 1 375 ? -48.724 -8.311 134.693 1.00 80.00 375 GLU A O 1
ATOM 2967 N N . GLN A 1 376 ? -50.163 -7.827 133.040 1.00 79.00 376 GLN A N 1
ATOM 2968 C CA . GLN A 1 376 ? -51.340 -7.766 133.912 1.00 79.00 376 GLN A CA 1
ATOM 2969 C C . GLN A 1 376 ? -51.709 -9.139 134.486 1.00 79.00 376 GLN A C 1
ATOM 2971 O O . GLN A 1 376 ? -52.040 -9.244 135.670 1.00 79.00 376 GLN A O 1
ATOM 2976 N N . PHE A 1 377 ? -51.622 -10.204 133.682 1.00 72.81 377 PHE A N 1
ATOM 2977 C CA . PHE A 1 377 ? -51.900 -11.565 134.146 1.00 72.81 377 PHE A CA 1
ATOM 2978 C C . PHE A 1 377 ? -50.852 -12.073 135.142 1.00 72.81 377 PHE A C 1
ATOM 2980 O O . PHE A 1 377 ? -51.212 -12.736 136.120 1.00 72.81 377 PHE A O 1
ATOM 2987 N N . ALA A 1 378 ? -49.578 -11.720 134.945 1.00 67.31 378 ALA A N 1
ATOM 2988 C CA . ALA A 1 378 ? -48.488 -12.067 135.856 1.00 67.31 378 ALA A CA 1
ATOM 2989 C C . ALA A 1 378 ? -48.678 -11.469 137.265 1.00 67.31 378 ALA A C 1
ATOM 2991 O O . ALA A 1 378 ? -48.230 -12.063 138.245 1.00 67.31 378 ALA A O 1
ATOM 2992 N N . GLY A 1 379 ? -49.384 -10.338 137.388 1.00 66.31 379 GLY A N 1
ATOM 2993 C CA . GLY A 1 379 ? -49.717 -9.717 138.674 1.00 66.31 379 GLY A CA 1
ATOM 2994 C C . GLY A 1 379 ? -50.948 -10.295 139.390 1.00 66.31 379 GLY A C 1
ATOM 2995 O O . GLY A 1 379 ? -51.094 -10.088 140.593 1.00 66.31 379 GLY A O 1
ATOM 2996 N N . ALA A 1 380 ? -51.835 -11.010 138.686 1.00 61.28 380 ALA A N 1
ATOM 2997 C CA . ALA A 1 380 ? -53.159 -11.390 139.199 1.00 61.28 380 ALA A CA 1
ATOM 2998 C C . ALA A 1 380 ? -53.331 -12.887 139.536 1.00 61.28 380 ALA A C 1
ATOM 3000 O O . ALA A 1 380 ? -54.264 -13.237 140.260 1.00 61.28 380 ALA A O 1
ATOM 3001 N N . CYS A 1 381 ? -52.468 -13.782 139.039 1.00 56.22 381 CYS A N 1
ATOM 3002 C CA . CYS A 1 381 ? -52.659 -15.236 139.151 1.00 56.22 381 CYS A CA 1
ATOM 3003 C C . CYS A 1 381 ? -51.557 -15.961 139.947 1.00 56.22 381 CYS A C 1
ATOM 3005 O O . CYS A 1 381 ? -50.366 -15.741 139.749 1.00 56.22 381 CYS A O 1
ATOM 3007 N N . GLY A 1 382 ? -51.961 -16.899 140.815 1.00 57.88 382 GLY A N 1
ATOM 3008 C CA . GLY A 1 382 ? -51.058 -17.801 141.541 1.00 57.88 382 GLY A CA 1
ATOM 3009 C C . GLY A 1 382 ? -50.323 -18.794 140.624 1.00 57.88 382 GLY A C 1
ATOM 3010 O O . GLY A 1 382 ? -50.846 -19.214 139.592 1.00 57.88 382 GLY A O 1
ATOM 3011 N N . ALA A 1 383 ? -49.116 -19.191 141.043 1.00 57.94 383 ALA A N 1
ATOM 3012 C CA . ALA A 1 383 ? -48.027 -19.781 140.248 1.00 57.94 383 ALA A CA 1
ATOM 3013 C C . ALA A 1 383 ? -48.335 -20.980 139.317 1.00 57.94 383 ALA A C 1
ATOM 3015 O O . ALA A 1 383 ? -47.511 -21.289 138.463 1.00 57.94 383 ALA A O 1
ATOM 3016 N N . ALA A 1 384 ? -49.480 -21.660 139.438 1.00 57.38 384 ALA A N 1
ATOM 3017 C CA . ALA A 1 384 ? -49.772 -22.882 138.678 1.00 57.38 384 ALA A CA 1
ATOM 3018 C C . ALA A 1 384 ? -50.624 -22.675 137.406 1.00 57.38 384 ALA A C 1
ATOM 3020 O O . ALA A 1 384 ? -50.539 -23.493 136.498 1.00 57.38 384 ALA A O 1
ATOM 3021 N N . SER A 1 385 ? -51.421 -21.599 137.305 1.00 55.09 385 SER A N 1
ATOM 3022 C CA . SER A 1 385 ? -52.254 -21.318 136.110 1.00 55.09 385 SER A CA 1
ATOM 3023 C C . SER A 1 385 ? -51.607 -20.326 135.130 1.00 55.09 385 SER A C 1
ATOM 3025 O O . SER A 1 385 ? -52.152 -20.072 134.059 1.00 55.09 385 SER A O 1
ATOM 3027 N N . SER A 1 386 ? -50.458 -19.759 135.505 1.00 61.28 386 SER A N 1
ATOM 3028 C CA . SER A 1 386 ? -49.727 -18.730 134.753 1.00 61.28 386 SER A CA 1
ATOM 3029 C C . SER A 1 386 ? -48.928 -19.306 133.574 1.00 61.28 386 SER A C 1
ATOM 3031 O O . SER A 1 386 ? -48.837 -18.681 132.522 1.00 61.28 386 SER A O 1
ATOM 3033 N N . THR A 1 387 ? -48.413 -20.532 133.697 1.00 70.81 387 THR A N 1
ATOM 3034 C CA . THR A 1 387 ? -47.473 -21.114 132.724 1.00 70.81 387 THR A CA 1
ATOM 3035 C C . THR A 1 387 ? -48.110 -21.416 131.366 1.00 70.81 387 THR A C 1
ATOM 3037 O O . THR A 1 387 ? -47.583 -20.999 130.345 1.00 70.81 387 THR A O 1
ATOM 3040 N N . MET A 1 388 ? -49.285 -22.054 131.328 1.00 74.00 388 MET A N 1
ATOM 3041 C CA . MET A 1 388 ? -49.921 -22.440 130.056 1.00 74.00 388 MET A CA 1
ATOM 3042 C C . MET A 1 388 ? -50.418 -21.236 129.236 1.00 74.00 388 MET A C 1
ATOM 3044 O O . MET A 1 388 ? -50.374 -21.254 128.007 1.00 74.00 388 MET A O 1
ATOM 3048 N N . PHE A 1 389 ? -50.901 -20.185 129.905 1.00 77.88 389 PHE A N 1
ATOM 3049 C CA . PHE A 1 389 ? -51.361 -18.965 129.236 1.00 77.88 389 PHE A CA 1
ATOM 3050 C C . PHE A 1 389 ? -50.183 -18.113 128.746 1.00 77.88 389 PHE A C 1
ATOM 3052 O O . PHE A 1 389 ? -50.238 -17.576 127.641 1.00 77.88 389 PHE A O 1
ATOM 3059 N N . ALA A 1 390 ? -49.098 -18.056 129.526 1.00 76.69 390 ALA A N 1
ATOM 3060 C CA . ALA A 1 390 ? -47.852 -17.425 129.106 1.00 76.69 390 ALA A CA 1
ATOM 3061 C C . ALA A 1 390 ? -47.252 -18.120 127.873 1.00 76.69 390 ALA A C 1
ATOM 3063 O O . ALA A 1 390 ? -46.887 -17.434 126.925 1.00 76.69 390 ALA A O 1
ATOM 3064 N N . ASP A 1 391 ? -47.232 -19.457 127.829 1.00 80.88 391 ASP A N 1
ATOM 3065 C CA . ASP A 1 391 ? -46.731 -20.209 126.669 1.00 80.88 391 ASP A CA 1
ATOM 3066 C C . ASP A 1 391 ? -47.561 -19.944 125.402 1.00 80.88 391 ASP A C 1
ATOM 3068 O O . ASP A 1 391 ? -47.004 -19.760 124.320 1.00 80.88 391 ASP A O 1
ATOM 3072 N N . LEU A 1 392 ? -48.893 -19.863 125.519 1.00 82.50 392 LEU A N 1
ATOM 3073 C CA . LEU A 1 392 ? -49.751 -19.526 124.381 1.00 82.50 392 LEU A CA 1
ATOM 3074 C C . LEU A 1 392 ? -49.448 -18.113 123.862 1.00 82.50 392 LEU A C 1
ATOM 3076 O O . LEU A 1 392 ? -49.272 -17.943 122.659 1.00 82.50 392 LEU A O 1
ATOM 3080 N N . ILE A 1 393 ? -49.371 -17.110 124.745 1.00 82.81 393 ILE A N 1
ATOM 3081 C CA . ILE A 1 393 ? -49.090 -15.729 124.327 1.00 82.81 393 ILE A CA 1
ATOM 3082 C C . ILE A 1 393 ? -47.680 -15.603 123.745 1.00 82.81 393 ILE A C 1
ATOM 3084 O O . ILE A 1 393 ? -47.519 -14.928 122.733 1.00 82.81 393 ILE A O 1
ATOM 3088 N N . ASN A 1 394 ? -46.687 -16.289 124.308 1.00 83.06 394 ASN A N 1
ATOM 3089 C CA . ASN A 1 394 ? -45.334 -16.306 123.754 1.00 83.06 394 ASN A CA 1
ATOM 3090 C C . ASN A 1 394 ? -45.314 -16.864 122.324 1.00 83.06 394 ASN A C 1
ATOM 3092 O O . ASN A 1 394 ? -44.692 -16.254 121.464 1.00 83.06 394 ASN A O 1
ATOM 3096 N N . ASN A 1 395 ? -46.073 -17.926 122.032 1.00 84.25 395 ASN A N 1
ATOM 3097 C CA . ASN A 1 395 ? -46.205 -18.437 120.661 1.00 84.25 395 ASN A CA 1
ATOM 3098 C C . ASN A 1 395 ? -46.898 -17.431 119.718 1.00 84.25 395 ASN A C 1
ATOM 3100 O O . ASN A 1 395 ? -46.535 -17.331 118.549 1.00 84.25 395 ASN A O 1
ATOM 3104 N N . TRP A 1 396 ? -47.893 -16.671 120.198 1.00 84.81 396 TRP A N 1
ATOM 3105 C CA . TRP A 1 396 ? -48.537 -15.614 119.400 1.00 84.81 396 TRP A CA 1
ATOM 3106 C C . TRP A 1 396 ? -47.618 -14.411 119.159 1.00 84.81 396 TRP A C 1
ATOM 3108 O O . TRP A 1 396 ? -47.672 -13.829 118.079 1.00 84.81 396 TRP A O 1
ATOM 3118 N N . LEU A 1 397 ? -46.784 -14.054 120.139 1.00 85.25 397 LEU A N 1
ATOM 3119 C CA . LEU A 1 397 ? -45.762 -13.011 120.018 1.00 85.25 397 LEU A CA 1
ATOM 3120 C C . LEU A 1 397 ? -44.630 -13.439 119.077 1.00 85.25 397 LEU A C 1
ATOM 3122 O O . LEU A 1 397 ? -44.145 -12.630 118.295 1.00 85.25 397 LEU A O 1
ATOM 3126 N N . GLU A 1 398 ? -44.226 -14.708 119.117 1.00 86.25 398 GLU A N 1
ATOM 3127 C CA . GLU A 1 398 ? -43.249 -15.269 118.181 1.00 86.25 398 GLU A CA 1
ATOM 3128 C C . GLU A 1 398 ? -43.809 -15.262 116.754 1.00 86.25 398 GLU A C 1
ATOM 3130 O O . GLU A 1 398 ? -43.164 -14.750 115.842 1.00 86.25 398 GLU A O 1
ATOM 3135 N N . LEU A 1 399 ? -45.061 -15.696 116.570 1.00 85.31 399 LEU A N 1
ATOM 3136 C CA . LEU A 1 399 ? -45.729 -15.646 115.270 1.00 85.31 399 LEU A CA 1
ATOM 3137 C C . LEU A 1 399 ? -45.905 -14.206 114.760 1.00 85.31 399 LEU A C 1
ATOM 3139 O O . LEU A 1 399 ? -45.707 -13.949 113.572 1.00 85.31 399 LEU A O 1
ATOM 3143 N N . SER A 1 400 ? -46.272 -13.253 115.626 1.00 86.38 400 SER A N 1
ATOM 3144 C CA . SER A 1 400 ? -46.391 -11.848 115.220 1.00 86.38 400 SER A CA 1
ATOM 3145 C C . SER A 1 400 ? -45.031 -11.263 114.840 1.00 86.38 400 SER A C 1
ATOM 3147 O O . SER A 1 400 ? -44.944 -10.572 113.826 1.00 86.38 400 SER A O 1
ATOM 3149 N N . ALA A 1 401 ? -43.968 -11.595 115.577 1.00 85.00 401 ALA A N 1
ATOM 3150 C CA . ALA A 1 401 ? -42.601 -11.194 115.262 1.00 85.00 401 ALA A CA 1
ATOM 3151 C C . ALA A 1 401 ? -42.115 -11.782 113.926 1.00 85.00 401 ALA A C 1
ATOM 3153 O O . ALA A 1 401 ? -41.529 -11.060 113.117 1.00 85.00 401 ALA A O 1
ATOM 3154 N N . GLU A 1 402 ? -42.410 -13.052 113.640 1.00 86.00 402 GLU A N 1
ATOM 3155 C CA . GLU A 1 402 ? -42.107 -13.671 112.345 1.00 86.00 402 GLU A CA 1
ATOM 3156 C C . GLU A 1 402 ? -42.880 -13.008 111.195 1.00 86.00 402 GLU A C 1
ATOM 3158 O O . GLU A 1 402 ? -42.311 -12.737 110.136 1.00 86.00 402 GLU A O 1
ATOM 3163 N N . MET A 1 403 ? -44.170 -12.704 111.381 1.00 84.38 403 MET A N 1
ATOM 3164 C CA . MET A 1 403 ? -44.968 -12.009 110.362 1.00 84.38 403 MET A CA 1
ATOM 3165 C C . MET A 1 403 ? -44.472 -10.579 110.119 1.00 84.38 403 MET A C 1
ATOM 3167 O O . MET A 1 403 ? -44.418 -10.150 108.964 1.00 84.38 403 MET A O 1
ATOM 3171 N N . ILE A 1 404 ? -44.063 -9.865 111.172 1.00 86.00 404 ILE A N 1
ATOM 3172 C CA . ILE A 1 404 ? -43.429 -8.545 111.072 1.00 86.00 404 ILE A CA 1
ATOM 3173 C C . ILE A 1 404 ? -42.122 -8.655 110.280 1.00 86.00 404 ILE A C 1
ATOM 3175 O O . ILE A 1 404 ? -41.977 -7.972 109.267 1.00 86.00 404 ILE A O 1
ATOM 3179 N N . SER A 1 405 ? -41.228 -9.575 110.649 1.00 85.75 405 SER A N 1
ATOM 3180 C CA . SER A 1 405 ? -39.941 -9.773 109.968 1.00 85.75 405 SER A CA 1
ATOM 3181 C C . SER A 1 405 ? -40.100 -10.143 108.486 1.00 85.75 405 SER A C 1
ATOM 3183 O O . SER A 1 405 ? -39.399 -9.612 107.617 1.00 85.75 405 SER A O 1
ATOM 3185 N N . ASN A 1 406 ? -41.076 -10.997 108.164 1.00 85.38 406 ASN A N 1
ATOM 3186 C CA . ASN A 1 406 ? -41.404 -11.346 106.782 1.00 85.38 406 ASN A CA 1
ATOM 3187 C C . ASN A 1 406 ? -41.987 -10.155 106.007 1.00 85.38 406 ASN A C 1
ATOM 3189 O O . ASN A 1 406 ? -41.695 -9.991 104.821 1.00 85.38 406 ASN A O 1
ATOM 3193 N N . SER A 1 407 ? -42.792 -9.311 106.660 1.00 85.81 407 SER A N 1
ATOM 3194 C CA . SER A 1 407 ? -43.327 -8.098 106.040 1.00 85.81 407 SER A CA 1
ATOM 3195 C C . SER A 1 407 ? -42.227 -7.071 105.754 1.00 85.81 407 SER A C 1
ATOM 3197 O O . SER A 1 407 ? -42.182 -6.538 104.650 1.00 85.81 407 SER A O 1
ATOM 3199 N N . GLU A 1 408 ? -41.277 -6.869 106.668 1.00 85.62 408 GLU A N 1
ATOM 3200 C CA . GLU A 1 408 ? -40.122 -5.983 106.466 1.00 85.62 408 GLU A CA 1
ATOM 3201 C C . GLU A 1 408 ? -39.234 -6.481 105.325 1.00 85.62 408 GLU A C 1
ATOM 3203 O O . GLU A 1 408 ? -38.938 -5.729 104.398 1.00 85.62 408 GLU A O 1
ATOM 3208 N N . SER A 1 409 ? -38.934 -7.784 105.305 1.00 86.44 409 SER A N 1
ATOM 3209 C CA . SER A 1 409 ? -38.186 -8.412 104.210 1.00 86.44 409 SER A CA 1
ATOM 3210 C C . SER A 1 409 ? -38.882 -8.223 102.855 1.00 86.44 409 SER A C 1
ATOM 3212 O O . SER A 1 409 ? -38.233 -7.969 101.840 1.00 86.44 409 SER A O 1
ATOM 3214 N N . ALA A 1 410 ? -40.216 -8.305 102.818 1.00 85.00 410 ALA A N 1
ATOM 3215 C CA . ALA A 1 410 ? -40.988 -8.055 101.605 1.00 85.00 410 ALA A CA 1
ATOM 3216 C C . ALA A 1 410 ? -40.974 -6.572 101.185 1.00 85.00 410 ALA A C 1
ATOM 3218 O O . ALA A 1 410 ? -40.924 -6.294 99.984 1.00 85.00 410 ALA A O 1
ATOM 3219 N N . VAL A 1 411 ? -40.982 -5.623 102.133 1.00 85.69 411 VAL A N 1
ATOM 3220 C CA . VAL A 1 411 ? -40.815 -4.184 101.848 1.00 85.69 411 VAL A CA 1
ATOM 3221 C C . VAL A 1 411 ? -39.427 -3.897 101.280 1.00 85.69 411 VAL A C 1
ATOM 3223 O O . VAL A 1 411 ? -39.324 -3.152 100.302 1.00 85.69 411 VAL A O 1
ATOM 3226 N N . ASP A 1 412 ? -38.380 -4.488 101.851 1.00 86.44 412 ASP A N 1
ATOM 3227 C CA . ASP A 1 412 ? -36.995 -4.274 101.428 1.00 86.44 412 ASP A CA 1
ATOM 3228 C C . ASP A 1 412 ? -36.755 -4.782 100.008 1.00 86.44 412 ASP A C 1
ATOM 3230 O O . ASP A 1 412 ? -36.269 -4.033 99.159 1.00 86.44 412 ASP A O 1
ATOM 3234 N N . VAL A 1 413 ? -37.234 -5.988 99.686 1.00 85.94 413 VAL A N 1
ATOM 3235 C CA . VAL A 1 413 ? -37.197 -6.507 98.309 1.00 85.94 413 VAL A CA 1
ATOM 3236 C C . VAL A 1 413 ? -37.972 -5.592 97.351 1.00 85.94 413 VAL A C 1
ATOM 3238 O O . VAL A 1 413 ? -37.531 -5.340 96.228 1.00 85.94 413 VAL A O 1
ATOM 3241 N N . LEU A 1 414 ? -39.105 -5.028 97.785 1.00 84.69 414 LEU A N 1
ATOM 3242 C CA . LEU A 1 414 ? -39.852 -4.057 96.983 1.00 84.69 414 LEU A CA 1
ATOM 3243 C C . LEU A 1 414 ? -39.074 -2.750 96.755 1.00 84.69 414 LEU A C 1
ATOM 3245 O O . LEU A 1 414 ? -39.164 -2.155 95.679 1.00 84.69 414 LEU A O 1
ATOM 3249 N N . ASN A 1 415 ? -38.345 -2.275 97.765 1.00 84.50 415 ASN A N 1
ATOM 3250 C CA . ASN A 1 415 ? -37.505 -1.083 97.669 1.00 84.50 415 ASN A CA 1
ATOM 3251 C C . ASN A 1 415 ? -36.323 -1.307 96.724 1.00 84.50 415 ASN A C 1
ATOM 3253 O O . ASN A 1 415 ? -36.037 -0.433 95.903 1.00 84.50 415 ASN A O 1
ATOM 3257 N N . ASP A 1 416 ? -35.698 -2.479 96.774 1.00 86.12 416 ASP A N 1
ATOM 3258 C CA . ASP A 1 416 ? -34.613 -2.845 95.866 1.00 86.12 416 ASP A CA 1
ATOM 3259 C C . ASP A 1 416 ? -35.091 -2.919 94.415 1.00 86.12 416 ASP A C 1
ATOM 3261 O O . ASP A 1 416 ? -34.440 -2.377 93.520 1.00 86.12 416 ASP A O 1
ATOM 3265 N N . LEU A 1 417 ? -36.279 -3.486 94.174 1.00 82.38 417 LEU A N 1
ATOM 3266 C CA . LEU A 1 417 ? -36.888 -3.510 92.841 1.00 82.38 417 LEU A CA 1
ATOM 3267 C C . LEU A 1 417 ? -37.162 -2.100 92.290 1.00 82.38 417 LEU A C 1
ATOM 3269 O O . LEU A 1 417 ? -36.989 -1.863 91.095 1.00 82.38 417 LEU A O 1
ATOM 3273 N N . LEU A 1 418 ? -37.544 -1.144 93.141 1.00 80.62 418 LEU A N 1
ATOM 3274 C CA . LEU A 1 418 ? -37.736 0.255 92.735 1.00 80.62 418 LEU A CA 1
ATOM 3275 C C . LEU A 1 418 ? -36.424 0.999 92.513 1.00 80.62 418 LEU A C 1
ATOM 3277 O O . LEU A 1 418 ? -36.342 1.840 91.619 1.00 80.62 418 LEU A O 1
ATOM 3281 N N . ASN A 1 419 ? -35.407 0.727 93.327 1.00 82.50 419 ASN A N 1
ATOM 3282 C CA . ASN A 1 419 ? -34.083 1.304 93.131 1.00 82.50 419 ASN A CA 1
ATOM 3283 C C . ASN A 1 419 ? -33.462 0.792 91.830 1.00 82.50 419 ASN A C 1
ATOM 3285 O O . ASN A 1 419 ? -32.876 1.580 91.091 1.00 82.50 419 ASN A O 1
ATOM 3289 N N . TYR A 1 420 ? -33.669 -0.484 91.501 1.00 81.25 420 TYR A N 1
ATOM 3290 C CA . TYR A 1 420 ? -33.272 -1.040 90.213 1.00 81.25 420 TYR A CA 1
ATOM 3291 C C . TYR A 1 420 ? -33.995 -0.347 89.046 1.00 81.25 420 TYR A C 1
ATOM 3293 O O . TYR A 1 420 ? -33.342 0.051 88.085 1.00 81.25 420 TYR A O 1
ATOM 3301 N N . ASP A 1 421 ? -35.311 -0.111 89.154 1.00 78.56 421 ASP A N 1
ATOM 3302 C CA . ASP A 1 421 ? -36.080 0.639 88.142 1.00 78.56 421 ASP A CA 1
ATOM 3303 C C . ASP A 1 421 ? -35.569 2.083 87.972 1.00 78.56 421 ASP A C 1
ATOM 3305 O O . ASP A 1 421 ? -35.469 2.577 86.852 1.00 78.56 421 ASP A O 1
ATOM 3309 N N . LYS A 1 422 ? -35.179 2.759 89.062 1.00 78.00 422 LYS A N 1
ATOM 3310 C CA . LYS A 1 422 ? -34.583 4.106 88.998 1.00 78.00 422 LYS A CA 1
ATOM 3311 C C . LYS A 1 422 ? -33.225 4.116 88.300 1.00 78.00 422 LYS A C 1
ATOM 3313 O O . LYS A 1 422 ? -32.997 4.988 87.473 1.00 78.00 422 LYS A O 1
ATOM 3318 N N . ILE A 1 423 ? -32.350 3.158 88.608 1.00 76.69 423 ILE A N 1
ATOM 3319 C CA . ILE A 1 423 ? -31.014 3.063 87.997 1.00 76.69 423 ILE A CA 1
ATOM 3320 C C . ILE A 1 423 ? -31.120 2.712 86.505 1.00 76.69 423 ILE A C 1
ATOM 3322 O O . ILE A 1 423 ? -30.388 3.270 85.693 1.00 76.69 423 ILE A O 1
ATOM 3326 N N . GLU A 1 424 ? -32.051 1.831 86.119 1.00 72.19 424 GLU A N 1
ATOM 3327 C CA . GLU A 1 424 ? -32.301 1.479 84.711 1.00 72.19 424 GLU A CA 1
ATOM 3328 C C . GLU A 1 424 ? -32.829 2.682 83.894 1.00 72.19 424 GLU A C 1
ATOM 3330 O O . GLU A 1 424 ? -32.690 2.711 82.671 1.00 72.19 424 GLU A O 1
ATOM 3335 N N . MET A 1 425 ? -33.413 3.694 84.549 1.00 66.12 425 MET A N 1
ATOM 3336 C CA . MET A 1 425 ? -33.917 4.910 83.898 1.00 66.12 425 MET A CA 1
ATOM 3337 C C . MET A 1 425 ? -32.885 6.036 83.737 1.00 66.12 425 MET A C 1
ATOM 3339 O O . MET A 1 425 ? -33.171 6.967 82.980 1.00 66.12 425 MET A O 1
ATOM 3343 N N . GLY A 1 426 ? -31.699 5.912 84.348 1.00 50.25 426 GLY A N 1
ATOM 3344 C CA . GLY A 1 426 ? -30.665 6.953 84.350 1.00 50.25 426 GLY A CA 1
ATOM 3345 C C . GLY A 1 426 ? -30.861 7.977 85.456 1.00 50.25 426 GLY A C 1
ATOM 3346 O O . GLY A 1 426 ? -31.859 8.731 85.392 1.00 50.25 426 GLY A O 1
#